Protein 4XJ5 (pdb70)

GO terms:
  GO:0052621 diguanylate cyclase activity (F, IDA)
  GO:0050922 negative regulation of chemotaxis (P, IDA)
  GO:0009190 cyclic nucleotide biosynthetic process (P, IDA)
  GO:0140701 3',3'-cyclic GMP-AMP synthase activity (F, IDA)
  GO:0140701 3',3'-cyclic GMP-AMP synthase activity (F, EXP)

Radius of gyration: 24.07 Å; Cα contacts (8 Å, |Δi|>4): 635; chains: 1; bounding box: 37×53×76 Å

Secondary structure (DSSP, 8-state):
-EEEE-HHHHH-TTTSHHHHHBPPHHHHHHHHHHHHHHHHHHHHHHHHHHHHHHHHHHS---HHHHHHHHHTSGGGGS-HHHHHHHHHHHHH--HHHHHHHHT---EEEEEGGGTTT-PBPP-STT--EEEEEEEEEEE-----HHHHHHHHHHHHHHHHHHSTTEEEEE-SS-EEEEEGGGTEEEEE-EEEEE--GGG-EEE-SSSS-SEEE--HHHHHHHHHHHHHHH-THHHHHHHHHHHHHHHH-SS--S-HHHHHHHHHHHHHHS---TT-HHHHHHHHHHHHHHHHHT-B--SSTT-SS-SB--GGG--HHHHHHHHHHHHHHHHHHHHHT-SSHHHHHHHHHHHH-TT---GGGSEEEE-

Nearest PDB structures (foldseek):
  4xj5-assembly1_A  TM=1.003E+00  e=2.652E-63  Vibrio cholerae O1 biovar El Tor str. N16961
  4xj3-assembly1_A  TM=9.989E-01  e=2.669E-61  Vibrio cholerae O1 biovar El Tor str. N16961
  4xj4-assembly1_A  TM=9.979E-01  e=4.581E-59  Vibrio cholerae O1 biovar El Tor str. N16961
  4xj1-assembly1_A  TM=9.966E-01  e=1.872E-58  Vibrio cholerae O1 biovar El Tor str. N16961
  4ty0-assembly2_B  TM=9.905E-01  e=2.032E-55  Vibrio cholerae O1 biovar El Tor str. N16961

InterPro domains:
  IPR047805 Cyclic GMP-AMP synthase [NF041078] (1-401)
  IPR048445 Cyclic GMP-AMP synthase DncV-like, nucleotidyltransferase domain [PF21654] (107-197)
  IPR048446 Cyclic GMP-AMP synthase, C-terminal domain [PF21713] (276-409)

Foldseek 3Di:
DKWKFQLLLQDPCCFHVVVQWADDPVLLVVVVVVVVLLLVLLQQLLVQLLVLLVVCLVPLDDLVVLLVSLCVGLLVLPDPVLSSVLSVLSNPDDPVQSVQSNVKGKDKDWFPCSVVPLFTDADDQPAATETEMEIETAGALHYDLSNSVSSSCSSQSSVQVVDPQWDWDDDQQFIKIDRNVSRYMYTYWYWYAHCVLQSTWTATDDDPDRTDRDRSVLVVVVLVVLCVVLHVCLSSLLSQQVLLQSLVDVDDAQDSQLSSQLLSVQSVPDDDDSVRVLVVNLSSLVRVLVCQQQARAGSPNRDPHGSHDHNVPDDPRSVVNSVLSPCLSVLSVCLTVDPDLQVSLVSNCNRRPPRRDDSVSIDIDDD

Solvent-accessible surface area: 17289 Å² total; per-residue (Å²): 110,103,16,34,29,10,33,78,0,2,19,43,156,125,32,0,0,12,22,68,0,18,5,68,104,61,50,53,81,86,8,97,57,12,45,130,76,1,58,69,36,0,105,52,0,0,80,59,0,21,42,8,0,125,28,13,115,181,60,101,42,81,54,127,67,0,61,105,74,0,62,111,19,38,0,43,75,8,57,122,80,46,27,130,68,0,0,79,42,0,114,100,26,84,102,115,18,20,71,55,0,42,65,4,73,6,90,44,132,2,38,13,16,36,63,23,72,0,16,10,72,24,69,44,130,72,28,40,21,37,0,27,1,0,1,21,0,29,11,75,162,68,14,44,22,53,5,0,29,18,0,6,7,0,0,0,57,0,6,31,64,96,46,109,53,38,52,47,60,57,74,81,60,13,2,39,0,67,6,137,93,93,124,5,20,0,11,2,8,5,4,16,33,48,109,102,39,76,46,15,44,20,3,18,71,68,73,117,108,124,70,47,52,36,19,20,40,52,23,35,86,51,0,64,79,0,12,130,133,26,20,171,20,0,58,68,0,0,7,0,0,13,0,1,31,22,22,45,25,78,137,47,25,4,50,36,52,0,0,2,3,0,0,3,55,2,9,70,89,40,94,52,73,45,87,38,2,12,78,0,0,62,31,0,0,142,47,0,23,73,20,0,35,159,2,2,121,19,35,7,110,82,59,126,66,52,37,8,35,15,59,181,138,27,24,115,194,41,110,52,12,20,38,51,1,92,146,0,24,116,34,10,50,52,0,42,86,13,134,36,85,74,77,0,21,45,63,3,16,131,0,0,11,112,24,0,93,44,34,140,16,0,68,108,27,164,122

Structure (mmCIF, N/CA/C/O backbone):
data_4XJ5
#
_entry.id   4XJ5
#
_cell.length_a   117.950
_cell.length_b   50.060
_cell.length_c   72.270
_cell.angle_alpha   90.00
_cell.angle_beta   93.40
_cell.angle_gamma   90.00
#
_symmetry.space_group_name_H-M   'C 1 2 1'
#
loop_
_entity.id
_entity.type
_entity.pdbx_description
1 polymer 'Cyclic AMP-GMP synthase'
2 non-polymer 'MAGNESIUM ION'
3 non-polymer 1,2-ETHANEDIOL
4 non-polymer "3'-DEOXY-GUANOSINE-5'-TRIPHOSPHATE"
5 non-polymer 'SODIUM ION'
6 water water
#
loop_
_atom_site.group_PDB
_atom_site.id
_atom_site.type_symbol
_atom_site.label_atom_id
_atom_site.label_alt_id
_atom_site.label_comp_id
_atom_site.label_asym_id
_atom_site.label_entity_id
_atom_site.label_seq_id
_atom_site.pdbx_PDB_ins_code
_atom_site.Cartn_x
_atom_site.Cartn_y
_atom_site.Cartn_z
_atom_site.occupancy
_atom_site.B_iso_or_equiv
_atom_site.auth_seq_id
_atom_site.auth_comp_id
_atom_site.auth_asym_id
_atom_site.auth_atom_id
_atom_site.pdbx_PDB_model_num
ATOM 1 N N . ARG A 1 2 ? 47.811 44.054 19.767 1.00 53.14 2 ARG A N 1
ATOM 2 C CA . ARG A 1 2 ? 49.163 44.594 19.777 1.00 45.14 2 ARG A CA 1
ATOM 3 C C . ARG A 1 2 ? 49.542 45.092 21.179 1.00 34.93 2 ARG A C 1
ATOM 4 O O . ARG A 1 2 ? 49.974 44.289 22.034 1.00 34.14 2 ARG A O 1
ATOM 6 N N . MET A 1 3 ? 49.376 46.397 21.423 1.00 31.31 3 MET A N 1
ATOM 7 C CA . MET A 1 3 ? 49.763 46.977 22.723 1.00 27.25 3 MET A CA 1
ATOM 8 C C . MET A 1 3 ? 48.777 46.538 23.775 1.00 23.84 3 MET A C 1
ATOM 9 O O . MET A 1 3 ? 47.591 46.452 23.517 1.00 25.47 3 MET A O 1
ATOM 14 N N A THR A 1 4 ? 49.289 46.325 24.981 0.48 21.26 4 THR A N 1
ATOM 15 N N B THR A 1 4 ? 49.281 46.214 24.971 0.52 21.34 4 THR A N 1
ATOM 16 C CA A THR A 1 4 ? 48.464 45.890 26.089 0.48 22.44 4 THR A CA 1
ATOM 17 C CA B THR A 1 4 ? 48.438 45.745 26.081 0.52 22.97 4 THR A CA 1
ATOM 18 C C A THR A 1 4 ? 49.020 46.533 27.347 0.48 18.15 4 THR A C 1
ATOM 19 C C B THR A 1 4 ? 49.078 46.169 27.399 0.52 19.49 4 THR A C 1
ATOM 20 O O A THR A 1 4 ? 50.111 47.111 27.341 0.48 18.85 4 THR A O 1
ATOM 21 O O B THR A 1 4 ? 50.313 46.214 27.488 0.52 17.10 4 THR A O 1
ATOM 28 N N . TRP A 1 5 ? 48.271 46.441 28.442 1.00 18.91 5 TRP A N 1
ATOM 29 C CA . TRP A 1 5 ? 48.855 46.722 29.755 1.00 19.44 5 TRP A CA 1
ATOM 30 C C . TRP A 1 5 ? 49.189 45.377 30.400 1.00 15.44 5 TRP A C 1
ATOM 31 O O . TRP A 1 5 ? 48.375 44.450 30.292 1.00 19.14 5 TRP A O 1
ATOM 42 N N . ASN A 1 6 ? 50.373 45.301 30.997 1.00 15.38 6 ASN A N 1
ATOM 43 C CA . ASN A 1 6 ? 50.829 44.121 31.737 1.00 15.20 6 ASN A CA 1
ATOM 44 C C . ASN A 1 6 ? 50.692 44.388 33.228 1.00 16.80 6 ASN A C 1
ATOM 45 O O . ASN A 1 6 ? 51.096 45.436 33.726 1.00 16.83 6 ASN A O 1
ATOM 50 N N . PHE A 1 7 ? 50.139 43.397 33.922 1.00 14.41 7 PHE A N 1
ATOM 51 C CA . PHE A 1 7 ? 49.839 43.511 35.364 1.00 14.94 7 PHE A CA 1
ATOM 52 C C . PHE A 1 7 ? 50.648 42.545 36.216 1.00 18.09 7 PHE A C 1
ATOM 53 O O . PHE A 1 7 ? 50.280 42.306 37.395 1.00 17.20 7 PHE A O 1
ATOM 61 N N . HIS A 1 8 ? 51.724 41.981 35.686 1.00 15.53 8 HIS A N 1
ATOM 62 C CA . HIS A 1 8 ? 52.472 40.989 36.483 1.00 14.19 8 HIS A CA 1
ATOM 63 C C . HIS A 1 8 ? 52.975 41.607 37.799 1.00 16.42 8 HIS A C 1
ATOM 64 O O . HIS A 1 8 ? 52.873 40.963 38.851 1.00 16.14 8 HIS A O 1
ATOM 71 N N A GLN A 1 9 ? 53.498 42.829 37.778 0.48 15.12 9 GLN A N 1
ATOM 72 N N B GLN A 1 9 ? 53.502 42.835 37.756 0.52 14.78 9 GLN A N 1
ATOM 73 C CA A GLN A 1 9 ? 54.004 43.382 39.036 0.48 17.59 9 GLN A CA 1
ATOM 74 C CA B GLN A 1 9 ? 53.970 43.507 38.982 0.52 17.99 9 GLN A CA 1
ATOM 75 C C A GLN A 1 9 ? 52.835 43.948 39.871 0.48 17.13 9 GLN A C 1
ATOM 76 C C B GLN A 1 9 ? 52.794 43.858 39.864 0.52 17.16 9 GLN A C 1
ATOM 77 O O A GLN A 1 9 ? 52.937 44.019 41.102 0.48 18.31 9 GLN A O 1
ATOM 78 O O B GLN A 1 9 ? 52.853 43.717 41.100 0.52 16.69 9 GLN A O 1
ATOM 89 N N . TYR A 1 10 ? 51.713 44.300 39.246 1.00 17.52 10 TYR A N 1
ATOM 90 C CA . TYR A 1 10 ? 50.522 44.698 39.986 1.00 17.35 10 TYR A CA 1
ATOM 91 C C . TYR A 1 10 ? 50.100 43.537 40.904 1.00 15.59 10 TYR A C 1
ATOM 92 O O . TYR A 1 10 ? 49.750 43.743 42.100 1.00 17.63 10 TYR A O 1
ATOM 101 N N . TYR A 1 11 ? 50.144 42.326 40.359 1.00 15.89 11 TYR A N 1
ATOM 102 C CA . TYR A 1 11 ? 49.783 41.140 41.143 1.00 15.58 11 TYR A CA 1
ATOM 103 C C . TYR A 1 11 ? 50.887 40.742 42.121 1.00 17.19 11 TYR A C 1
ATOM 104 O O . TYR A 1 11 ? 50.599 40.471 43.323 1.00 16.18 11 TYR A O 1
ATOM 113 N N . THR A 1 12 ? 52.135 40.666 41.662 1.00 16.48 12 THR A N 1
ATOM 114 C CA . THR A 1 12 ? 53.170 39.965 42.439 1.00 17.53 12 THR A CA 1
ATOM 115 C C . THR A 1 12 ? 54.003 40.832 43.379 1.00 17.58 12 THR A C 1
ATOM 116 O O . THR A 1 12 ? 54.644 40.296 44.301 1.00 20.49 12 THR A O 1
ATOM 120 N N . ASN A 1 13 ? 54.016 42.149 43.154 1.00 17.38 13 ASN A N 1
ATOM 121 C CA . ASN A 1 13 ? 54.965 42.983 43.875 1.00 18.11 13 ASN A CA 1
ATOM 122 C C . ASN A 1 13 ? 54.746 42.944 45.407 1.00 20.55 13 ASN A C 1
ATOM 123 O O . ASN A 1 13 ? 53.641 43.184 45.892 1.00 20.84 13 ASN A O 1
ATOM 128 N N . ARG A 1 14 ? 55.809 42.602 46.127 1.00 22.93 14 ARG A N 1
ATOM 129 C CA . ARG A 1 14 ? 55.694 42.389 47.557 1.00 25.42 14 ARG A CA 1
ATOM 130 C C . ARG A 1 14 ? 55.822 43.668 48.343 1.00 26.46 14 ARG A C 1
ATOM 131 O O . ARG A 1 14 ? 55.609 43.649 49.571 1.00 31.09 14 ARG A O 1
ATOM 139 N N . ASN A 1 15 ? 56.188 44.758 47.667 1.00 25.58 15 ASN A N 1
ATOM 140 C CA . ASN A 1 15 ? 56.184 46.058 48.328 1.00 26.56 15 ASN A CA 1
ATOM 141 C C . ASN A 1 15 ? 54.731 46.524 48.387 1.00 28.14 15 ASN A C 1
ATOM 142 O O . ASN A 1 15 ? 54.124 46.543 49.480 1.00 31.86 15 ASN A O 1
ATOM 147 N N . ASP A 1 16 ? 54.179 46.873 47.229 1.00 25.20 16 ASP A N 1
ATOM 148 C CA . ASP A 1 16 ? 52.826 47.414 47.201 1.00 25.58 16 ASP A CA 1
ATOM 149 C C . ASP A 1 16 ? 51.927 46.933 46.062 1.00 20.46 16 ASP A C 1
ATOM 150 O O . ASP A 1 16 ? 50.930 47.595 45.737 1.00 21.97 16 ASP A O 1
ATOM 155 N N . GLY A 1 17 ? 52.233 45.772 45.476 1.00 18.99 17 GLY A N 1
ATOM 156 C CA . GLY A 1 17 ? 51.316 45.078 44.596 1.00 18.88 17 GLY A CA 1
ATOM 157 C C . GLY A 1 17 ? 50.356 44.236 45.427 1.00 18.66 17 GLY A C 1
ATOM 158 O O . GLY A 1 17 ? 50.350 44.328 46.667 1.00 18.90 17 GLY A O 1
ATOM 159 N N . LEU A 1 18 ? 49.576 43.402 44.742 1.00 17.79 18 LEU A N 1
ATOM 160 C CA . LEU A 1 18 ? 48.502 42.706 45.455 1.00 20.23 18 LEU A CA 1
ATOM 161 C C . LEU A 1 18 ? 49.095 41.758 46.488 1.00 20.33 18 LEU A C 1
ATOM 162 O O . LEU A 1 18 ? 48.581 41.699 47.612 1.00 19.97 18 LEU A O 1
ATOM 167 N N . MET A 1 19 ? 50.172 41.040 46.175 1.00 18.60 19 MET A N 1
ATOM 168 C CA . MET A 1 19 ? 50.809 40.190 47.192 1.00 18.34 19 MET A CA 1
ATOM 169 C C . MET A 1 19 ? 51.235 41.039 48.394 1.00 21.40 19 MET A C 1
ATOM 170 O O . MET A 1 19 ? 51.062 40.614 49.545 1.00 21.19 19 MET A O 1
ATOM 175 N N . GLY A 1 20 ? 51.801 42.221 48.141 1.00 19.84 20 GLY A N 1
ATOM 176 C CA . GLY A 1 20 ? 52.140 43.116 49.229 1.00 20.76 20 GLY A CA 1
ATOM 177 C C . GLY A 1 20 ? 50.974 43.537 50.117 1.00 21.91 20 GLY A C 1
ATOM 178 O O . GLY A 1 20 ? 51.144 43.756 51.334 1.00 25.07 20 GLY A O 1
ATOM 179 N N . LYS A 1 21 ? 49.789 43.639 49.519 1.00 20.36 21 LYS A N 1
ATOM 180 C CA . LYS A 1 21 ? 48.589 44.051 50.254 1.00 21.36 21 LYS A CA 1
ATOM 181 C C . LYS A 1 21 ? 47.940 42.872 50.972 1.00 21.01 21 LYS A C 1
ATOM 182 O O . LYS A 1 21 ? 47.223 43.060 51.961 1.00 23.76 21 LYS A O 1
ATOM 188 N N . LEU A 1 22 ? 48.191 41.663 50.499 1.00 19.36 22 LEU A N 1
ATOM 189 C CA . LEU A 1 22 ? 47.463 40.471 50.994 1.00 18.42 22 LEU A CA 1
ATOM 190 C C . LEU A 1 22 ? 48.230 39.718 52.054 1.00 22.49 22 LEU A C 1
ATOM 191 O O . LEU A 1 22 ? 47.632 39.138 52.987 1.00 21.91 22 LEU A O 1
ATOM 196 N N . VAL A 1 23 ? 49.547 39.682 51.929 1.00 22.37 23 VAL A N 1
ATOM 197 C CA . VAL A 1 23 ? 50.314 38.817 52.819 1.00 24.08 23 VAL A CA 1
ATOM 198 C C . VAL A 1 23 ? 50.428 39.440 54.195 1.00 24.66 23 VAL A C 1
ATOM 199 O O . VAL A 1 23 ? 50.717 40.625 54.326 1.00 26.35 23 VAL A O 1
ATOM 203 N N . LEU A 1 24 ? 50.215 38.653 55.238 1.00 25.32 24 LEU A N 1
ATOM 204 C CA . LEU A 1 24 ? 50.407 39.187 56.567 1.00 23.62 24 LEU A CA 1
ATOM 205 C C . LEU A 1 24 ? 51.886 39.497 56.863 1.00 26.32 24 LEU A C 1
ATOM 206 O O . LEU A 1 24 ? 52.781 38.772 56.425 1.00 29.58 24 LEU A O 1
ATOM 211 N N . THR A 1 25 ? 52.158 40.526 57.652 1.00 30.02 25 THR A N 1
ATOM 212 C CA . THR A 1 25 ? 53.530 40.754 58.069 1.00 34.25 25 THR A CA 1
ATOM 213 C C . THR A 1 25 ? 53.914 39.734 59.149 1.00 38.55 25 THR A C 1
ATOM 214 O O . THR A 1 25 ? 53.049 39.028 59.679 1.00 36.58 25 THR A O 1
ATOM 218 N N . ASP A 1 26 ? 55.207 39.661 59.457 1.00 43.67 26 ASP A N 1
ATOM 219 C CA . ASP A 1 26 ? 55.682 38.725 60.470 1.00 46.53 26 ASP A CA 1
ATOM 220 C C . ASP A 1 26 ? 55.045 39.041 61.810 1.00 46.24 26 ASP A C 1
ATOM 221 O O . ASP A 1 26 ? 54.740 38.128 62.571 1.00 42.04 26 ASP A O 1
ATOM 226 N N . GLU A 1 27 ? 54.823 40.326 62.088 1.00 48.22 27 GLU A N 1
ATOM 227 C CA . GLU A 1 27 ? 54.238 40.723 63.373 1.00 46.00 27 GLU A CA 1
ATOM 228 C C . GLU A 1 27 ? 52.807 40.217 63.488 1.00 43.24 27 GLU A C 1
ATOM 229 O O . GLU A 1 27 ? 52.387 39.699 64.527 1.00 41.50 27 GLU A O 1
ATOM 231 N N . GLU A 1 28 ? 52.059 40.370 62.404 1.00 41.30 28 GLU A N 1
ATOM 232 C CA . GLU A 1 28 ? 50.700 39.892 62.317 1.00 33.97 28 GLU A CA 1
ATOM 233 C C . GLU A 1 28 ? 50.629 38.368 62.420 1.00 35.38 28 GLU A C 1
ATOM 234 O O . GLU A 1 28 ? 49.792 37.825 63.149 1.00 34.24 28 GLU A O 1
ATOM 240 N N . LYS A 1 29 ? 51.495 37.677 61.671 1.00 32.20 29 LYS A N 1
ATOM 241 C CA . LYS A 1 29 ? 51.590 36.224 61.812 1.00 30.44 29 LYS A CA 1
ATOM 242 C C . LYS A 1 29 ? 51.923 35.853 63.263 1.00 35.83 29 LYS A C 1
ATOM 243 O O . LYS A 1 29 ? 51.331 34.928 63.806 1.00 34.51 29 LYS A O 1
ATOM 249 N N . ASN A 1 30 ? 52.876 36.556 63.879 1.00 34.93 30 ASN A N 1
ATOM 250 C CA . ASN A 1 30 ? 53.216 36.193 65.264 1.00 37.42 30 ASN A CA 1
ATOM 251 C C . ASN A 1 30 ? 52.074 36.466 66.211 1.00 38.93 30 ASN A C 1
ATOM 252 O O . ASN A 1 30 ? 51.878 35.714 67.186 1.00 36.61 30 ASN A O 1
ATOM 257 N N . ASN A 1 31 ? 51.321 37.533 65.967 1.00 39.85 31 ASN A N 1
ATOM 258 C CA . ASN A 1 31 ? 50.135 37.783 66.785 1.00 41.69 31 ASN A CA 1
ATOM 259 C C . ASN A 1 31 ? 49.126 36.642 66.713 1.00 38.03 31 ASN A C 1
ATOM 260 O O . ASN A 1 31 ? 48.507 36.275 67.721 1.00 37.91 31 ASN A O 1
ATOM 265 N N . LEU A 1 32 ? 48.950 36.086 65.512 1.00 34.36 32 LEU A N 1
ATOM 266 C CA . LEU A 1 32 ? 48.024 34.978 65.306 1.00 30.73 32 LEU A CA 1
ATOM 267 C C . LEU A 1 32 ? 48.549 33.750 66.000 1.00 32.34 32 LEU A C 1
ATOM 268 O O . LEU A 1 32 ? 47.781 32.992 66.580 1.00 29.93 32 LEU A O 1
ATOM 273 N N . LYS A 1 33 ? 49.867 33.567 65.973 1.00 32.54 33 LYS A N 1
ATOM 274 C CA . LYS A 1 33 ? 50.464 32.406 66.614 1.00 33.52 33 LYS A CA 1
ATOM 275 C C . LYS A 1 33 ? 50.261 32.529 68.113 1.00 34.94 33 LYS A C 1
ATOM 276 O O . LYS A 1 33 ? 50.019 31.529 68.822 1.00 33.83 33 LYS A O 1
ATOM 282 N N . ALA A 1 34 ? 50.346 33.768 68.591 1.00 34.45 34 ALA A N 1
ATOM 283 C CA . ALA A 1 34 ? 50.178 34.027 70.032 1.00 35.67 34 ALA A CA 1
ATOM 284 C C . ALA A 1 34 ? 48.755 33.716 70.462 1.00 36.32 34 ALA A C 1
ATOM 285 O O . ALA A 1 34 ? 48.525 33.108 71.540 1.00 36.17 34 ALA A O 1
ATOM 287 N N . LEU A 1 35 ? 47.794 34.152 69.658 1.00 36.66 35 LEU A N 1
ATOM 288 C CA . LEU A 1 35 ? 46.389 33.850 69.916 1.00 38.48 35 LEU A CA 1
ATOM 289 C C . LEU A 1 35 ? 46.133 32.334 69.924 1.00 36.38 35 LEU A C 1
ATOM 290 O O . LEU A 1 35 ? 45.459 31.804 70.830 1.00 32.57 35 LEU A O 1
ATOM 295 N N . ARG A 1 36 ? 46.695 31.641 68.941 1.00 34.55 36 ARG A N 1
ATOM 296 C CA . ARG A 1 36 ? 46.617 30.191 68.872 1.00 33.05 36 ARG A CA 1
ATOM 297 C C . ARG A 1 36 ? 47.175 29.510 70.123 1.00 35.39 36 ARG A C 1
ATOM 298 O O . ARG A 1 36 ? 46.562 28.567 70.636 1.00 32.53 36 ARG A O 1
ATOM 306 N N . LYS A 1 37 ? 48.334 29.971 70.607 1.00 34.78 37 LYS A N 1
ATOM 307 C CA . LYS A 1 37 ? 48.936 29.391 71.811 1.00 33.28 37 LYS A CA 1
ATOM 308 C C . LYS A 1 37 ? 48.008 29.586 73.007 1.00 36.31 37 LYS A C 1
ATOM 309 O O . LYS A 1 37 ? 47.858 28.669 73.833 1.00 35.02 37 LYS A O 1
ATOM 315 N N . ILE A 1 38 ? 47.375 30.759 73.100 1.00 33.83 38 ILE A N 1
ATOM 316 C CA . ILE A 1 38 ? 46.500 31.037 74.258 1.00 35.21 38 ILE A CA 1
ATOM 317 C C . ILE A 1 38 ? 45.349 30.045 74.314 1.00 34.84 38 ILE A C 1
ATOM 318 O O . ILE A 1 38 ? 45.016 29.496 75.387 1.00 37.77 38 ILE A O 1
ATOM 323 N N . ILE A 1 39 ? 44.732 29.802 73.172 1.00 32.98 39 ILE A N 1
ATOM 324 C CA . ILE A 1 39 ? 43.603 28.875 73.056 1.00 31.00 39 ILE A CA 1
ATOM 325 C C . ILE A 1 39 ? 44.052 27.449 73.354 1.00 34.06 39 ILE A C 1
ATOM 326 O O . ILE A 1 39 ? 43.401 26.726 74.115 1.00 35.19 39 ILE A O 1
ATOM 331 N N . ARG A 1 40 ? 45.186 27.051 72.790 1.00 32.11 40 ARG A N 1
ATOM 332 C CA . ARG A 1 40 ? 45.691 25.710 73.036 1.00 31.95 40 ARG A CA 1
ATOM 333 C C . ARG A 1 40 ? 45.993 25.519 74.518 1.00 36.96 40 ARG A C 1
ATOM 334 O O . ARG A 1 40 ? 45.652 24.488 75.076 1.00 35.47 40 ARG A O 1
ATOM 342 N N . LEU A 1 41 ? 46.658 26.494 75.131 1.00 34.79 41 LEU A N 1
ATOM 343 C CA . LEU A 1 41 ? 47.010 26.368 76.550 1.00 35.91 41 LEU A CA 1
ATOM 344 C C . LEU A 1 41 ? 45.772 26.224 77.404 1.00 38.27 41 LEU A C 1
ATOM 345 O O . LEU A 1 41 ? 45.761 25.427 78.350 1.00 37.90 41 LEU A O 1
ATOM 350 N N . ARG A 1 42 ? 44.730 26.984 77.082 1.00 37.16 42 ARG A N 1
ATOM 351 C CA . ARG A 1 42 ? 43.532 26.960 77.917 1.00 37.35 42 ARG A CA 1
ATOM 352 C C . ARG A 1 42 ? 42.827 25.618 77.768 1.00 33.20 42 ARG A C 1
ATOM 353 O O . ARG A 1 42 ? 42.281 25.083 78.727 1.00 32.74 42 ARG A O 1
ATOM 361 N N . THR A 1 43 ? 42.829 25.068 76.558 1.00 31.82 43 THR A N 1
ATOM 362 C CA . THR A 1 43 ? 42.164 23.797 76.322 1.00 26.71 43 THR A CA 1
ATOM 363 C C . THR A 1 43 ? 42.907 22.685 77.027 1.00 33.35 43 THR A C 1
ATOM 364 O O . THR A 1 43 ? 42.284 21.805 77.648 1.00 31.63 43 THR A O 1
ATOM 368 N N . ARG A 1 44 ? 44.236 22.743 76.981 1.00 34.81 44 ARG A N 1
ATOM 369 C CA . ARG A 1 44 ? 45.054 21.827 77.758 1.00 33.20 44 ARG A CA 1
ATOM 370 C C . ARG A 1 44 ? 44.690 21.909 79.229 1.00 33.01 44 ARG A C 1
ATOM 371 O O . ARG A 1 44 ? 44.532 20.884 79.899 1.00 33.07 44 ARG A O 1
ATOM 379 N N . ASP A 1 45 ? 44.558 23.139 79.721 1.00 33.85 45 ASP A N 1
ATOM 380 C CA . ASP A 1 45 ? 44.306 23.363 81.147 1.00 33.96 45 ASP A CA 1
ATOM 381 C C . ASP A 1 45 ? 42.942 22.883 81.563 1.00 34.18 45 ASP A C 1
ATOM 382 O O . ASP A 1 45 ? 42.796 22.276 82.652 1.00 34.29 45 ASP A O 1
ATOM 387 N N . VAL A 1 46 ? 41.932 23.171 80.755 1.00 33.11 46 VAL A N 1
ATOM 388 C CA . VAL A 1 46 ? 40.568 22.739 81.073 1.00 31.02 46 VAL A CA 1
ATOM 389 C C . VAL A 1 46 ? 40.519 21.227 81.176 1.00 32.12 46 VAL A C 1
ATOM 390 O O . VAL A 1 46 ? 39.913 20.686 82.113 1.00 29.80 46 VAL A O 1
ATOM 394 N N . PHE A 1 47 ? 41.154 20.531 80.238 1.00 29.45 47 PHE A N 1
ATOM 395 C CA . PHE A 1 47 ? 41.187 19.071 80.316 1.00 29.04 47 PHE A CA 1
ATOM 396 C C . PHE A 1 47 ? 41.946 18.577 81.542 1.00 32.86 47 PHE A C 1
ATOM 397 O O . PHE A 1 47 ? 41.509 17.612 82.177 1.00 31.97 47 PHE A O 1
ATOM 405 N N . GLU A 1 48 ? 43.056 19.214 81.908 1.00 33.35 48 GLU A N 1
ATOM 406 C CA . GLU A 1 48 ? 43.733 18.800 83.145 1.00 35.66 48 GLU A CA 1
ATOM 407 C C . GLU A 1 48 ? 42.822 19.018 84.315 1.00 33.76 48 GLU A C 1
ATOM 408 O O . GLU A 1 48 ? 42.789 18.193 85.268 1.00 34.28 48 GLU A O 1
ATOM 414 N N . GLU A 1 49 ? 42.066 20.113 84.282 1.00 31.77 49 GLU A N 1
ATOM 415 C CA . GLU A 1 49 ? 41.177 20.385 85.436 1.00 35.58 49 GLU A CA 1
ATOM 416 C C . GLU A 1 49 ? 40.066 19.339 85.593 1.00 34.05 49 GLU A C 1
ATOM 417 O O . GLU A 1 49 ? 39.782 18.868 86.727 1.00 31.29 49 GLU A O 1
ATOM 423 N N . ALA A 1 50 ? 39.437 18.982 84.472 1.00 32.33 50 ALA A N 1
ATOM 424 C CA . ALA A 1 50 ? 38.378 17.985 84.438 1.00 29.89 50 ALA A CA 1
ATOM 425 C C . ALA A 1 50 ? 38.940 16.613 84.802 1.00 30.61 50 ALA A C 1
ATOM 426 O O . ALA A 1 50 ? 38.322 15.833 85.532 1.00 28.76 50 ALA A O 1
ATOM 428 N N . LYS A 1 51 ? 40.147 16.333 84.339 1.00 30.62 51 LYS A N 1
ATOM 429 C CA . LYS A 1 51 ? 40.816 15.094 84.711 1.00 32.08 51 LYS A CA 1
ATOM 430 C C . LYS A 1 51 ? 41.143 15.034 86.206 1.00 34.34 51 LYS A C 1
ATOM 431 O O . LYS A 1 51 ? 41.127 13.958 86.793 1.00 32.73 51 LYS A O 1
ATOM 437 N N . GLY A 1 52 ? 41.461 16.178 86.808 1.00 33.76 52 GLY A N 1
ATOM 438 C CA . GLY A 1 52 ? 41.708 16.220 88.242 1.00 33.53 52 GLY A CA 1
ATOM 439 C C . GLY A 1 52 ? 40.466 15.781 88.992 1.00 33.17 52 GLY A C 1
ATOM 440 O O . GLY A 1 52 ? 40.554 15.030 89.976 1.00 34.70 52 GLY A O 1
ATOM 441 N N . ILE A 1 53 ? 39.305 16.202 88.501 1.00 30.49 53 ILE A N 1
ATOM 442 C CA . ILE A 1 53 ? 38.058 15.818 89.163 1.00 33.49 53 ILE A CA 1
ATOM 443 C C . ILE A 1 53 ? 37.822 14.323 89.000 1.00 31.73 53 ILE A C 1
ATOM 444 O O . ILE A 1 53 ? 37.469 13.637 89.961 1.00 28.92 53 ILE A O 1
ATOM 449 N N . ALA A 1 54 ? 38.027 13.814 87.790 1.00 32.65 54 ALA A N 1
ATOM 450 C CA . ALA A 1 54 ? 37.852 12.392 87.494 1.00 30.26 54 ALA A CA 1
ATOM 451 C C . ALA A 1 54 ? 38.802 11.534 88.322 1.00 33.39 54 ALA A C 1
ATOM 452 O O . ALA A 1 54 ? 38.433 10.433 88.767 1.00 34.06 54 ALA A O 1
ATOM 454 N N . LYS A 1 55 ? 40.000 12.054 88.551 1.00 33.72 55 LYS A N 1
ATOM 455 C CA . LYS A 1 55 ? 41.011 11.381 89.340 1.00 35.45 55 LYS A CA 1
ATOM 456 C C . LYS A 1 55 ? 40.494 11.238 90.762 1.00 37.25 55 LYS A C 1
ATOM 457 O O . LYS A 1 55 ? 40.612 10.178 91.389 1.00 37.27 55 LYS A O 1
ATOM 463 N N . ALA A 1 56 ? 39.912 12.320 91.263 1.00 32.60 56 ALA A N 1
ATOM 464 C CA . ALA A 1 56 ? 39.351 12.303 92.631 1.00 32.77 56 ALA A CA 1
ATOM 465 C C . ALA A 1 56 ? 38.234 11.277 92.768 1.00 31.15 56 ALA A C 1
ATOM 466 O O . ALA A 1 56 ? 38.111 10.628 93.818 1.00 31.84 56 ALA A O 1
ATOM 468 N N . VAL A 1 57 ? 37.452 11.123 91.705 1.00 31.20 57 VAL A N 1
ATOM 469 C CA . VAL A 1 57 ? 36.335 10.192 91.691 1.00 30.96 57 VAL A CA 1
ATOM 470 C C . VAL A 1 57 ? 36.807 8.748 91.538 1.00 32.86 57 VAL A C 1
ATOM 471 O O . VAL A 1 57 ? 36.200 7.835 92.112 1.00 34.18 57 VAL A O 1
ATOM 475 N N . LYS A 1 58 ? 37.922 8.550 90.838 1.00 35.79 58 LYS A N 1
ATOM 476 C CA . LYS A 1 58 ? 38.537 7.232 90.795 1.00 35.58 58 LYS A CA 1
ATOM 477 C C . LYS A 1 58 ? 38.961 6.812 92.210 1.00 37.95 58 LYS A C 1
ATOM 478 O O . LYS A 1 58 ? 38.769 5.665 92.592 1.00 38.07 58 LYS A O 1
ATOM 484 N N . LYS A 1 59 ? 39.497 7.759 92.979 1.00 35.26 59 LYS A N 1
ATOM 485 C CA . LYS A 1 59 ? 39.981 7.476 94.333 1.00 35.63 59 LYS A CA 1
ATOM 486 C C . LYS A 1 59 ? 38.846 7.173 95.286 1.00 38.42 59 LYS A C 1
ATOM 487 O O . LYS A 1 59 ? 39.006 6.354 96.195 1.00 35.83 59 LYS A O 1
ATOM 493 N N . SER A 1 60 ? 37.699 7.817 95.075 1.00 31.78 60 SER A N 1
ATOM 494 C CA . SER A 1 60 ? 36.588 7.756 96.044 1.00 33.90 60 SER A CA 1
ATOM 495 C C . SER A 1 60 ? 35.322 8.190 95.341 1.00 31.91 60 SER A C 1
ATOM 496 O O . SER A 1 60 ? 35.339 9.219 94.665 1.00 29.64 60 SER A O 1
ATOM 499 N N . ALA A 1 61 ? 34.224 7.446 95.506 1.00 28.73 61 ALA A N 1
ATOM 500 C CA . ALA A 1 61 ? 33.026 7.683 94.717 1.00 31.95 61 ALA A CA 1
ATOM 501 C C . ALA A 1 61 ? 32.249 8.859 95.316 1.00 30.29 61 ALA A C 1
ATOM 502 O O . ALA A 1 61 ? 31.245 8.696 96.027 1.00 27.87 61 ALA A O 1
ATOM 504 N N . LEU A 1 62 ? 32.755 10.048 95.007 1.00 28.58 62 LEU A N 1
ATOM 505 C CA . LEU A 1 62 ? 32.279 11.307 95.560 1.00 29.79 62 LEU A CA 1
ATOM 506 C C . LEU A 1 62 ? 30.816 11.545 95.232 1.00 28.92 62 LEU A C 1
ATOM 507 O O . LEU A 1 62 ? 30.333 11.091 94.215 1.00 25.70 62 LEU A O 1
ATOM 512 N N . THR A 1 63 ? 30.101 12.236 96.120 1.00 26.12 63 THR A N 1
ATOM 513 C CA . THR A 1 63 ? 28.722 12.596 95.808 1.00 28.19 63 THR A CA 1
ATOM 514 C C . THR A 1 63 ? 28.616 13.542 94.623 1.00 28.91 63 THR A C 1
ATOM 515 O O . THR A 1 63 ? 29.584 14.240 94.238 1.00 26.46 63 THR A O 1
ATOM 519 N N . PHE A 1 64 ? 27.421 13.573 94.043 1.00 27.17 64 PHE A N 1
ATOM 520 C CA . PHE A 1 64 ? 27.162 14.446 92.916 1.00 26.26 64 PHE A CA 1
ATOM 521 C C . PHE A 1 64 ? 27.395 15.901 93.304 1.00 26.54 64 PHE A C 1
ATOM 522 O O . PHE A 1 64 ? 27.997 16.665 92.531 1.00 27.49 64 PHE A O 1
ATOM 530 N N . GLU A 1 65 ? 26.955 16.275 94.501 1.00 28.29 65 GLU A N 1
ATOM 531 C CA . GLU A 1 65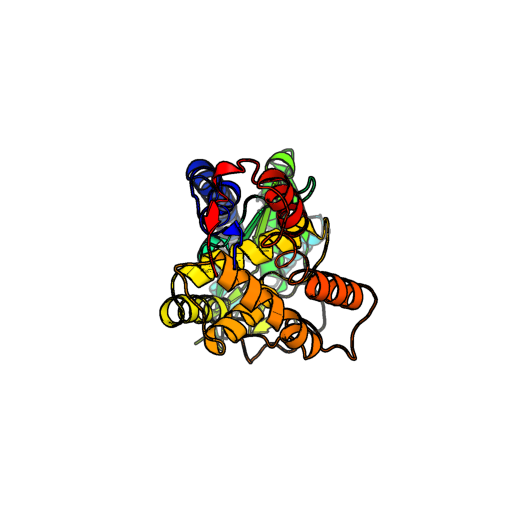 ? 27.088 17.656 94.918 1.00 32.16 65 GLU A CA 1
ATOM 532 C C . GLU A 1 65 ? 28.555 18.070 95.068 1.00 32.81 65 GLU A C 1
ATOM 533 O O . GLU A 1 65 ? 28.910 19.198 94.749 1.00 32.68 65 GLU A O 1
ATOM 539 N N . ILE A 1 66 ? 29.394 17.160 95.566 1.00 29.50 66 ILE A N 1
ATOM 540 C CA . ILE A 1 66 ? 30.826 17.455 95.689 1.00 30.42 66 ILE A CA 1
ATOM 541 C C . ILE A 1 66 ? 31.483 17.567 94.318 1.00 33.20 66 ILE A C 1
ATOM 542 O O . ILE A 1 66 ? 32.272 18.484 94.100 1.00 31.87 66 ILE A O 1
ATOM 547 N N . ILE A 1 67 ? 31.125 16.687 93.382 1.00 27.90 67 ILE A N 1
ATOM 548 C CA . ILE A 1 67 ? 31.645 16.795 92.019 1.00 27.22 67 ILE A CA 1
ATOM 549 C C . ILE A 1 67 ? 31.246 18.150 91.431 1.00 27.97 67 ILE A C 1
ATOM 550 O O . ILE A 1 67 ? 32.069 18.822 90.775 1.00 28.67 67 ILE A O 1
ATOM 555 N N . GLN A 1 68 ? 29.997 18.555 91.659 1.00 28.49 68 GLN A N 1
ATOM 556 C CA . GLN A 1 68 ? 29.494 19.842 91.152 1.00 33.98 68 GLN A CA 1
ATOM 557 C C . GLN A 1 68 ? 30.295 21.004 91.703 1.00 36.32 68 GLN A C 1
ATOM 558 O O . GLN A 1 68 ? 30.652 21.928 90.973 1.00 35.61 68 GLN A O 1
ATOM 564 N N . GLU A 1 69 ? 30.539 20.957 93.005 1.00 36.70 69 GLU A N 1
ATOM 565 C CA . GLU A 1 69 ? 31.329 21.975 93.687 1.00 40.41 69 GLU A CA 1
ATOM 566 C C . GLU A 1 69 ? 32.707 22.071 93.052 1.00 40.42 69 GLU A C 1
ATOM 567 O O . GLU A 1 69 ? 33.183 23.170 92.749 1.00 44.11 69 GLU A O 1
ATOM 573 N N . LYS A 1 70 ? 33.343 20.920 92.837 1.00 35.83 70 LYS A N 1
ATOM 574 C CA . LYS A 1 70 ? 34.653 20.883 92.162 1.00 36.14 70 LYS A CA 1
ATOM 575 C C . LYS A 1 70 ? 34.589 21.480 90.769 1.00 36.09 70 LYS A C 1
ATOM 576 O O . LYS A 1 70 ? 35.501 22.227 90.367 1.00 37.23 70 LYS A O 1
ATOM 582 N N . VAL A 1 71 ? 33.541 21.156 90.018 1.00 30.38 71 VAL A N 1
ATOM 583 C CA . VAL A 1 71 ? 33.401 21.706 88.668 1.00 29.66 71 VAL A CA 1
ATOM 584 C C . VAL A 1 71 ? 33.345 23.241 88.728 1.00 37.94 71 VAL A C 1
ATOM 585 O O . VAL A 1 71 ? 33.929 23.951 87.873 1.00 38.42 71 VAL A O 1
ATOM 589 N N . SER A 1 72 ? 32.668 23.757 89.750 1.00 39.53 72 SER A N 1
ATOM 590 C CA . SER A 1 72 ? 32.432 25.192 89.910 1.00 42.60 72 SER A CA 1
ATOM 591 C C . SER A 1 72 ? 33.685 26.002 90.197 1.00 42.33 72 SER A C 1
ATOM 592 O O . SER A 1 72 ? 33.664 27.233 90.099 1.00 45.61 72 SER A O 1
ATOM 595 N N . THR A 1 73 ? 34.760 25.314 90.571 1.00 41.33 73 THR A N 1
ATOM 596 C CA . THR A 1 73 ? 36.036 25.958 90.901 1.00 46.35 73 THR A CA 1
ATOM 597 C C . THR A 1 73 ? 36.997 25.991 89.714 1.00 45.18 73 THR A C 1
ATOM 598 O O . THR A 1 73 ? 38.078 26.578 89.788 1.00 49.54 73 THR A O 1
ATOM 602 N N . THR A 1 74 ? 36.608 25.327 88.634 1.00 40.01 74 THR A N 1
ATOM 603 C CA . THR A 1 74 ? 37.426 25.262 87.434 1.00 39.05 74 THR A CA 1
ATOM 604 C C . THR A 1 74 ? 36.945 26.261 86.393 1.00 40.98 74 THR A C 1
ATOM 605 O O . THR A 1 74 ? 35.968 26.969 86.609 1.00 38.41 74 THR A O 1
ATOM 609 N N . GLN A 1 75 ? 37.621 26.282 85.245 1.00 39.00 75 GLN A N 1
ATOM 610 C CA . GLN A 1 75 ? 37.176 27.109 84.115 1.00 37.72 75 GLN A CA 1
ATOM 611 C C . GLN A 1 75 ? 35.783 26.745 83.619 1.00 40.29 75 GLN A C 1
ATOM 612 O O . GLN A 1 75 ? 35.160 27.516 82.892 1.00 39.34 75 GLN A O 1
ATOM 618 N N . ILE A 1 76 ? 35.292 25.560 83.985 1.00 37.54 76 ILE A N 1
ATOM 619 C CA . ILE A 1 76 ? 33.973 25.117 83.517 1.00 33.37 76 ILE A CA 1
ATOM 620 C C . ILE A 1 76 ? 32.878 25.987 84.160 1.00 35.57 76 ILE A C 1
ATOM 621 O O . ILE A 1 76 ? 31.713 25.964 83.751 1.00 36.06 76 ILE A O 1
ATOM 626 N N . LYS A 1 77 ? 33.258 26.792 85.150 1.00 38.15 77 LYS A N 1
ATOM 627 C CA . LYS A 1 77 ? 32.324 27.723 85.762 1.00 39.53 77 LYS A CA 1
ATOM 628 C C . LYS A 1 77 ? 31.793 28.733 84.740 1.00 41.23 77 LYS A C 1
ATOM 629 O O . LYS A 1 77 ? 30.779 29.390 84.960 1.00 41.58 77 LYS A O 1
ATOM 631 N N . HIS A 1 78 ? 32.470 28.844 83.605 1.00 42.04 78 HIS A N 1
ATOM 632 C CA . HIS A 1 78 ? 32.052 29.801 82.602 1.00 41.57 78 HIS A CA 1
ATOM 633 C C . HIS A 1 78 ? 30.984 29.237 81.645 1.00 45.81 78 HIS A C 1
ATOM 634 O O . HIS A 1 78 ? 30.525 29.936 80.746 1.00 43.94 78 HIS A O 1
ATOM 641 N N . LEU A 1 79 ? 30.590 27.982 81.842 1.00 43.35 79 LEU A N 1
ATOM 642 C CA . LEU A 1 79 ? 29.432 27.417 81.149 1.00 38.51 79 LEU A CA 1
ATOM 643 C C . LEU A 1 79 ? 28.136 27.749 81.886 1.00 46.10 79 LEU A C 1
ATOM 644 O O . LEU A 1 79 ? 28.167 28.157 83.048 1.00 44.28 79 LEU A O 1
ATOM 649 N N . SER A 1 80 ? 26.991 27.552 81.235 1.00 45.22 80 SER A N 1
ATOM 650 C CA . SER A 1 80 ? 25.718 27.779 81.917 1.00 48.77 80 SER A CA 1
ATOM 651 C C . SER A 1 80 ? 25.570 26.808 83.080 1.00 48.48 80 SER A C 1
ATOM 652 O O . SER A 1 80 ? 26.310 25.822 83.174 1.00 48.08 80 SER A O 1
ATOM 655 N N . ASP A 1 81 ? 24.622 27.096 83.963 1.00 44.93 81 ASP A N 1
ATOM 656 C CA . ASP A 1 81 ? 24.317 26.216 85.081 1.00 48.45 81 ASP A CA 1
ATOM 657 C C . ASP A 1 81 ? 23.951 24.807 84.611 1.00 45.28 81 ASP A C 1
ATOM 658 O O . ASP A 1 81 ? 24.460 23.817 85.148 1.00 42.20 81 ASP A O 1
ATOM 663 N N . SER A 1 82 ? 23.073 24.715 83.615 1.00 45.25 82 SER A N 1
ATOM 664 C CA . SER A 1 82 ? 22.671 23.410 83.110 1.00 45.68 82 SER A CA 1
ATOM 665 C C . SER A 1 82 ? 23.864 22.683 82.466 1.00 42.60 82 SER A C 1
ATOM 666 O O . SER A 1 82 ? 23.982 21.462 82.590 1.00 42.71 82 SER A O 1
ATOM 669 N N . GLU A 1 83 ? 24.765 23.424 81.826 1.00 42.21 83 GLU A N 1
ATOM 670 C CA . GLU A 1 83 ? 25.930 22.801 81.200 1.00 38.96 83 GLU A CA 1
ATOM 671 C C . GLU A 1 83 ? 26.923 22.307 82.255 1.00 39.81 83 GLU A C 1
ATOM 672 O O . GLU A 1 83 ? 27.518 21.237 82.092 1.00 34.82 83 GLU A O 1
ATOM 678 N N . GLN A 1 84 ? 27.078 23.072 83.339 1.00 38.83 84 GLN A N 1
ATOM 679 C CA . GLN A 1 84 ? 27.867 22.628 84.489 1.00 37.52 84 GLN A CA 1
ATOM 680 C C . GLN A 1 84 ? 27.252 21.395 85.129 1.00 36.14 84 GLN A C 1
ATOM 681 O O . GLN A 1 84 ? 27.963 20.459 85.481 1.00 33.59 84 GLN A O 1
ATOM 687 N N . ARG A 1 85 ? 25.932 21.388 85.292 1.00 36.94 85 ARG A N 1
ATOM 688 C CA . ARG A 1 85 ? 25.253 20.216 85.819 1.00 36.82 85 ARG A CA 1
ATOM 689 C C . ARG A 1 85 ? 25.550 19.021 84.925 1.00 32.63 85 ARG A C 1
ATOM 690 O O . ARG A 1 85 ? 25.832 17.931 85.420 1.00 32.26 85 ARG A O 1
ATOM 698 N N . GLU A 1 86 ? 25.517 19.242 83.608 1.00 33.42 86 GLU A N 1
ATOM 699 C CA . GLU A 1 86 ? 25.743 18.151 82.665 1.00 31.84 86 GLU A CA 1
ATOM 700 C C . GLU A 1 86 ? 27.162 17.598 82.754 1.00 30.27 86 GLU A C 1
ATOM 701 O O . GLU A 1 86 ? 27.341 16.380 82.773 1.00 29.90 86 GLU A O 1
ATOM 707 N N . VAL A 1 87 ? 28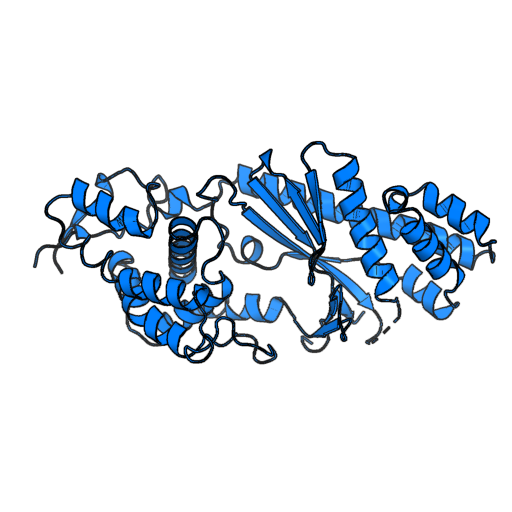.159 18.478 82.817 1.00 28.69 87 VAL A N 1
ATOM 708 C CA . VAL A 1 87 ? 29.532 18.014 83.006 1.00 26.93 87 VAL A CA 1
ATOM 709 C C . VAL A 1 87 ? 29.670 17.222 84.293 1.00 26.00 87 VAL A C 1
ATOM 710 O O . VAL A 1 87 ? 30.300 16.159 84.297 1.00 27.28 87 VAL A O 1
ATOM 714 N N . ALA A 1 88 ? 29.079 17.733 85.372 1.00 30.19 88 ALA A N 1
ATOM 715 C CA . ALA A 1 88 ? 29.142 17.036 86.651 1.00 28.42 88 ALA A CA 1
ATOM 716 C C . ALA A 1 88 ? 28.464 15.677 86.559 1.00 29.47 88 ALA A C 1
ATOM 717 O O . ALA A 1 88 ? 28.975 14.690 87.084 1.00 28.87 88 ALA A O 1
ATOM 719 N N . LYS A 1 89 ? 27.314 15.627 85.883 1.00 30.03 89 LYS A N 1
ATOM 720 C CA . LYS A 1 89 ? 26.584 14.373 85.739 1.00 30.26 89 LYS A CA 1
ATOM 721 C C . LYS A 1 89 ? 27.362 13.389 84.872 1.00 29.42 89 LYS A C 1
ATOM 722 O O . LYS A 1 89 ? 27.395 12.197 85.163 1.00 33.43 89 LYS A O 1
ATOM 728 N N . LEU A 1 90 ? 28.018 13.884 83.835 1.00 28.64 90 LEU A N 1
ATOM 729 C CA . LEU A 1 90 ? 28.808 13.020 82.966 1.00 29.89 90 LEU A CA 1
ATOM 730 C C . LEU A 1 90 ? 30.006 12.432 83.723 1.00 32.63 90 LEU A C 1
ATOM 731 O O . LEU A 1 90 ? 30.342 11.267 83.546 1.00 34.96 90 LEU A O 1
ATOM 736 N N . ILE A 1 91 ? 30.627 13.229 84.591 1.00 32.06 91 ILE A N 1
ATOM 737 C CA . ILE A 1 91 ? 31.757 12.746 85.387 1.00 29.42 91 ILE A CA 1
ATOM 738 C C . ILE A 1 91 ? 31.261 11.747 86.433 1.00 31.15 91 ILE A C 1
ATOM 739 O O . ILE A 1 91 ? 31.910 10.749 86.709 1.00 35.02 91 ILE A O 1
ATOM 744 N N . TYR A 1 92 ? 30.085 12.030 86.991 1.00 30.02 92 TYR A N 1
ATOM 745 C CA . TYR A 1 92 ? 29.442 11.163 87.987 1.00 30.86 92 TYR A CA 1
ATOM 746 C C . TYR A 1 92 ? 29.087 9.785 87.431 1.00 32.83 92 TYR A C 1
ATOM 747 O O . TYR A 1 92 ? 29.217 8.772 88.123 1.00 36.20 92 TYR A O 1
ATOM 756 N N . GLU A 1 93 ? 28.645 9.765 86.180 1.00 35.70 93 GLU A N 1
ATOM 757 C CA . GLU A 1 93 ? 28.114 8.561 85.542 1.00 39.95 93 GLU A CA 1
ATOM 758 C C . GLU A 1 93 ? 29.159 7.669 84.878 1.00 38.74 93 GLU A C 1
ATOM 759 O O . GLU A 1 93 ? 28.864 6.530 84.515 1.00 41.51 93 GLU A O 1
ATOM 765 N N . MET A 1 94 ? 30.361 8.196 84.690 1.00 42.57 94 MET A N 1
ATOM 766 C CA . MET A 1 94 ? 31.438 7.439 84.064 1.00 43.33 94 MET A CA 1
ATOM 767 C C . MET A 1 94 ? 31.709 6.106 84.749 1.00 42.55 94 MET A C 1
ATOM 768 O O . MET A 1 94 ? 31.842 6.043 85.982 1.00 42.19 94 MET A O 1
ATOM 773 N N . ASP A 1 95 ? 31.787 5.032 83.969 1.00 46.69 95 ASP A N 1
ATOM 774 C CA . ASP A 1 95 ? 32.241 3.751 84.520 1.00 51.87 95 ASP A CA 1
ATOM 775 C C . ASP A 1 95 ? 33.760 3.797 84.669 1.00 49.26 95 ASP A C 1
ATOM 776 O O . ASP A 1 95 ? 34.403 4.744 84.190 1.00 49.67 95 ASP A O 1
ATOM 781 N N . ASP A 1 96 ? 34.324 2.792 85.334 1.00 48.24 96 ASP A N 1
ATOM 782 C CA . ASP A 1 96 ? 35.763 2.742 85.590 1.00 46.14 96 ASP A CA 1
ATOM 783 C C . ASP A 1 96 ? 36.601 2.766 84.314 1.00 48.25 96 ASP A C 1
ATOM 784 O O . ASP A 1 96 ? 37.579 3.507 84.224 1.00 47.43 96 ASP A O 1
ATOM 789 N N . ASP A 1 97 ? 36.212 1.961 83.331 1.00 47.52 97 ASP A N 1
ATOM 790 C CA . ASP A 1 97 ? 36.910 1.925 82.048 1.00 48.57 97 ASP A CA 1
ATOM 791 C C . ASP A 1 97 ? 36.932 3.300 81.371 1.00 45.70 97 ASP A C 1
ATOM 792 O O . ASP A 1 97 ? 37.991 3.783 80.957 1.00 42.60 97 ASP A O 1
ATOM 797 N N . ALA A 1 98 ? 35.759 3.918 81.269 1.00 41.99 98 ALA A N 1
ATOM 798 C CA . ALA A 1 98 ? 35.609 5.244 80.674 1.00 43.02 98 ALA A CA 1
ATOM 799 C C . ALA A 1 98 ? 36.448 6.293 81.409 1.00 39.44 98 ALA A C 1
ATOM 800 O O . ALA A 1 98 ? 37.101 7.124 80.794 1.00 38.63 98 ALA A O 1
ATOM 802 N N . ARG A 1 99 ? 36.416 6.241 82.738 1.00 39.18 99 ARG A N 1
ATOM 803 C CA . ARG A 1 99 ? 37.171 7.183 83.556 1.00 39.74 99 ARG A CA 1
ATOM 804 C C . ARG A 1 99 ? 38.674 7.003 83.341 1.00 39.11 99 ARG A C 1
ATOM 805 O O . ARG A 1 99 ? 39.4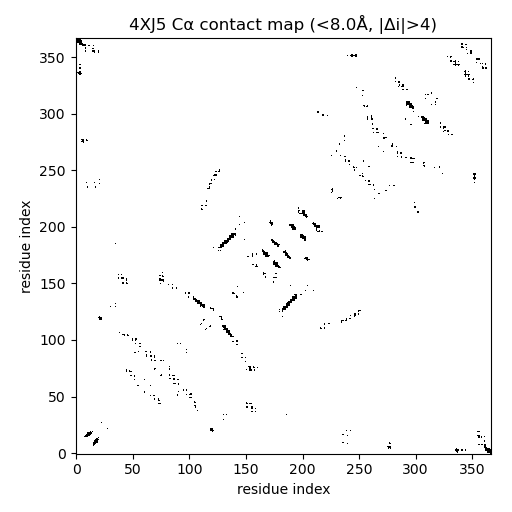06 7.986 83.229 1.00 39.09 99 ARG A O 1
ATOM 813 N N . ASP A 1 100 ? 39.123 5.753 83.271 1.00 39.05 100 ASP A N 1
ATOM 814 C CA . ASP A 1 100 ? 40.529 5.464 82.965 1.00 42.37 100 ASP A CA 1
ATOM 815 C C . ASP A 1 100 ? 40.942 6.004 81.600 1.00 42.55 100 ASP A C 1
ATOM 816 O O . ASP A 1 100 ? 42.025 6.587 81.445 1.00 42.29 100 ASP A O 1
ATOM 821 N N . GLU A 1 101 ? 40.084 5.822 80.605 1.00 37.30 101 GLU A N 1
ATOM 822 C CA . GLU A 1 101 ? 40.391 6.351 79.284 1.00 39.43 101 GLU A CA 1
ATOM 823 C C . GLU A 1 101 ? 40.509 7.881 79.321 1.00 40.09 101 GLU A C 1
ATOM 824 O O . GLU A 1 101 ? 41.410 8.459 78.726 1.00 40.19 101 GLU A O 1
ATOM 830 N N . PHE A 1 102 ? 39.586 8.528 80.029 1.00 36.96 102 PHE A N 1
ATOM 831 C CA . PHE A 1 102 ? 39.590 9.982 80.149 1.00 35.58 102 PHE A CA 1
ATOM 832 C C . PHE A 1 102 ? 40.857 10.437 80.894 1.00 33.86 102 PHE A C 1
ATOM 833 O O . PHE A 1 102 ? 41.474 11.432 80.545 1.00 36.22 102 PHE A O 1
ATOM 841 N N . LEU A 1 103 ? 41.247 9.698 81.926 1.00 35.06 103 LEU A N 1
ATOM 842 C CA . LEU A 1 103 ? 42.455 10.036 82.677 1.00 36.17 103 LEU A CA 1
ATOM 843 C C . LEU A 1 103 ? 43.712 9.910 81.813 1.00 36.75 103 LEU A C 1
ATOM 844 O O . LEU A 1 103 ? 44.742 10.493 82.121 1.00 41.23 103 LEU A O 1
ATOM 849 N N . GLY A 1 104 ? 43.626 9.118 80.755 1.00 36.57 104 GLY A N 1
ATOM 850 C CA . GLY A 1 104 ? 44.728 9.007 79.801 1.00 39.21 104 GLY A CA 1
ATOM 851 C C . GLY A 1 104 ? 44.695 9.967 78.625 1.00 40.85 104 GLY A C 1
ATOM 852 O O . GLY A 1 104 ? 45.582 9.923 77.788 1.00 42.34 104 GLY A O 1
ATOM 853 N N . LEU A 1 105 ? 43.699 10.841 78.566 1.00 34.45 105 LEU A N 1
ATOM 854 C CA . LEU A 1 105 ? 43.517 11.705 77.386 1.00 33.70 105 LEU A CA 1
ATOM 855 C C . LEU A 1 105 ? 44.194 13.067 77.525 1.00 35.63 105 LEU A C 1
ATOM 856 O O . LEU A 1 105 ? 43.892 13.829 78.437 1.00 35.08 105 LEU A O 1
ATOM 861 N N . THR A 1 106 ? 45.079 13.401 76.583 1.00 34.30 106 THR A N 1
ATOM 862 C CA . THR A 1 106 ? 45.673 14.725 76.556 1.00 32.97 106 THR A CA 1
ATOM 863 C C . THR A 1 106 ? 45.474 15.256 75.141 1.00 36.59 106 THR A C 1
ATOM 864 O O . THR A 1 106 ? 45.984 14.660 74.207 1.00 37.96 106 THR A O 1
ATOM 868 N N . PRO A 1 107 ? 44.687 16.331 74.992 1.00 34.37 107 PRO A N 1
ATOM 869 C CA . PRO A 1 107 ? 44.402 16.883 73.657 1.00 31.70 107 PRO A CA 1
ATOM 870 C C . PRO A 1 107 ? 45.670 17.270 72.941 1.00 32.10 107 PRO A C 1
ATOM 871 O O . PRO A 1 107 ? 46.631 17.699 73.564 1.00 32.26 107 PRO A O 1
ATOM 875 N N . ARG A 1 108 ? 45.661 17.074 71.624 1.00 29.45 108 ARG A N 1
ATOM 876 C CA . ARG A 1 108 ? 46.726 17.569 70.741 1.00 33.55 108 ARG A CA 1
ATOM 877 C C . ARG A 1 108 ? 46.132 18.580 69.767 1.00 33.00 108 ARG A C 1
ATOM 878 O O . ARG A 1 108 ? 44.903 18.714 69.662 1.00 30.74 108 ARG A O 1
ATOM 883 N N . PHE A 1 109 ? 46.993 19.289 69.033 1.00 34.08 109 PHE A N 1
ATOM 884 C CA . PHE A 1 109 ? 46.516 20.366 68.179 1.00 28.93 109 PHE A CA 1
ATOM 885 C C . PHE A 1 109 ? 47.225 20.380 66.840 1.00 28.88 109 PHE A C 1
ATOM 886 O O . PHE A 1 109 ? 48.394 20.033 66.731 1.00 34.06 109 PHE A O 1
ATOM 894 N N . TRP A 1 110 ? 46.475 20.754 65.828 1.00 26.90 110 TRP A N 1
ATOM 895 C CA . TRP A 1 110 ? 47.052 20.926 64.494 1.00 27.38 110 TRP A CA 1
ATOM 896 C C . TRP A 1 110 ? 46.271 21.991 63.758 1.00 27.51 110 TRP A C 1
ATOM 897 O O . TRP A 1 110 ? 45.044 21.952 63.696 1.00 25.40 110 TRP A O 1
ATOM 908 N N . THR A 1 111 ? 46.982 22.961 63.195 1.00 27.77 111 THR A N 1
ATOM 909 C CA . THR A 1 111 ? 46.323 23.994 62.409 1.00 27.07 111 THR A CA 1
ATOM 910 C C . THR A 1 111 ? 46.024 23.496 60.987 1.00 24.72 111 THR A C 1
ATOM 911 O O . THR A 1 111 ? 46.864 22.832 60.373 1.00 30.42 111 THR A O 1
ATOM 915 N N . GLN A 1 112 ? 44.809 23.755 60.520 1.00 22.65 112 GLN A N 1
ATOM 916 C CA . GLN A 1 112 ? 44.388 23.383 59.159 1.00 27.43 112 GLN A CA 1
ATOM 917 C C . GLN A 1 112 ? 44.074 24.658 58.418 1.00 25.16 112 GLN A C 1
ATOM 918 O O . GLN A 1 112 ? 44.131 25.730 58.996 1.00 24.06 112 GLN A O 1
ATOM 924 N N . GLY A 1 113 ? 43.788 24.585 57.113 1.00 22.75 113 GLY A N 1
ATOM 925 C CA . GLY A 1 113 ? 43.346 25.789 56.429 1.00 22.88 113 GLY A CA 1
ATOM 926 C C . GLY A 1 113 ? 44.471 26.742 56.031 1.00 19.37 113 GLY A C 1
ATOM 927 O O . GLY A 1 113 ? 45.655 26.384 56.024 1.00 23.28 113 GLY A O 1
ATOM 928 N N . SER A 1 114 ? 44.084 27.984 55.745 1.00 21.12 114 SER A N 1
ATOM 929 C CA . SER A 1 114 ? 44.977 28.922 55.089 1.00 20.94 114 SER A CA 1
ATOM 930 C C . SER A 1 114 ? 46.159 29.410 55.927 1.00 21.72 114 SER A C 1
ATOM 931 O O . SER A 1 114 ? 47.185 29.810 55.389 1.00 25.32 114 SER A O 1
ATOM 934 N N . PHE A 1 115 ? 46.067 29.335 57.259 1.00 23.42 115 PHE A N 1
ATOM 935 C CA . PHE A 1 115 ? 47.254 29.633 58.033 1.00 23.79 115 PHE A CA 1
ATOM 936 C C . PHE A 1 115 ? 48.299 28.512 57.892 1.00 32.82 115 PHE A C 1
ATOM 937 O O . PHE A 1 115 ? 49.507 28.767 57.961 1.00 39.26 115 PHE A O 1
ATOM 945 N N . GLN A 1 116 ? 47.835 27.286 57.666 1.00 27.83 116 GLN A N 1
ATOM 946 C CA . GLN A 1 116 ? 48.724 26.135 57.551 1.00 30.32 116 GLN A CA 1
ATOM 947 C C . GLN A 1 116 ? 49.394 26.061 56.179 1.00 30.33 116 GLN A C 1
ATOM 948 O O . GLN A 1 116 ? 50.608 25.842 56.090 1.00 35.33 116 GLN A O 1
ATOM 954 N N . TYR A 1 117 ? 48.640 26.288 55.112 1.00 27.22 117 TYR A N 1
ATOM 955 C CA . TYR A 1 117 ? 49.255 26.245 53.790 1.00 26.14 117 TYR A CA 1
ATOM 956 C C . TYR A 1 117 ? 49.435 27.617 53.123 1.00 26.16 117 TYR A C 1
ATOM 957 O O . TYR A 1 117 ? 49.528 27.709 51.899 1.00 27.19 117 TYR A O 1
ATOM 966 N N . ASP A 1 118 ? 49.493 28.655 53.953 1.00 26.97 118 ASP A N 1
ATOM 967 C CA . ASP A 1 118 ? 49.983 29.986 53.570 1.00 27.19 118 ASP A CA 1
ATOM 968 C C . ASP A 1 118 ? 49.184 30.666 52.460 1.00 28.16 118 ASP A C 1
ATOM 969 O O . ASP A 1 118 ? 49.718 31.119 51.451 1.00 26.55 118 ASP A O 1
ATOM 974 N N . THR A 1 119 ? 47.881 30.775 52.673 1.00 23.99 119 THR A N 1
ATOM 975 C CA . THR A 1 119 ? 47.030 31.499 51.721 1.00 24.69 119 THR A CA 1
ATOM 976 C C . THR A 1 119 ? 46.131 32.491 52.479 1.00 21.80 119 THR A C 1
ATOM 977 O O . THR A 1 119 ? 45.087 32.946 51.977 1.00 22.61 119 THR A O 1
ATOM 981 N N . LEU A 1 120 ? 46.527 32.810 53.707 1.00 21.31 120 LEU A N 1
ATOM 982 C CA . LEU A 1 120 ? 45.705 33.672 54.535 1.00 22.83 120 LEU A CA 1
ATOM 983 C C . LEU A 1 120 ? 45.904 35.149 54.146 1.00 19.80 120 LEU A C 1
ATOM 984 O O . LEU A 1 120 ? 46.984 35.714 54.328 1.00 21.19 120 LEU A O 1
ATOM 989 N N . ASN A 1 121 ? 44.825 35.762 53.687 1.00 18.17 121 ASN A N 1
ATOM 990 C CA . ASN A 1 121 ? 44.876 37.158 53.224 1.00 19.93 121 ASN A CA 1
ATOM 991 C C . ASN A 1 121 ? 44.496 38.137 54.312 1.00 21.36 121 ASN A C 1
ATOM 992 O O . ASN A 1 121 ? 43.627 37.835 55.168 1.00 21.39 121 ASN A O 1
ATOM 997 N N A ARG A 1 122 ? 45.142 39.289 54.302 0.61 20.10 122 ARG A N 1
ATOM 998 N N B ARG A 1 122 ? 45.128 39.300 54.309 0.39 20.54 122 ARG A N 1
ATOM 999 C CA A ARG A 1 122 ? 44.681 40.463 55.044 0.61 22.79 122 ARG A CA 1
ATOM 1000 C CA B ARG A 1 122 ? 44.665 40.408 55.138 0.39 21.95 122 ARG A CA 1
ATOM 1001 C C A ARG A 1 122 ? 43.205 40.713 54.667 0.61 24.07 122 ARG A C 1
ATOM 1002 C C B ARG A 1 122 ? 43.238 40.747 54.696 0.39 23.77 122 ARG A C 1
ATOM 1003 O O A ARG A 1 122 ? 42.830 40.599 53.491 0.61 23.39 122 ARG A O 1
ATOM 1004 O O B ARG A 1 122 ? 42.930 40.740 53.501 0.39 23.53 122 ARG A O 1
ATOM 1019 N N . PRO A 1 123 ? 42.359 41.034 55.657 1.00 25.29 123 PRO A N 1
ATOM 1020 C CA . PRO A 1 123 ? 40.946 41.252 55.319 1.00 24.40 123 PRO A CA 1
ATOM 1021 C C . PRO A 1 123 ? 40.748 42.596 54.611 1.00 25.62 123 PRO A C 1
ATOM 1022 O O . PRO A 1 123 ? 41.576 43.498 54.755 1.00 29.22 123 PRO A O 1
ATOM 1026 N N . PHE A 1 124 ? 39.654 42.742 53.878 1.00 24.09 124 PHE A N 1
ATOM 1027 C CA . PHE A 1 124 ? 39.480 43.937 53.037 1.00 23.92 124 PHE A CA 1
ATOM 1028 C C . PHE A 1 124 ? 38.378 44.866 53.541 1.00 27.96 124 PHE A C 1
ATOM 1029 O O . PHE A 1 124 ? 38.648 46.017 53.946 1.00 32.93 124 PHE A O 1
ATOM 1037 N N . GLN A 1 125 ? 37.136 44.395 53.502 1.00 25.49 125 GLN A N 1
ATOM 1038 C CA . GLN A 1 125 ? 35.989 45.248 53.890 1.00 28.43 125 GLN A CA 1
ATOM 1039 C C . GLN A 1 125 ? 35.785 45.263 55.396 1.00 28.45 125 GLN A C 1
ATOM 1040 O O . GLN A 1 125 ? 36.097 44.271 56.074 1.00 28.69 125 GLN A O 1
ATOM 1046 N N . PRO A 1 126 ? 35.262 46.390 55.926 1.00 28.54 126 PRO A N 1
ATOM 1047 C CA . PRO A 1 126 ? 34.924 46.482 57.347 1.00 34.26 126 PRO A CA 1
ATOM 1048 C C . PRO A 1 126 ? 33.987 45.341 57.698 1.00 34.85 126 PRO A C 1
ATOM 1049 O O . PRO A 1 126 ? 32.984 45.135 57.014 1.00 41.14 126 PRO A O 1
ATOM 1053 N N . GLY A 1 127 ? 34.320 44.578 58.725 1.00 33.56 127 GLY A N 1
ATOM 1054 C CA . GLY A 1 127 ? 33.518 43.427 59.051 1.00 33.29 127 GLY A CA 1
ATOM 1055 C C . GLY A 1 127 ? 34.184 42.124 58.729 1.00 29.70 127 GLY A C 1
ATOM 1056 O O . GLY A 1 127 ? 34.019 41.138 59.438 1.00 34.53 127 GLY A O 1
ATOM 1057 N N . GLN A 1 128 ? 34.957 42.102 57.624 1.00 26.52 128 GLN A N 1
ATOM 1058 C CA . GLN A 1 128 ? 35.651 40.885 57.256 1.00 25.19 128 GLN A CA 1
ATOM 1059 C C . GLN A 1 128 ? 36.803 40.616 58.203 1.00 26.52 128 GLN A C 1
ATOM 1060 O O . GLN A 1 128 ? 37.491 41.540 58.658 1.00 28.56 128 GLN A O 1
ATOM 1066 N N . GLU A 1 129 ? 36.972 39.345 58.523 1.00 27.48 129 GLU A N 1
ATOM 1067 C CA . GLU A 1 129 ? 37.956 38.921 59.497 1.00 26.00 129 GLU A CA 1
ATOM 1068 C C . GLU A 1 129 ? 38.842 37.856 58.934 1.00 26.34 129 GLU A C 1
ATOM 1069 O O . GLU A 1 129 ? 38.389 37.027 58.140 1.00 28.57 129 GLU A O 1
ATOM 1075 N N . MET A 1 130 ? 40.102 37.911 59.347 1.00 26.69 130 MET A N 1
ATOM 1076 C CA . MET A 1 130 ? 41.057 36.830 59.197 1.00 30.32 130 MET A CA 1
ATOM 1077 C C . MET A 1 130 ? 40.645 35.624 60.033 1.00 28.98 130 MET A C 1
ATOM 1078 O O . MET A 1 130 ? 40.168 35.797 61.145 1.00 30.78 130 MET A O 1
ATOM 1083 N N . ASP A 1 131 ? 40.937 34.429 59.537 1.00 25.49 131 ASP A N 1
ATOM 1084 C CA . ASP A 1 131 ? 40.509 33.151 60.110 1.00 30.75 131 ASP A CA 1
ATOM 1085 C C . ASP A 1 131 ? 41.717 32.264 60.436 1.00 29.17 131 ASP A C 1
ATOM 1086 O O . ASP A 1 131 ? 42.605 32.090 59.608 1.00 26.63 131 ASP A O 1
ATOM 1091 N N . ILE A 1 132 ? 41.750 31.696 61.638 1.00 29.02 132 ILE A N 1
ATOM 1092 C CA . ILE A 1 132 ? 42.739 30.689 61.999 1.00 30.75 132 ILE A CA 1
ATOM 1093 C C . ILE A 1 132 ? 41.972 29.439 62.356 1.00 29.42 132 ILE A C 1
ATOM 1094 O O . ILE A 1 132 ? 41.141 29.475 63.251 1.00 30.27 132 ILE A O 1
ATOM 1099 N N . ASP A 1 133 ? 42.231 28.343 61.650 1.00 27.04 133 ASP A N 1
ATOM 1100 C CA . ASP A 1 133 ? 41.541 27.081 61.920 1.00 24.32 133 ASP A CA 1
ATOM 1101 C C . ASP A 1 133 ? 42.446 26.177 62.732 1.00 26.04 133 ASP A C 1
ATOM 1102 O O . ASP A 1 133 ? 43.326 25.529 62.193 1.00 26.71 133 ASP A O 1
ATOM 1107 N N . ASP A 1 134 ? 42.259 26.127 64.046 1.00 24.21 134 ASP A N 1
ATOM 1108 C CA . ASP A 1 134 ? 43.155 25.324 64.846 1.00 25.56 134 ASP A CA 1
ATOM 1109 C C . ASP A 1 134 ? 42.393 24.172 65.476 1.00 24.91 134 ASP A C 1
ATOM 1110 O O . ASP A 1 134 ? 41.596 24.353 66.415 1.00 26.48 134 ASP A O 1
ATOM 1115 N N . GLY A 1 135 ? 42.641 22.983 64.958 1.00 24.93 135 GLY A N 1
ATOM 1116 C CA . GLY A 1 135 ? 41.903 21.813 65.414 1.00 24.73 135 GLY A CA 1
ATOM 1117 C C . GLY A 1 135 ? 42.458 21.242 66.703 1.00 25.95 135 GLY A C 1
ATOM 1118 O O . GLY A 1 135 ? 43.673 21.227 66.956 1.00 25.94 135 GLY A O 1
ATOM 1119 N N . THR A 1 136 ? 41.544 20.766 67.540 1.00 25.00 136 THR A N 1
ATOM 1120 C CA . THR A 1 136 ? 41.926 20.014 68.736 1.00 26.54 136 THR A CA 1
ATOM 1121 C C . THR A 1 136 ? 41.606 18.536 68.520 1.00 28.04 136 THR A C 1
ATOM 1122 O O . THR A 1 136 ? 40.516 18.186 68.060 1.00 28.69 136 THR A O 1
ATOM 1126 N N . TYR A 1 137 ? 42.562 17.691 68.873 1.00 28.58 137 TYR A N 1
ATOM 1127 C CA . TYR A 1 137 ? 42.495 16.2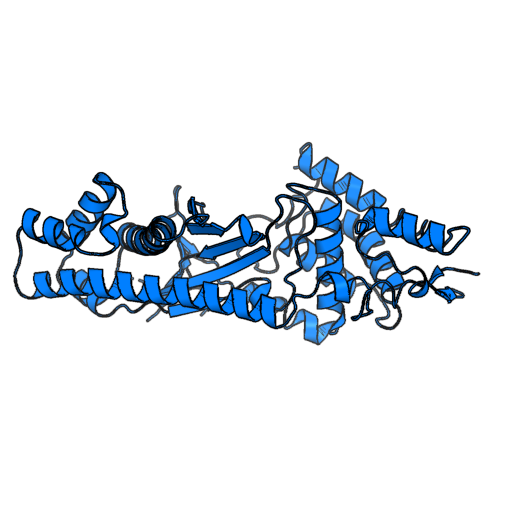66 68.607 1.00 26.33 137 TYR A CA 1
ATOM 1128 C C . TYR A 1 137 ? 42.488 15.424 69.871 1.00 29.97 137 TYR A C 1
ATOM 1129 O O . TYR A 1 137 ? 43.335 15.605 70.747 1.00 30.20 137 TYR A O 1
ATOM 1138 N N . MET A 1 138 ? 41.559 14.473 69.925 1.00 28.78 138 MET A N 1
ATOM 1139 C CA . MET A 1 138 ? 41.374 13.607 71.092 1.00 29.61 138 MET A CA 1
ATOM 1140 C C . MET A 1 138 ? 41.694 12.157 70.755 1.00 33.18 138 MET A C 1
ATOM 1141 O O . MET A 1 138 ? 40.855 11.478 70.174 1.00 30.80 138 MET A O 1
ATOM 1146 N N . PRO A 1 139 ? 42.910 11.687 71.092 1.00 35.13 139 PRO A N 1
ATOM 1147 C CA . PRO A 1 139 ? 43.266 10.299 70.789 1.00 38.61 139 PRO A CA 1
ATOM 1148 C C . PRO A 1 139 ? 42.458 9.342 71.655 1.00 38.26 139 PRO A C 1
ATOM 1149 O O . PRO A 1 139 ? 42.447 9.510 72.871 1.00 40.66 139 PRO A O 1
ATOM 1153 N N . MET A 1 140 ? 41.780 8.385 71.027 1.00 36.90 140 MET A N 1
ATOM 1154 C CA . MET A 1 140 ? 40.894 7.446 71.728 1.00 43.22 140 MET A CA 1
ATOM 1155 C C . MET A 1 140 ? 40.847 6.098 71.023 1.00 45.34 140 MET A C 1
ATOM 1156 O O . MET A 1 140 ? 41.170 6.009 69.841 1.00 44.69 140 MET A O 1
ATOM 1161 N N . PRO A 1 141 ? 40.427 5.040 71.745 1.00 47.83 141 PRO A N 1
ATOM 1162 C CA . PRO A 1 141 ? 40.153 3.761 71.080 1.00 52.35 141 PRO A CA 1
ATOM 1163 C C . PRO A 1 141 ? 39.202 3.939 69.889 1.00 56.04 141 PRO A C 1
ATOM 1164 O O . PRO A 1 141 ? 38.229 4.685 69.995 1.00 57.81 141 PRO A O 1
ATOM 1168 N N . ILE A 1 142 ? 39.503 3.282 68.771 1.00 57.91 142 ILE A N 1
ATOM 1169 C CA . ILE A 1 142 ? 38.739 3.426 67.535 1.00 57.24 142 ILE A CA 1
ATOM 1170 C C . ILE A 1 142 ? 37.253 3.107 67.708 1.00 56.89 142 ILE A C 1
ATOM 1171 O O . ILE A 1 142 ? 36.888 2.004 68.105 1.00 62.86 142 ILE A O 1
ATOM 1176 N N . LYS A 1 148 ? 37.152 6.200 74.058 1.00 67.41 148 LYS A N 1
ATOM 1177 C CA . LYS A 1 148 ? 36.001 5.787 74.852 1.00 65.02 148 LYS A CA 1
ATOM 1178 C C . LYS A 1 148 ? 35.471 6.956 75.680 1.00 61.96 148 LYS A C 1
ATOM 1179 O O . LYS A 1 148 ? 34.812 6.760 76.697 1.00 62.16 148 LYS A O 1
ATOM 1181 N N . ILE A 1 149 ? 35.765 8.176 75.239 1.00 60.44 149 ILE A N 1
ATOM 1182 C CA . ILE A 1 149 ? 35.213 9.358 75.900 1.00 56.66 149 ILE A CA 1
ATOM 1183 C C . ILE A 1 149 ? 34.129 9.979 75.012 1.00 47.64 149 ILE A C 1
ATOM 1184 O O . ILE A 1 149 ? 34.289 10.109 73.786 1.00 45.44 149 ILE A O 1
ATOM 1189 N N . GLY A 1 150 ? 33.018 10.344 75.643 1.00 40.21 150 GLY A N 1
ATOM 1190 C CA . GLY A 1 150 ? 31.821 10.751 74.933 1.00 39.73 150 GLY A CA 1
ATOM 1191 C C . GLY A 1 150 ? 31.877 12.101 74.243 1.00 37.13 150 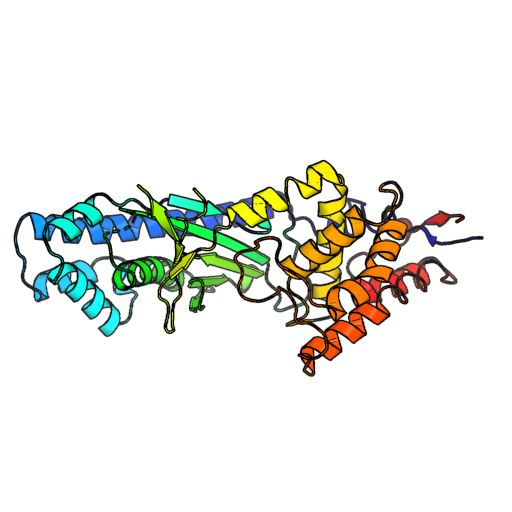GLY A C 1
ATOM 1192 O O . GLY A 1 150 ? 32.569 13.017 74.670 1.00 35.12 150 GLY A O 1
ATOM 1193 N N . HIS A 1 151 ? 31.119 12.191 73.161 1.00 33.59 151 HIS A N 1
ATOM 1194 C CA . HIS A 1 151 ? 30.977 13.381 72.350 1.00 30.59 151 HIS A CA 1
ATOM 1195 C C . HIS A 1 151 ? 30.519 14.575 73.197 1.00 27.43 151 HIS A C 1
ATOM 1196 O O . HIS A 1 151 ? 31.073 15.660 73.099 1.00 28.72 151 HIS A O 1
ATOM 1203 N N . SER A 1 152 ? 29.537 14.357 74.073 1.00 31.11 152 SER A N 1
ATOM 1204 C CA . SER A 1 152 ? 29.007 15.485 74.832 1.00 34.52 152 SER A CA 1
ATOM 1205 C C . SER A 1 152 ? 30.028 16.107 75.783 1.00 30.15 152 SER A C 1
ATOM 1206 O O . SER A 1 152 ? 30.151 17.321 75.856 1.00 32.48 152 SER A O 1
ATOM 1209 N N . LEU A 1 153 ? 30.722 15.266 76.537 1.00 29.65 153 LEU A N 1
ATOM 1210 C CA . LEU A 1 153 ? 31.719 15.760 77.468 1.00 28.75 153 LEU A CA 1
ATOM 1211 C C . LEU A 1 153 ? 32.814 16.504 76.696 1.00 29.78 153 LEU A C 1
ATOM 1212 O O . LEU A 1 153 ? 33.226 17.609 77.067 1.00 29.56 153 LEU A O 1
ATOM 1217 N N . LEU A 1 154 ? 33.269 15.932 75.591 1.00 29.88 154 LEU A N 1
ATOM 1218 C CA . LEU A 1 154 ? 34.348 16.579 74.866 1.00 28.37 154 LEU A CA 1
ATOM 1219 C C . LEU A 1 154 ? 33.992 17.978 74.355 1.00 30.21 154 LEU A C 1
ATOM 1220 O O . LEU A 1 154 ? 34.787 18.899 74.493 1.00 28.49 154 LEU A O 1
ATOM 1225 N N . ILE A 1 155 ? 32.796 18.117 73.771 1.00 27.59 155 ILE A N 1
ATOM 1226 C CA . ILE A 1 155 ? 32.317 19.412 73.310 1.00 28.20 155 ILE A CA 1
ATOM 1227 C C . ILE A 1 155 ? 32.158 20.388 74.477 1.00 27.65 155 ILE A C 1
ATOM 1228 O O . ILE A 1 155 ? 32.529 21.552 74.346 1.00 30.83 155 ILE A O 1
ATOM 1233 N N . LEU A 1 156 ? 31.622 19.920 75.598 1.00 28.77 156 LEU A N 1
ATOM 1234 C CA . LEU A 1 156 ? 31.443 20.813 76.735 1.00 28.17 156 LEU A CA 1
ATOM 1235 C C . LEU A 1 156 ? 32.780 21.352 77.230 1.00 26.81 156 LEU A C 1
ATOM 1236 O O . LEU A 1 156 ? 32.882 22.529 77.598 1.00 30.46 156 LEU A O 1
ATOM 1241 N N . LEU A 1 157 ? 33.796 20.496 77.261 1.00 27.22 157 LEU A N 1
ATOM 1242 C CA . LEU A 1 157 ? 35.104 20.920 77.752 1.00 29.15 157 LEU A CA 1
ATOM 1243 C C . LEU A 1 157 ? 35.788 21.901 76.808 1.00 29.57 157 LEU A C 1
ATOM 1244 O O . LEU A 1 157 ? 36.364 22.883 77.265 1.00 30.38 157 LEU A O 1
ATOM 1249 N N . VAL A 1 158 ? 35.735 21.650 75.500 1.00 28.88 158 VAL A N 1
ATOM 1250 C CA . VAL A 1 158 ? 36.283 22.617 74.546 1.00 29.98 158 VAL A CA 1
ATOM 1251 C C . VAL A 1 158 ? 35.495 23.931 74.595 1.00 28.25 158 VAL A C 1
ATOM 1252 O O . VAL A 1 158 ? 36.100 24.993 74.616 1.00 29.33 158 VAL A O 1
ATOM 1256 N N . ASP A 1 159 ? 34.161 23.866 74.677 1.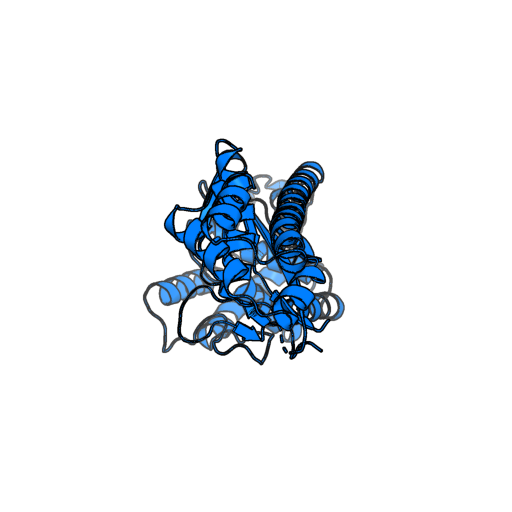00 27.32 159 ASP A N 1
ATOM 1257 C CA . ASP A 1 159 ? 33.369 25.095 74.869 1.00 27.10 159 ASP A CA 1
ATOM 1258 C C . ASP A 1 159 ? 33.768 25.826 76.163 1.00 29.32 159 ASP A C 1
ATOM 1259 O O . ASP A 1 159 ? 33.832 27.058 76.185 1.00 32.23 159 ASP A O 1
ATOM 1264 N N . ALA A 1 160 ? 33.996 25.072 77.242 1.00 30.94 160 ALA A N 1
ATOM 1265 C CA . ALA A 1 160 ? 34.444 25.672 78.503 1.00 29.96 160 ALA A CA 1
ATOM 1266 C C . ALA A 1 160 ? 35.730 26.451 78.281 1.00 31.32 160 ALA A C 1
ATOM 1267 O O . ALA A 1 160 ? 35.893 27.578 78.766 1.00 33.80 160 ALA A O 1
ATOM 1269 N N . SER A 1 161 ? 36.645 25.834 77.544 1.00 31.89 161 SER A N 1
ATOM 1270 C CA . SER A 1 161 ? 37.897 26.492 77.202 1.00 35.27 161 SER A CA 1
ATOM 1271 C C . SER A 1 161 ? 37.684 27.851 76.521 1.00 32.27 161 SER A C 1
ATOM 1272 O O . SER A 1 161 ? 38.186 28.875 76.993 1.00 31.99 161 SER A O 1
ATOM 1275 N N . LEU A 1 162 ? 36.949 27.838 75.414 1.00 31.56 162 LEU A N 1
ATOM 1276 C CA . LEU A 1 162 ? 36.751 29.041 74.594 1.00 31.72 162 LEU A CA 1
ATOM 1277 C C . LEU A 1 162 ? 35.928 30.082 75.362 1.00 33.44 162 LEU A C 1
ATOM 1278 O O . LEU A 1 162 ? 36.227 31.280 75.305 1.00 33.35 162 LEU A O 1
ATOM 1283 N N . LYS A 1 163 ? 34.926 29.614 76.117 1.00 32.83 163 LYS A N 1
ATOM 1284 C CA . LYS A 1 163 ? 34.047 30.526 76.835 1.00 37.37 163 LYS A CA 1
ATOM 1285 C C . LYS A 1 163 ? 34.766 31.169 78.004 1.00 36.90 163 LYS A C 1
ATOM 1286 O O . LYS A 1 163 ? 34.474 32.329 78.349 1.00 38.27 163 LYS A O 1
ATOM 1292 N N . SER A 1 164 ? 35.722 30.439 78.583 1.00 34.54 164 SER A N 1
ATOM 1293 C CA . SER A 1 164 ? 36.508 30.955 79.706 1.00 35.77 164 SER A CA 1
ATOM 1294 C C . SER A 1 164 ? 37.465 32.040 79.212 1.00 34.10 164 SER A C 1
ATOM 1295 O O . SER A 1 164 ? 37.765 32.992 79.926 1.00 41.97 164 SER A O 1
ATOM 1298 N N . LEU A 1 165 ? 37.937 31.920 77.977 1.00 35.06 165 LEU A N 1
ATOM 1299 C CA . LEU A 1 165 ? 38.792 32.978 77.443 1.00 39.30 165 LEU A CA 1
ATOM 1300 C C . LEU A 1 165 ? 37.947 34.201 77.064 1.00 39.99 165 LEU A C 1
ATOM 1301 O O . LEU A 1 165 ? 38.372 35.344 77.252 1.00 42.33 165 LEU A O 1
ATOM 1306 N N . VAL A 1 166 ? 36.742 33.952 76.563 1.00 38.34 166 VAL A N 1
ATOM 1307 C CA . VAL A 1 166 ? 35.839 35.021 76.167 1.00 37.89 166 VAL A CA 1
ATOM 1308 C C . VAL A 1 166 ? 35.397 35.832 77.380 1.00 43.33 166 VAL A C 1
ATOM 1309 O O . VAL A 1 166 ? 35.248 37.055 77.322 1.00 45.15 166 VAL A O 1
ATOM 1313 N N . ALA A 1 167 ? 35.231 35.154 78.505 1.00 42.71 167 ALA A N 1
ATOM 1314 C CA . ALA A 1 167 ? 34.891 35.853 79.732 1.00 43.12 167 ALA A CA 1
ATOM 1315 C C . ALA A 1 167 ? 36.000 36.793 80.218 1.00 46.23 167 ALA A C 1
ATOM 1316 O O . ALA A 1 167 ? 35.723 37.856 80.780 1.00 50.61 167 ALA A O 1
ATOM 1318 N N . GLU A 1 168 ? 37.249 36.377 80.050 1.00 40.02 168 GLU A N 1
ATOM 1319 C CA . GLU A 1 168 ? 38.379 37.101 80.604 1.00 41.96 168 GLU A CA 1
ATOM 1320 C C . GLU A 1 168 ? 38.843 38.239 79.695 1.00 46.67 168 GLU A C 1
ATOM 1321 O O . GLU A 1 168 ? 39.555 39.147 80.132 1.00 50.36 168 GLU A O 1
ATOM 1327 N N . ASN A 1 169 ? 38.446 38.191 78.427 1.00 44.00 169 ASN A N 1
ATOM 1328 C CA . ASN A 1 169 ? 38.928 39.174 77.480 1.00 45.42 169 ASN A CA 1
ATOM 1329 C C . ASN A 1 169 ? 37.827 40.054 76.910 1.00 47.35 169 ASN A C 1
ATOM 1330 O O . ASN A 1 169 ? 36.901 39.570 76.251 1.00 43.17 169 ASN A O 1
ATOM 1335 N N . HIS A 1 170 ? 37.922 41.353 77.201 1.00 49.22 170 HIS A N 1
ATOM 1336 C CA . HIS A 1 170 ? 37.017 42.332 76.612 1.00 50.90 170 HIS A CA 1
ATOM 1337 C C . HIS A 1 170 ? 37.240 42.348 75.106 1.00 49.31 170 HIS A C 1
ATOM 1338 O O . HIS A 1 170 ? 38.385 42.405 74.635 1.00 49.04 170 HIS A O 1
ATOM 1340 N N . GLY A 1 171 ? 36.151 42.282 74.347 1.00 47.41 171 GLY A N 1
ATOM 1341 C CA . GLY A 1 171 ? 36.236 42.353 72.902 1.00 45.78 171 GLY A CA 1
ATOM 1342 C C . GLY A 1 171 ? 36.354 40.992 72.252 1.00 42.37 171 GLY A C 1
ATOM 1343 O O . GLY A 1 171 ? 36.447 40.885 71.035 1.00 38.51 171 GLY A O 1
ATOM 1344 N N . TRP A 1 172 ? 36.381 39.950 73.069 1.00 41.16 172 TRP A N 1
ATOM 1345 C CA . TRP A 1 172 ? 36.289 38.568 72.576 1.00 39.72 172 TRP A CA 1
ATOM 1346 C C . TRP A 1 172 ? 34.861 38.053 72.719 1.00 37.83 172 TRP A C 1
ATOM 1347 O O . TRP A 1 172 ? 34.228 38.283 73.753 1.00 37.47 172 TRP A O 1
ATOM 1358 N N . LYS A 1 173 ? 34.365 37.368 71.689 1.00 40.25 173 LYS A N 1
ATOM 1359 C CA . LYS A 1 173 ? 33.034 36.777 71.737 1.00 39.94 173 LYS A CA 1
ATOM 1360 C C . LYS A 1 173 ? 33.047 35.331 71.225 1.00 37.03 173 LYS A C 1
ATOM 1361 O O . LYS A 1 173 ? 33.838 34.966 70.354 1.00 36.33 173 LYS A O 1
ATOM 1363 N N . PHE A 1 174 ? 32.161 34.512 71.780 1.00 40.63 174 PHE A N 1
ATOM 1364 C CA . PHE A 1 174 ? 32.050 33.109 71.392 1.00 37.45 174 PHE A CA 1
ATOM 1365 C C . PHE A 1 174 ? 30.896 32.882 70.441 1.00 41.99 174 PHE A C 1
ATOM 1366 O O . PHE A 1 174 ? 29.841 33.486 70.562 1.00 46.87 174 PHE A O 1
ATOM 1374 N N . GLU A 1 175 ? 31.102 31.980 69.500 1.00 42.43 175 GLU A N 1
ATOM 1375 C CA . GLU A 1 175 ? 30.090 31.645 68.517 1.00 45.06 175 GLU A CA 1
ATOM 1376 C C . GLU A 1 175 ? 30.098 30.123 68.343 1.00 44.84 175 GLU A C 1
ATOM 1377 O O . GLU A 1 175 ? 31.148 29.535 68.106 1.00 40.39 175 GLU A O 1
ATOM 1383 N N . ALA A 1 176 ? 28.952 29.476 68.535 1.00 46.58 176 ALA A N 1
ATOM 1384 C CA . ALA A 1 176 ? 28.877 28.033 68.325 1.00 46.57 176 ALA A CA 1
ATOM 1385 C C . ALA A 1 176 ? 28.566 27.754 66.861 1.00 48.89 176 ALA A C 1
ATOM 1386 O O . ALA A 1 176 ? 27.623 28.306 66.299 1.00 50.88 176 ALA A O 1
ATOM 1388 N N . LYS A 1 177 ? 29.379 26.916 66.232 1.00 44.81 177 LYS A N 1
ATOM 1389 C CA . LYS A 1 177 ? 29.105 26.506 64.868 1.00 41.45 177 LYS A CA 1
ATOM 1390 C C . LYS A 1 177 ? 28.927 24.999 64.812 1.00 37.22 177 LYS A C 1
ATOM 1391 O O . LYS A 1 177 ? 29.275 24.270 65.754 1.00 36.01 177 LYS A O 1
ATOM 1397 N N . GLN A 1 178 ? 28.408 24.531 63.685 1.00 37.55 178 GLN A N 1
ATOM 1398 C CA . GLN A 1 178 ? 28.130 23.118 63.519 1.00 37.60 178 GLN A CA 1
ATOM 1399 C C . GLN A 1 178 ? 29.417 22.296 63.619 1.00 32.12 178 GLN A C 1
ATOM 1400 O O . GLN A 1 178 ? 29.422 21.200 64.197 1.00 33.91 178 GLN A O 1
ATOM 1406 N N . THR A 1 179 ? 30.500 22.853 63.108 1.00 28.90 179 THR A N 1
ATOM 1407 C CA . THR A 1 179 ? 31.761 22.130 62.969 1.00 28.47 179 THR A CA 1
ATOM 1408 C C . THR A 1 179 ? 32.837 22.643 63.911 1.00 29.91 179 THR A C 1
ATOM 1409 O O . THR A 1 179 ? 33.950 22.119 63.919 1.00 30.53 179 THR A O 1
ATOM 1413 N N . CYS A 1 180 ? 32.518 23.657 64.711 1.00 33.08 180 CYS A N 1
ATOM 1414 C CA . CYS A 1 180 ? 33.519 24.182 65.629 1.00 30.81 180 CYS A CA 1
ATOM 1415 C C . CYS A 1 180 ? 32.956 25.188 66.613 1.00 31.34 180 CYS A C 1
ATOM 1416 O O . CYS A 1 180 ? 31.873 25.709 66.428 1.00 33.77 180 CYS A O 1
ATOM 1419 N N . GLY A 1 181 ? 33.750 25.476 67.633 1.00 30.38 181 GLY A N 1
ATOM 1420 C CA . GLY A 1 181 ? 33.560 26.660 68.451 1.00 30.52 181 GLY A CA 1
ATOM 1421 C C . GLY A 1 181 ? 34.426 27.757 67.827 1.00 30.89 181 GLY A C 1
ATOM 1422 O O . GLY A 1 181 ? 35.465 27.498 67.218 1.00 32.19 181 GLY A O 1
ATOM 1423 N N . ARG A 1 182 ? 33.997 28.998 67.985 1.00 30.31 182 ARG A N 1
ATOM 1424 C CA . ARG A 1 182 ? 34.704 30.118 67.383 1.00 30.64 182 ARG A CA 1
ATOM 1425 C C . ARG A 1 182 ? 34.880 31.247 68.380 1.00 33.36 182 ARG A C 1
ATOM 1426 O O . ARG A 1 182 ? 33.928 31.583 69.104 1.00 37.38 182 ARG A O 1
ATOM 1434 N N . ILE A 1 183 ? 36.091 31.797 68.475 1.00 30.30 183 ILE A N 1
ATOM 1435 C CA . ILE A 1 183 ? 36.291 33.032 69.225 1.00 30.71 183 ILE A CA 1
ATOM 1436 C C . ILE A 1 183 ? 36.479 34.154 68.204 1.00 31.57 183 ILE A C 1
ATOM 1437 O O . ILE A 1 183 ? 37.325 34.063 67.316 1.00 28.48 183 ILE A O 1
ATOM 1442 N N . LYS A 1 184 ? 35.661 35.194 68.317 1.00 30.13 184 LYS A N 1
ATOM 1443 C CA . LYS A 1 184 ? 35.795 36.360 67.461 1.00 31.50 184 LYS A CA 1
ATOM 1444 C C . LYS A 1 184 ? 36.382 37.526 68.251 1.00 32.31 184 LYS A C 1
ATOM 1445 O O . LYS A 1 184 ? 35.969 37.796 69.374 1.00 35.85 184 LYS A O 1
ATOM 1451 N N . ILE A 1 185 ? 37.359 38.190 67.650 1.00 33.65 185 ILE A N 1
ATOM 1452 C CA . ILE A 1 185 ? 38.025 39.320 68.256 1.00 32.99 185 ILE A CA 1
ATOM 1453 C C . ILE A 1 185 ? 37.914 40.466 67.266 1.00 35.41 185 ILE A C 1
ATOM 1454 O O . ILE A 1 185 ? 38.791 40.651 66.422 1.00 36.40 185 ILE A O 1
ATOM 1459 N N . GLU A 1 186 ? 36.814 41.207 67.359 1.00 39.69 186 GLU A N 1
ATOM 1460 C CA . GLU A 1 186 ? 36.473 42.163 66.308 1.00 44.74 186 GLU A CA 1
ATOM 1461 C C . GLU A 1 186 ? 37.530 43.243 66.148 1.00 42.03 186 GLU A C 1
ATOM 1462 O O . GLU A 1 186 ? 37.866 43.638 65.021 1.00 37.40 186 GLU A O 1
ATOM 1468 N N . ALA A 1 187 ? 38.067 43.716 67.270 1.00 45.44 187 ALA A N 1
ATOM 1469 C CA . ALA A 1 187 ? 39.045 44.800 67.229 1.00 45.19 187 ALA A CA 1
ATOM 1470 C C . ALA A 1 187 ? 40.322 44.371 66.512 1.00 43.74 187 ALA A C 1
ATOM 1471 O O . ALA A 1 187 ? 41.041 45.198 65.959 1.00 48.36 187 ALA A O 1
ATOM 1473 N N . GLU A 1 188 ? 40.590 43.069 66.506 1.00 37.06 188 GLU A N 1
ATOM 1474 C CA . GLU A 1 188 ? 41.765 42.545 65.836 1.00 38.65 188 GLU A CA 1
ATOM 1475 C C . GLU A 1 188 ? 41.433 41.956 64.468 1.00 35.65 188 GLU A C 1
ATOM 1476 O O . GLU A 1 188 ? 42.298 41.381 63.804 1.00 36.73 188 GLU A O 1
ATOM 1482 N N . LYS A 1 189 ? 40.176 42.093 64.052 1.00 35.07 189 LYS A N 1
ATOM 1483 C CA . LYS A 1 189 ? 39.727 41.639 62.723 1.00 28.12 189 LYS A CA 1
ATOM 1484 C C . LYS A 1 189 ? 40.096 40.162 62.520 1.00 26.55 189 LYS A C 1
ATOM 1485 O O . LYS A 1 189 ? 40.494 39.728 61.442 1.00 27.99 189 LYS A O 1
ATOM 1491 N N . THR A 1 190 ? 39.925 39.388 63.594 1.00 29.56 190 THR A N 1
ATOM 1492 C CA . THR A 1 190 ? 40.354 37.992 63.623 1.00 29.17 190 THR A CA 1
ATOM 1493 C C . THR A 1 190 ? 39.340 37.089 64.328 1.00 26.87 190 THR A C 1
ATOM 1494 O O . THR A 1 190 ? 38.732 37.506 65.291 1.00 29.48 190 THR A O 1
ATOM 1498 N N . HIS A 1 191 ? 39.144 35.879 63.816 1.00 26.23 191 HIS A N 1
ATOM 1499 C CA . HIS A 1 191 ? 38.504 34.846 64.609 1.00 26.12 191 HIS A CA 1
ATOM 1500 C C . HIS A 1 191 ? 39.308 33.546 64.515 1.00 26.35 191 HIS A C 1
ATOM 1501 O O . HIS A 1 191 ? 40.030 33.288 63.536 1.00 28.46 191 HIS A O 1
ATOM 1508 N N . ILE A 1 192 ? 39.205 32.748 65.584 1.00 28.19 192 ILE A N 1
ATOM 1509 C CA . ILE A 1 192 ? 39.837 31.444 65.609 1.00 28.57 192 ILE A CA 1
ATOM 1510 C C . ILE A 1 192 ? 38.744 30.394 65.743 1.00 29.69 192 ILE A C 1
ATOM 1511 O O . ILE A 1 192 ? 37.864 30.476 66.611 1.00 27.87 192 ILE A O 1
ATOM 1516 N N . ASP A 1 193 ? 38.761 29.458 64.791 1.00 26.78 193 ASP A N 1
ATOM 1517 C CA . ASP A 1 193 ? 37.881 28.292 64.803 1.00 27.80 193 ASP A CA 1
ATOM 1518 C C . ASP A 1 193 ? 38.568 27.096 65.401 1.00 23.84 193 ASP A C 1
ATOM 1519 O O . ASP A 1 193 ? 39.735 26.811 65.096 1.00 25.96 193 ASP A O 1
ATOM 1524 N N . VAL A 1 194 ? 37.850 26.382 66.258 1.00 23.24 194 VAL A N 1
ATOM 1525 C CA . VAL A 1 194 ? 38.409 25.194 66.869 1.00 26.12 194 VAL A CA 1
ATOM 1526 C C . VAL A 1 194 ? 37.547 23.983 66.550 1.00 26.63 194 VAL A C 1
ATOM 1527 O O . VAL A 1 194 ? 36.659 23.594 67.323 1.00 28.41 194 VAL A O 1
ATOM 1531 N N . PRO A 1 195 ? 37.801 23.372 65.389 1.00 23.39 195 PRO A N 1
ATOM 1532 C CA . PRO A 1 195 ? 37.126 22.098 65.129 1.00 25.38 195 PRO A CA 1
ATOM 1533 C C . PRO A 1 195 ? 37.714 21.029 66.042 1.00 25.27 195 PRO A C 1
ATOM 1534 O O . PRO A 1 195 ? 38.891 21.106 66.430 1.00 24.87 195 PRO A O 1
ATOM 1538 N N A MET A 1 196 ? 36.912 20.029 66.383 0.63 25.75 196 MET A N 1
ATOM 1539 N N B MET A 1 196 ? 36.904 20.046 66.406 0.37 25.45 196 MET A N 1
ATOM 1540 C CA A MET A 1 196 ? 37.377 19.009 67.318 0.63 25.15 196 MET A CA 1
ATOM 1541 C CA B MET A 1 196 ? 37.380 19.011 67.310 0.37 25.23 196 MET A CA 1
ATOM 1542 C C A MET A 1 196 ? 37.307 17.628 66.691 0.63 26.01 196 MET A C 1
ATOM 1543 C C B MET A 1 196 ? 37.345 17.659 66.623 0.37 25.93 196 MET A C 1
ATOM 1544 O O A MET A 1 196 ? 36.300 17.265 66.090 0.63 27.42 196 MET A O 1
ATOM 1545 O O B MET A 1 196 ? 36.405 17.352 65.898 0.37 27.25 196 MET A O 1
ATOM 1554 N N . TYR A 1 197 ? 38.377 16.858 66.856 1.00 26.22 197 TYR A N 1
ATOM 1555 C CA . TYR A 1 197 ? 38.479 15.550 66.234 1.00 25.83 197 TYR A CA 1
ATOM 1556 C C . TYR A 1 197 ? 38.701 14.439 67.223 1.00 28.61 197 TYR A C 1
ATOM 1557 O O . TYR A 1 197 ? 39.402 14.627 68.212 1.00 30.63 197 TYR A O 1
ATOM 1566 N N . ALA A 1 198 ? 38.137 13.274 66.915 1.00 26.16 198 ALA A N 1
ATOM 1567 C CA . ALA A 1 198 ? 38.557 12.037 67.560 1.00 30.74 198 ALA A CA 1
ATOM 1568 C C . ALA A 1 198 ? 39.491 11.293 66.606 1.00 34.73 198 ALA A C 1
ATOM 1569 O O . ALA A 1 198 ? 39.213 11.196 65.400 1.00 36.87 198 ALA A O 1
ATOM 1571 N N . ILE A 1 199 ? 40.620 10.824 67.137 1.00 34.92 199 ILE A N 1
ATOM 1572 C CA . ILE A 1 199 ? 41.615 10.071 66.362 1.00 36.10 199 ILE A CA 1
ATOM 1573 C C . ILE A 1 199 ? 42.064 8.841 67.161 1.00 37.71 199 ILE A C 1
ATOM 1574 O O . ILE A 1 199 ? 41.838 8.773 68.378 1.00 35.96 199 ILE A O 1
ATOM 1579 N N . PRO A 1 200 ? 42.672 7.853 66.482 1.00 40.64 200 PRO A N 1
ATOM 1580 C CA . PRO A 1 200 ? 43.150 6.684 67.229 1.00 44.57 200 PRO A CA 1
ATOM 1581 C C . PRO A 1 200 ? 44.276 7.040 68.203 1.00 46.73 200 PRO A C 1
ATOM 1582 O O . PRO A 1 200 ? 44.993 8.034 67.976 1.00 42.99 200 PRO A O 1
ATOM 1586 N N . LYS A 1 201 ? 44.419 6.234 69.259 1.00 49.32 201 LYS A N 1
ATOM 1587 C CA . LYS A 1 201 ? 45.477 6.411 70.251 1.00 49.69 201 LYS A CA 1
ATOM 1588 C C . LYS A 1 201 ? 46.742 5.672 69.829 1.00 53.37 201 LYS A C 1
ATOM 1589 O O . LYS A 1 201 ? 47.253 5.873 68.725 1.00 53.61 201 LYS A O 1
ATOM 1591 N N . GLY A 1 218 ? 46.165 6.596 58.016 1.00 54.72 241 GLY A N 1
ATOM 1592 C CA . GLY A 1 218 ? 44.852 6.184 58.482 1.00 52.64 241 GLY A CA 1
ATOM 1593 C C . GLY A 1 218 ? 43.860 7.334 58.541 1.00 52.06 241 GLY A C 1
ATOM 1594 O O . GLY A 1 218 ? 43.333 7.668 59.613 1.00 55.17 241 GLY A O 1
ATOM 1595 N N . SER A 1 219 ? 4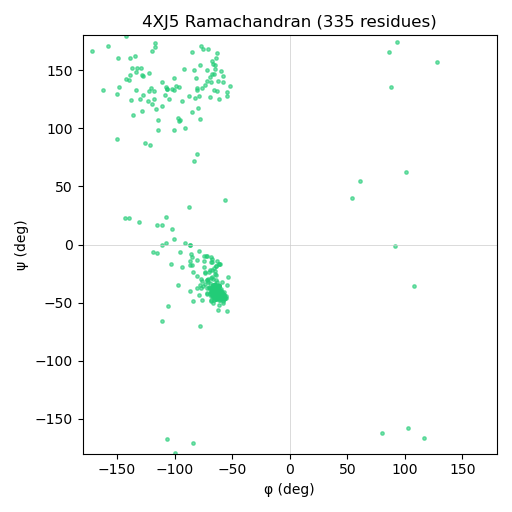3.582 7.922 57.381 1.00 46.73 242 SER A N 1
ATOM 1596 C CA . SER A 1 219 ? 42.670 9.049 57.296 1.00 45.10 242 SER A CA 1
ATOM 1597 C C . SER A 1 219 ? 41.235 8.635 57.625 1.00 44.17 242 SER A C 1
ATOM 1598 O O . SER A 1 219 ? 40.412 9.465 58.037 1.00 41.36 242 SER A O 1
ATOM 1601 N N . GLU A 1 220 ? 40.954 7.342 57.475 1.00 46.71 243 GLU A N 1
ATOM 1602 C CA . GLU A 1 220 ? 39.614 6.805 57.681 1.00 45.96 243 GLU A CA 1
ATOM 1603 C C . GLU A 1 220 ? 39.150 6.963 59.123 1.00 46.99 243 GLU A C 1
ATOM 1604 O O . GLU A 1 220 ? 37.953 6.877 59.408 1.00 47.84 243 GLU A O 1
ATOM 1606 N N . ASN A 1 221 ? 40.097 7.183 60.033 1.00 46.24 244 ASN A N 1
ATOM 1607 C CA . ASN A 1 221 ? 39.772 7.226 61.461 1.00 45.63 244 ASN A CA 1
ATOM 1608 C C . ASN A 1 221 ? 39.908 8.607 62.093 1.00 39.75 244 ASN A C 1
ATOM 1609 O O . ASN A 1 221 ? 39.974 8.727 63.314 1.00 39.22 244 ASN A O 1
ATOM 1614 N N . VAL A 1 222 ? 39.955 9.643 61.261 1.00 33.28 245 VAL A N 1
ATOM 1615 C CA . VAL A 1 222 ? 39.953 11.024 61.755 1.00 30.93 245 VAL A CA 1
ATOM 1616 C C . VAL A 1 222 ? 38.530 11.549 61.721 1.00 31.05 245 VAL A C 1
ATOM 1617 O O . VAL A 1 222 ? 37.992 11.829 60.648 1.00 33.65 245 VAL A O 1
ATOM 1621 N N . ASN A 1 223 ? 37.916 11.669 62.896 1.00 31.54 246 ASN A N 1
ATOM 1622 C CA . ASN A 1 223 ? 36.501 11.993 62.978 1.00 29.72 246 ASN A CA 1
ATOM 1623 C C . ASN A 1 223 ? 36.246 13.373 63.540 1.00 29.80 246 ASN A C 1
ATOM 1624 O O . ASN A 1 223 ? 36.567 13.672 64.690 1.00 31.20 246 ASN A O 1
ATOM 1629 N N . LEU A 1 224 ? 35.612 14.189 62.716 1.00 28.25 247 LEU A N 1
ATOM 1630 C CA . LEU A 1 224 ? 35.228 15.547 63.066 1.00 26.35 247 LEU A CA 1
ATOM 1631 C C . LEU A 1 224 ? 33.919 15.541 63.849 1.00 29.47 247 LEU A C 1
ATOM 1632 O O . LEU A 1 224 ? 32.920 14.960 63.410 1.00 29.70 247 LEU A O 1
ATOM 1637 N N . ALA A 1 225 ? 33.937 16.170 65.022 1.00 28.93 248 ALA A N 1
ATOM 1638 C CA . ALA A 1 225 ? 32.742 16.292 65.829 1.00 29.27 248 ALA A CA 1
ATOM 1639 C C . ALA A 1 225 ? 31.788 17.314 65.223 1.00 31.67 248 ALA A C 1
ATOM 1640 O O . ALA A 1 225 ? 32.212 18.378 64.773 1.00 28.47 248 ALA A O 1
ATOM 1642 N N . LEU A 1 226 ? 30.499 16.966 65.221 1.00 32.27 249 LEU A N 1
ATOM 1643 C CA . LEU A 1 226 ? 29.433 17.855 64.762 1.00 32.96 249 LEU A CA 1
ATOM 1644 C C . LEU A 1 226 ? 28.584 18.269 65.951 1.00 33.82 249 LEU A C 1
ATOM 1645 O O . LEU A 1 226 ? 28.304 17.445 66.810 1.00 35.14 249 LEU A O 1
ATOM 1650 N N . ARG A 1 227 ? 28.167 19.535 65.998 1.00 36.18 250 ARG A N 1
ATOM 1651 C CA . ARG A 1 227 ? 27.444 20.052 67.168 1.00 38.41 250 ARG A CA 1
ATOM 1652 C C . ARG A 1 227 ? 25.971 19.601 67.220 1.00 42.12 250 ARG A C 1
ATOM 1653 O O . ARG A 1 227 ? 25.450 19.294 68.295 1.00 40.76 250 ARG A O 1
ATOM 1661 N N . GLU A 1 228 ? 25.300 19.526 66.076 1.00 46.65 251 GLU A N 1
ATOM 1662 C CA . GLU A 1 228 ? 23.892 19.106 66.084 1.00 49.64 251 GLU A CA 1
ATOM 1663 C C . GLU A 1 228 ? 23.536 18.145 64.937 1.00 51.09 251 GLU A C 1
ATOM 1664 O O . GLU A 1 228 ? 24.254 18.044 63.943 1.00 52.44 251 GLU A O 1
ATOM 1666 N N . GLY A 1 229 ? 22.432 17.421 65.089 1.00 55.45 252 GLY A N 1
ATOM 1667 C CA . GLY A 1 229 ? 21.942 16.585 64.007 1.00 57.60 252 GLY A CA 1
ATOM 1668 C C . GLY A 1 229 ? 21.923 15.096 64.295 1.00 59.17 252 GLY A C 1
ATOM 1669 O O . GLY A 1 229 ? 22.066 14.669 65.442 1.00 58.96 252 GLY A O 1
ATOM 1670 N N . ASP A 1 230 ? 21.748 14.303 63.239 1.00 60.85 253 ASP A N 1
ATOM 1671 C CA . ASP A 1 230 ? 21.634 12.851 63.370 1.00 62.35 253 ASP A CA 1
ATOM 1672 C C . ASP A 1 230 ? 22.995 12.178 63.506 1.00 58.99 253 ASP A C 1
ATOM 1673 O O . ASP A 1 230 ? 23.071 10.997 63.858 1.00 61.87 253 ASP A O 1
ATOM 1675 N N . ARG A 1 231 ? 24.056 12.933 63.218 1.00 53.64 254 ARG A N 1
ATOM 1676 C CA . ARG A 1 231 ? 25.420 12.430 63.286 1.00 50.71 254 ARG A CA 1
ATOM 1677 C C . ARG A 1 231 ? 26.271 13.266 64.229 1.00 46.27 254 ARG A C 1
ATOM 1678 O O . ARG A 1 231 ? 26.418 14.474 64.045 1.00 49.47 254 ARG A O 1
ATOM 1686 N N . LYS A 1 232 ? 26.848 12.603 65.217 1.00 41.27 255 LYS A N 1
ATOM 1687 C CA . LYS A 1 232 ? 27.739 13.250 66.163 1.00 38.46 255 LYS A CA 1
ATOM 1688 C C . LYS A 1 232 ? 29.126 13.410 65.565 1.00 33.74 255 LYS A C 1
ATOM 1689 O O . LYS A 1 232 ? 29.874 14.312 65.940 1.00 33.38 255 LYS A O 1
ATOM 1695 N N . TRP A 1 233 ? 29.465 12.517 64.638 1.00 34.66 256 TRP A N 1
ATOM 1696 C CA . TRP A 1 233 ? 30.798 12.505 64.022 1.00 33.80 256 TRP A CA 1
ATOM 1697 C C . TRP A 1 233 ? 30.708 12.275 62.527 1.00 36.63 256 TRP A C 1
ATOM 1698 O O . TRP A 1 233 ? 29.788 11.612 62.037 1.00 40.34 256 TRP A O 1
ATOM 1709 N N . ILE A 1 234 ? 31.688 12.796 61.810 1.00 31.52 257 ILE A N 1
ATOM 1710 C CA . ILE A 1 234 ? 31.826 12.485 60.396 1.00 35.31 257 ILE A CA 1
ATOM 1711 C C . ILE A 1 234 ? 33.327 12.369 60.101 1.00 35.36 257 ILE A C 1
ATOM 1712 O O . ILE A 1 234 ? 34.145 13.087 60.681 1.00 34.54 257 ILE A O 1
ATOM 1717 N N . ASN A 1 235 ? 33.692 11.428 59.234 1.00 34.13 258 ASN A N 1
ATOM 1718 C CA . ASN A 1 235 ? 35.094 11.205 58.897 1.00 36.05 258 ASN A CA 1
ATOM 1719 C C . ASN A 1 235 ? 35.555 12.272 57.912 1.00 32.52 258 ASN A C 1
ATOM 1720 O O . ASN A 1 235 ? 35.153 12.266 56.770 1.00 33.06 258 ASN A O 1
ATOM 1725 N N . SER A 1 236 ? 36.381 13.206 58.371 1.00 27.35 259 SER A N 1
ATOM 1726 C CA . SER A 1 236 ? 36.833 14.308 57.540 1.00 27.02 259 SER A CA 1
ATOM 1727 C C . SER A 1 236 ? 38.223 14.757 57.968 1.00 28.63 259 SER A C 1
ATOM 1728 O O . SER A 1 236 ? 38.356 15.629 58.828 1.00 32.22 259 SER A O 1
ATOM 1731 N N . ASP A 1 237 ? 39.250 14.171 57.363 1.00 27.71 260 ASP A N 1
ATOM 1732 C CA . ASP A 1 237 ? 40.639 14.436 57.758 1.00 27.96 260 ASP A CA 1
ATOM 1733 C C . ASP A 1 237 ? 41.154 15.676 57.057 1.00 27.92 260 ASP A C 1
ATOM 1734 O O . ASP A 1 237 ? 41.295 15.661 55.843 1.00 28.89 260 ASP A O 1
ATOM 1739 N N . PRO A 1 238 ? 41.445 16.748 57.812 1.00 25.65 261 PRO A N 1
ATOM 1740 C CA . PRO A 1 238 ? 41.893 17.960 57.104 1.00 26.95 261 PRO A CA 1
ATOM 1741 C C . PRO A 1 238 ? 43.217 17.775 56.375 1.00 26.66 261 PRO A C 1
ATOM 1742 O O . PRO A 1 238 ? 43.504 18.575 55.460 1.00 27.99 261 PRO A O 1
ATOM 1746 N N . LYS A 1 239 ? 43.988 16.748 56.740 1.00 29.77 262 LYS A N 1
ATOM 1747 C CA . LYS A 1 239 ? 45.257 16.466 56.080 1.00 31.30 262 LYS A CA 1
ATOM 1748 C C . LYS A 1 239 ? 45.038 16.093 54.604 1.00 31.41 262 LYS A C 1
ATOM 1749 O O . LYS A 1 239 ? 45.934 16.292 53.770 1.00 31.27 262 LYS A O 1
ATOM 1751 N N . ILE A 1 240 ? 43.864 15.555 54.265 1.00 28.44 263 ILE A N 1
ATOM 1752 C CA . ILE A 1 240 ? 43.587 15.201 52.861 1.00 29.69 263 ILE A CA 1
ATOM 1753 C C . ILE A 1 240 ? 43.627 16.437 51.990 1.00 30.13 263 ILE A C 1
ATOM 1754 O O . ILE A 1 240 ? 44.264 16.457 50.916 1.00 30.08 263 ILE A O 1
ATOM 1759 N N . VAL A 1 241 ? 43.006 17.499 52.478 1.00 26.48 264 VAL A N 1
ATOM 1760 C CA . VAL A 1 241 ? 43.005 18.746 51.708 1.00 24.16 264 VAL A CA 1
ATOM 1761 C C . VAL A 1 241 ? 44.376 19.415 51.714 1.00 26.11 264 VAL A C 1
ATOM 1762 O O . VAL A 1 241 ? 44.835 19.917 50.682 1.00 25.40 264 VAL A O 1
ATOM 1766 N N . GLU A 1 242 ? 45.032 19.420 52.875 1.00 27.00 265 GLU A N 1
ATOM 1767 C CA . GLU A 1 242 ? 46.358 20.002 53.006 1.00 26.85 265 GLU A CA 1
ATOM 1768 C C . GLU A 1 242 ? 47.359 19.302 52.073 1.00 29.61 265 GLU A C 1
ATOM 1769 O O . GLU A 1 242 ? 48.099 19.971 51.348 1.00 31.93 265 GLU A O 1
ATOM 1775 N N . ASP A 1 243 ? 47.356 17.967 52.050 1.00 28.33 266 ASP A N 1
ATOM 1776 C CA . ASP A 1 243 ? 48.263 17.201 51.182 1.00 30.12 266 ASP A CA 1
ATOM 1777 C C . ASP A 1 243 ? 47.901 17.401 49.708 1.00 28.37 266 ASP A C 1
ATOM 1778 O O . ASP A 1 243 ? 48.776 17.493 48.841 1.00 28.61 266 ASP A O 1
ATOM 1783 N N . TRP A 1 244 ? 46.602 17.446 49.422 1.00 26.33 267 TRP A N 1
ATOM 1784 C CA . TRP A 1 244 ? 46.177 17.663 48.034 1.00 26.23 267 TRP A CA 1
ATOM 1785 C C . TRP A 1 244 ? 46.684 19.009 47.514 1.00 25.41 267 TRP A C 1
ATOM 1786 O O . TRP A 1 244 ? 47.159 19.131 46.368 1.00 25.49 267 TRP A O 1
ATOM 1797 N N . PHE A 1 245 ? 46.579 20.018 48.358 1.00 24.17 268 PHE A N 1
ATOM 1798 C CA . PHE A 1 245 ? 46.930 21.364 47.954 1.00 24.20 268 PHE A CA 1
ATOM 1799 C C . PHE A 1 245 ? 48.448 21.478 47.821 1.00 24.92 268 PHE A C 1
ATOM 1800 O O . PHE A 1 245 ? 48.939 22.040 46.841 1.00 26.26 268 PHE A O 1
ATOM 1808 N N A ASN A 1 246 ? 49.178 20.939 48.801 0.46 27.95 269 ASN A N 1
ATOM 1809 N N B ASN A 1 246 ? 49.194 20.943 48.781 0.54 28.08 269 ASN A N 1
ATOM 1810 C CA A ASN A 1 246 ? 50.644 20.940 48.747 0.46 29.03 269 ASN A CA 1
ATOM 1811 C CA B ASN A 1 246 ? 50.651 21.041 48.695 0.54 28.63 269 ASN A CA 1
ATOM 1812 C C A ASN A 1 246 ? 51.142 20.230 47.500 0.46 29.72 269 ASN A C 1
ATOM 1813 C C B ASN A 1 246 ? 51.214 20.193 47.534 0.54 29.82 269 ASN A C 1
ATOM 1814 O O A ASN A 1 246 ? 51.981 20.762 46.767 0.46 29.57 269 ASN A O 1
ATOM 1815 O O B ASN A 1 246 ? 52.161 20.616 46.863 0.54 31.02 269 ASN A O 1
ATOM 1824 N N . ASP A 1 247 ? 50.617 19.033 47.268 1.00 29.45 270 ASP A N 1
ATOM 1825 C CA . ASP A 1 247 ? 50.955 18.274 46.082 1.00 30.85 270 ASP A CA 1
ATOM 1826 C C . ASP A 1 247 ? 50.670 19.092 44.807 1.00 26.99 270 ASP A C 1
ATOM 1827 O O . ASP A 1 247 ? 51.471 19.060 43.839 1.00 30.04 270 ASP A O 1
ATOM 1832 N N . SER A 1 248 ? 49.540 19.798 44.796 1.00 24.97 271 SER A N 1
ATOM 1833 C CA . SER A 1 248 ? 49.163 20.611 43.634 1.00 22.99 271 SER A CA 1
ATOM 1834 C C . SER A 1 248 ? 50.142 21.752 43.428 1.00 26.40 271 SER A C 1
ATOM 1835 O O . SER A 1 248 ? 50.501 22.069 42.286 1.00 24.02 271 SER A O 1
ATOM 1838 N N . CYS A 1 249 ? 50.562 22.368 44.528 1.00 25.37 272 CYS A N 1
ATOM 1839 C CA . CYS A 1 249 ? 51.571 23.421 44.479 1.00 25.18 272 CYS A CA 1
ATOM 1840 C C . CYS A 1 249 ? 52.895 22.887 43.878 1.00 26.41 272 CYS A C 1
ATOM 1841 O O . CYS A 1 249 ? 53.529 23.542 43.042 1.00 27.90 272 CYS A O 1
ATOM 1844 N N . ILE A 1 250 ? 53.295 21.678 44.273 1.00 28.08 273 ILE A N 1
ATOM 1845 C CA . ILE A 1 250 ? 54.533 21.090 43.751 1.00 30.93 273 ILE A CA 1
ATOM 1846 C C . ILE A 1 250 ? 54.378 20.774 42.267 1.00 30.78 273 ILE A C 1
ATOM 1847 O O . ILE A 1 250 ? 55.268 21.034 41.457 1.00 33.79 273 ILE A O 1
ATOM 1852 N N . ARG A 1 251 ? 53.220 20.224 41.918 1.00 28.61 274 ARG A N 1
ATOM 1853 C CA . ARG A 1 251 ? 52.940 19.807 40.551 1.00 29.32 274 ARG A CA 1
ATOM 1854 C C . ARG A 1 251 ? 52.824 20.999 39.604 1.00 25.68 274 ARG A C 1
ATOM 1855 O O . ARG A 1 251 ? 53.457 21.031 38.527 1.00 29.75 274 ARG A O 1
ATOM 1863 N N . ILE A 1 252 ? 52.040 22.000 39.998 1.00 24.02 275 ILE A N 1
ATOM 1864 C CA . ILE A 1 252 ? 51.753 23.148 39.126 1.00 20.64 275 ILE A CA 1
ATOM 1865 C C . ILE A 1 252 ? 52.832 24.233 39.255 1.00 24.12 275 ILE A C 1
ATOM 1866 O O . ILE A 1 252 ? 53.251 24.850 38.256 1.00 24.65 275 ILE A O 1
ATOM 1871 N N . GLY A 1 253 ? 53.289 24.467 40.480 1.00 25.01 276 GLY A N 1
ATOM 1872 C CA . GLY A 1 253 ? 54.246 25.532 40.731 1.00 26.02 276 GLY A CA 1
ATOM 1873 C C . GLY A 1 253 ? 53.800 26.456 41.854 1.00 23.19 276 GLY A C 1
ATOM 1874 O O . GLY A 1 253 ? 52.609 26.566 42.119 1.00 23.19 276 GLY A O 1
ATOM 1875 N N . LYS A 1 254 ? 54.763 27.136 42.466 1.00 27.76 277 LYS A N 1
ATOM 1876 C CA . LYS A 1 254 ? 54.495 28.064 43.575 1.00 31.21 277 LYS A CA 1
ATOM 1877 C C . LYS A 1 254 ? 53.447 29.130 43.256 1.00 28.52 277 LYS A C 1
ATOM 1878 O O . LYS A 1 254 ? 52.759 29.615 44.170 1.00 28.93 277 LYS A O 1
ATOM 1884 N N . HIS A 1 255 ? 53.294 29.509 41.981 1.00 22.20 278 HIS A N 1
ATOM 1885 C CA . HIS A 1 255 ? 52.292 30.513 41.636 1.00 20.38 278 HIS A CA 1
ATOM 1886 C C . HIS A 1 255 ? 50.874 30.085 41.936 1.00 20.59 278 HIS A C 1
ATOM 1887 O O . HIS A 1 255 ? 49.980 30.906 41.921 1.00 20.00 278 HIS A O 1
ATOM 1894 N N . LEU A 1 256 ? 50.662 28.789 42.195 1.00 19.76 279 LEU A N 1
ATOM 1895 C CA . LEU A 1 256 ? 49.331 28.337 42.548 1.00 16.98 279 LEU A CA 1
ATOM 1896 C C . LEU A 1 256 ? 48.847 29.065 43.829 1.00 18.17 279 LEU A C 1
ATOM 1897 O O . LEU A 1 256 ? 47.682 29.470 43.910 1.00 18.16 279 LEU A O 1
ATOM 1902 N N . ARG A 1 257 ? 49.743 29.174 44.802 1.00 20.42 280 ARG A N 1
ATOM 1903 C CA . ARG A 1 257 ? 49.368 29.862 46.050 1.00 19.47 280 ARG A CA 1
ATOM 1904 C C . ARG A 1 257 ? 48.988 31.309 45.777 1.00 22.10 280 ARG A C 1
ATOM 1905 O O . ARG A 1 257 ? 48.013 31.798 46.341 1.00 21.14 280 ARG A O 1
ATOM 1913 N N . LYS A 1 258 ? 49.769 31.982 44.925 1.00 18.56 281 LYS A N 1
ATOM 1914 C CA . LYS A 1 258 ? 49.533 33.396 44.571 1.00 19.03 281 LYS A CA 1
ATOM 1915 C C . LYS A 1 258 ? 48.164 33.523 43.913 1.00 19.04 281 LYS A C 1
ATOM 1916 O O . LYS A 1 258 ? 47.357 34.344 44.322 1.00 18.86 281 LYS A O 1
ATOM 1922 N N . VAL A 1 259 ? 47.869 32.715 42.885 1.00 16.62 282 VAL A N 1
ATOM 1923 C CA . VAL A 1 259 ? 46.581 32.902 42.225 1.00 17.61 282 VAL A CA 1
ATOM 1924 C C . VAL A 1 259 ? 45.387 32.525 43.088 1.00 17.77 282 VAL A C 1
ATOM 1925 O O . VAL A 1 259 ? 44.313 33.101 42.939 1.00 17.86 282 VAL A O 1
ATOM 1929 N N . CYS A 1 260 ? 45.569 31.579 44.018 1.00 18.81 283 CYS A N 1
ATOM 1930 C CA . CYS A 1 260 ? 44.493 31.308 44.967 1.00 18.62 283 CYS A CA 1
ATOM 1931 C C . CYS A 1 260 ? 44.275 32.499 45.898 1.00 16.70 283 CYS A C 1
ATOM 1932 O O . CYS A 1 260 ? 43.114 32.833 46.175 1.00 17.79 283 CYS A O 1
ATOM 1935 N N . ARG A 1 261 ? 45.344 33.119 46.363 1.00 15.68 284 ARG A N 1
ATOM 1936 C CA . ARG A 1 261 ? 45.215 34.378 47.128 1.00 15.69 284 ARG A CA 1
ATOM 1937 C C . ARG A 1 261 ? 44.447 35.412 46.314 1.00 20.68 284 ARG A C 1
ATOM 1938 O O . ARG A 1 261 ? 43.572 36.124 46.811 1.00 18.10 284 ARG A O 1
ATOM 1946 N N . PHE A 1 262 ? 44.812 35.550 45.041 1.00 16.77 285 PHE A N 1
ATOM 1947 C CA . PHE A 1 262 ? 44.132 36.584 44.267 1.00 14.76 285 PHE A CA 1
ATOM 1948 C C . PHE A 1 262 ? 42.660 36.299 44.058 1.00 13.11 285 PHE A C 1
ATOM 1949 O O . PHE A 1 262 ? 41.844 37.218 44.080 1.00 16.78 285 PHE A O 1
ATOM 1957 N N . MET A 1 263 ? 42.294 35.045 43.816 1.00 14.46 286 MET A N 1
ATOM 1958 C CA . MET A 1 263 ? 40.882 34.716 43.651 1.00 14.36 286 MET A CA 1
ATOM 1959 C C . MET A 1 263 ? 40.108 34.947 44.962 1.00 15.51 286 MET A C 1
ATOM 1960 O O . MET A 1 263 ? 38.954 35.402 44.938 1.00 16.25 286 MET A O 1
ATOM 1965 N N . LYS A 1 264 ? 40.730 34.609 46.085 1.00 17.19 287 LYS A N 1
ATOM 1966 C CA . LYS A 1 264 ? 40.103 34.902 47.379 1.00 19.27 287 LYS A CA 1
ATOM 1967 C C . LYS A 1 264 ? 39.934 36.406 47.596 1.00 17.37 287 LYS A C 1
ATOM 1968 O O . LYS A 1 264 ? 38.919 36.847 48.153 1.00 16.45 287 LYS A O 1
ATOM 1974 N N . ALA A 1 265 ? 40.933 37.196 47.172 1.00 15.10 288 ALA A N 1
ATOM 1975 C CA . ALA A 1 265 ? 40.867 38.657 47.274 1.00 15.80 288 ALA A CA 1
ATOM 1976 C C . ALA A 1 265 ? 39.742 39.216 46.381 1.00 16.52 288 ALA A C 1
ATOM 1977 O O . ALA A 1 265 ? 38.983 40.080 46.783 1.00 17.92 288 ALA A O 1
ATOM 1979 N N . TRP A 1 266 ? 39.599 38.649 45.178 1.00 15.19 289 TRP A N 1
ATOM 1980 C CA . TRP A 1 266 ? 38.462 38.991 44.329 1.00 16.10 289 TRP A CA 1
ATOM 1981 C C . TRP A 1 266 ? 37.144 38.724 45.039 1.00 16.84 289 TRP A C 1
ATOM 1982 O O . TRP A 1 266 ? 36.260 39.578 45.098 1.00 17.19 289 TRP A O 1
ATOM 1993 N N . ARG A 1 267 ? 37.040 37.553 45.663 1.00 16.14 290 ARG A N 1
ATOM 1994 C CA . ARG A 1 267 ? 35.803 37.194 46.366 1.00 16.69 290 ARG A CA 1
ATOM 1995 C C . ARG A 1 267 ? 35.507 38.173 47.548 1.00 15.74 290 ARG A C 1
ATOM 1996 O O . ARG A 1 267 ? 34.392 38.642 47.705 1.00 17.73 290 ARG A O 1
ATOM 2004 N N . ASP A 1 268 ? 36.553 38.554 48.274 1.00 17.54 291 ASP A N 1
ATOM 2005 C CA . ASP A 1 268 ? 36.383 39.485 49.404 1.00 18.55 291 ASP A CA 1
ATOM 2006 C C . ASP A 1 268 ? 35.954 40.874 48.921 1.00 17.13 291 ASP A C 1
ATOM 2007 O O . ASP A 1 268 ? 35.272 41.626 49.625 1.00 20.01 291 ASP A O 1
ATOM 2012 N N . ALA A 1 269 ? 36.377 41.216 47.694 1.00 17.65 292 ALA A N 1
ATOM 2013 C CA . ALA A 1 269 ? 36.054 42.534 47.123 1.00 18.59 292 ALA A CA 1
ATOM 2014 C C . ALA A 1 269 ? 34.624 42.553 46.554 1.00 20.66 292 ALA A C 1
ATOM 2015 O O . ALA A 1 269 ? 33.917 43.546 46.629 1.00 22.70 292 ALA A O 1
ATOM 2017 N N . GLN A 1 270 ? 34.222 41.437 45.950 1.00 17.81 293 GLN A N 1
ATOM 2018 C CA . GLN A 1 270 ? 32.874 41.386 45.369 1.00 18.17 293 GLN A CA 1
ATOM 2019 C C . GLN A 1 270 ? 31.761 41.203 46.356 1.00 20.57 293 GLN A C 1
ATOM 2020 O O . GLN A 1 270 ? 30.644 41.635 46.100 1.00 22.23 293 GLN A O 1
ATOM 2026 N N . TRP A 1 271 ? 32.046 40.529 47.467 1.00 17.89 294 TRP A N 1
ATOM 2027 C CA . TRP A 1 271 ? 31.035 40.299 48.519 1.00 19.10 294 TRP A CA 1
ATOM 2028 C C . TRP A 1 271 ? 31.559 40.689 49.900 1.00 20.55 294 TRP A C 1
ATOM 2029 O O . TRP A 1 271 ? 32.602 40.204 50.326 1.00 20.80 294 TRP A O 1
ATOM 2040 N N . ASP A 1 272 ? 30.817 41.555 50.581 1.00 23.18 295 ASP A N 1
ATOM 2041 C CA . ASP A 1 272 ? 31.057 41.894 51.964 1.00 22.92 295 ASP A CA 1
ATOM 2042 C C . ASP A 1 272 ? 30.885 40.618 52.772 1.00 23.81 295 ASP A C 1
ATOM 2043 O O . ASP A 1 272 ? 31.783 40.210 53.517 1.00 25.16 295 ASP A O 1
ATOM 2048 N N . VAL A 1 273 ? 29.710 40.016 52.632 1.00 25.07 296 VAL A N 1
ATOM 2049 C CA . VAL A 1 273 ? 29.413 38.724 53.187 1.00 25.32 296 VAL A CA 1
ATOM 2050 C C . VAL A 1 273 ? 29.029 37.776 52.068 1.00 28.48 296 VAL A C 1
ATOM 2051 O O . VAL A 1 273 ? 28.221 38.128 51.214 1.00 27.87 296 VAL A O 1
ATOM 2055 N N . GLY A 1 274 ? 29.567 36.561 52.077 1.00 25.88 297 GLY A N 1
ATOM 2056 C CA . GLY A 1 274 ? 29.170 35.567 51.092 1.00 23.76 297 GLY A CA 1
ATOM 2057 C C . GLY A 1 274 ? 30.182 35.385 49.975 1.00 23.04 297 GLY A C 1
ATOM 2058 O O . GLY A 1 274 ? 31.379 35.686 50.130 1.00 23.87 297 GLY A O 1
ATOM 2059 N N . GLY A 1 275 ? 29.699 34.870 48.847 1.00 22.59 298 GLY A N 1
ATOM 2060 C CA . GLY A 1 275 ? 30.556 34.527 47.725 1.00 21.03 298 GLY A CA 1
ATOM 2061 C C . GLY A 1 275 ? 30.946 33.061 47.825 1.00 21.25 298 GLY A C 1
ATOM 2062 O O . GLY A 1 275 ? 30.612 32.384 48.795 1.00 23.62 298 GLY A O 1
ATOM 2063 N N . PRO A 1 276 ? 31.633 32.551 46.815 1.00 19.83 299 PRO A N 1
ATOM 2064 C CA . PRO A 1 276 ? 32.075 31.151 46.842 1.00 20.28 299 PRO A CA 1
ATOM 2065 C C . PRO A 1 276 ? 33.086 30.914 47.946 1.00 20.11 299 PRO A C 1
ATOM 2066 O O . PRO A 1 276 ? 33.807 31.842 48.314 1.00 21.52 299 PRO A O 1
ATOM 2070 N N . SER A 1 277 ? 33.123 29.694 48.479 1.00 19.66 300 SER A N 1
ATOM 2071 C CA . SER A 1 277 ? 34.077 29.385 49.524 1.00 19.66 300 SER A CA 1
ATOM 2072 C C . SER A 1 277 ? 35.509 29.411 49.027 1.00 18.75 300 SER A C 1
ATOM 2073 O O . SER A 1 277 ? 35.793 29.191 47.840 1.00 18.18 300 SER A O 1
ATOM 2076 N N . SER A 1 278 ? 36.418 29.649 49.955 1.00 20.27 301 SER A N 1
ATOM 2077 C CA . SER A 1 278 ? 37.840 29.617 49.629 1.00 19.62 301 SER A CA 1
ATOM 2078 C C . SER A 1 278 ? 38.249 28.261 49.036 1.00 20.79 301 SER A C 1
ATOM 2079 O O . SER A 1 278 ? 38.996 28.220 48.031 1.00 20.99 301 SER A O 1
ATOM 2082 N N . ILE A 1 279 ? 37.762 27.173 49.634 1.00 18.64 302 ILE A N 1
ATOM 2083 C CA . ILE A 1 279 ? 38.147 25.858 49.151 1.00 19.47 302 ILE A CA 1
ATOM 2084 C C . ILE A 1 279 ? 37.580 25.601 47.723 1.00 21.55 302 ILE A C 1
ATOM 2085 O O . ILE A 1 279 ? 38.247 24.973 46.889 1.00 21.06 302 ILE A O 1
ATOM 2090 N N . SER A 1 280 ? 36.375 26.101 47.408 1.00 20.95 303 SER A N 1
ATOM 2091 C CA . SER A 1 280 ? 35.853 25.903 46.055 1.00 18.12 303 SER A CA 1
ATOM 2092 C C . SER A 1 280 ? 36.736 26.643 45.038 1.00 17.70 303 SER A C 1
ATOM 2093 O O . SER A 1 280 ? 37.011 26.113 43.954 1.00 17.98 303 SER A O 1
ATOM 2096 N N . LEU A 1 281 ? 37.213 27.833 45.399 1.00 16.59 304 LEU A N 1
ATOM 2097 C CA . LEU A 1 281 ? 38.085 28.604 44.493 1.00 16.81 304 LEU A CA 1
ATOM 2098 C C . LEU A 1 281 ? 39.401 27.877 44.296 1.00 19.50 304 LEU A C 1
ATOM 2099 O O . LEU A 1 281 ? 39.917 27.813 43.154 1.00 19.00 304 LEU A O 1
ATOM 2104 N N . MET A 1 282 ? 39.920 27.281 45.370 1.00 18.04 305 MET A N 1
ATOM 2105 C CA . MET A 1 282 ? 41.186 26.549 45.262 1.00 18.60 305 MET A CA 1
ATOM 2106 C C . MET A 1 282 ? 41.004 25.343 44.329 1.00 21.42 305 MET A C 1
ATOM 2107 O O . MET A 1 282 ? 41.842 25.106 43.452 1.00 21.13 305 MET A O 1
ATOM 2112 N N . ALA A 1 283 ? 39.923 24.572 44.538 1.00 18.61 306 ALA A N 1
ATOM 2113 C CA . ALA A 1 283 ? 39.702 23.344 43.761 1.00 17.65 306 ALA A CA 1
ATOM 2114 C C . ALA A 1 283 ? 39.504 23.676 42.282 1.00 19.14 306 ALA A C 1
ATOM 2115 O O . ALA A 1 283 ? 40.091 22.995 41.428 1.00 19.91 306 ALA A O 1
ATOM 2117 N N . ALA A 1 284 ? 38.733 24.721 41.976 1.00 18.98 307 ALA A N 1
ATOM 2118 C CA . ALA A 1 284 ? 38.470 25.056 40.564 1.00 19.26 307 ALA A CA 1
ATOM 2119 C C . ALA A 1 284 ? 39.780 25.555 39.921 1.00 21.78 307 ALA A C 1
ATOM 2120 O O . ALA A 1 284 ? 40.092 25.202 38.777 1.00 19.43 307 ALA A O 1
ATOM 2122 N N . THR A 1 285 ? 40.534 26.348 40.668 1.00 19.46 308 THR A N 1
ATOM 2123 C CA . THR A 1 285 ? 41.812 26.896 40.170 1.00 17.93 308 THR A CA 1
ATOM 2124 C C . THR A 1 285 ? 42.831 25.810 39.889 1.00 19.58 308 THR A C 1
ATOM 2125 O O . THR A 1 285 ? 43.459 25.802 38.807 1.00 20.65 308 THR A O 1
ATOM 2129 N N . VAL A 1 286 ? 42.960 24.843 40.799 1.00 20.81 309 VAL A N 1
ATOM 2130 C CA . VAL A 1 286 ? 43.859 23.706 40.550 1.00 20.23 309 VAL A CA 1
ATOM 2131 C C . VAL A 1 286 ? 43.427 22.957 39.312 1.00 21.86 309 VAL A C 1
ATOM 2132 O O . VAL A 1 286 ? 44.261 22.609 38.500 1.00 21.92 309 VAL A O 1
ATOM 2136 N N . ASN A 1 287 ? 42.119 22.758 39.129 1.00 20.48 310 ASN A N 1
ATOM 2137 C CA . ASN A 1 287 ? 41.666 22.009 37.959 1.00 22.75 310 ASN A CA 1
ATOM 2138 C C . ASN A 1 287 ? 42.053 22.729 36.681 1.00 19.48 310 ASN A C 1
ATOM 2139 O O . ASN A 1 287 ? 42.466 22.092 35.695 1.00 22.33 310 ASN A O 1
ATOM 2144 N N . ILE A 1 288 ? 41.868 24.050 36.698 1.00 18.78 311 ILE A N 1
ATOM 2145 C CA . ILE A 1 288 ? 42.167 24.844 35.503 1.00 19.39 311 ILE A CA 1
ATOM 2146 C C . ILE A 1 288 ? 43.655 24.823 35.198 1.00 20.89 311 ILE A C 1
ATOM 2147 O O . ILE A 1 288 ? 44.060 24.591 34.048 1.00 20.62 311 ILE A O 1
ATOM 2152 N N . LEU A 1 289 ? 44.475 25.068 36.211 1.00 17.98 312 LEU A N 1
ATOM 2153 C CA . LEU A 1 289 ? 45.929 25.131 35.962 1.00 19.06 312 LEU A CA 1
ATOM 2154 C C . LEU A 1 289 ? 46.519 23.768 35.627 1.00 20.92 312 LEU A C 1
ATOM 2155 O O . LEU A 1 289 ? 47.582 23.683 34.959 1.00 22.57 312 LEU A O 1
ATOM 2160 N N . ASP A 1 290 ? 45.858 22.691 36.045 1.00 20.76 313 ASP A N 1
ATOM 2161 C CA . ASP A 1 290 ? 46.293 21.364 35.634 1.00 24.07 313 ASP A CA 1
ATOM 2162 C C . ASP A 1 290 ? 45.946 21.089 34.193 1.00 26.10 313 ASP A C 1
ATOM 2163 O O . ASP A 1 290 ? 46.576 20.208 33.575 1.00 29.56 313 ASP A O 1
ATOM 2168 N N . SER A 1 291 ? 44.929 21.759 33.652 1.00 23.00 314 SER A N 1
ATOM 2169 C CA . SER A 1 291 ? 44.475 21.317 32.329 1.00 25.07 314 SER A CA 1
ATOM 2170 C C . SER A 1 291 ? 44.669 22.343 31.221 1.00 23.81 314 SER A C 1
ATOM 2171 O O . SER A 1 291 ? 44.494 22.011 30.048 1.00 28.85 314 SER A O 1
ATOM 2174 N N . VAL A 1 292 ? 45.080 23.546 31.573 1.00 22.28 315 VAL A N 1
ATOM 2175 C CA . VAL A 1 292 ? 45.211 24.637 30.600 1.00 23.65 315 VAL A CA 1
ATOM 2176 C C . VAL A 1 292 ? 46.600 25.270 30.656 1.00 24.40 315 VAL A C 1
ATOM 2177 O O . VAL A 1 292 ? 47.089 25.635 31.716 1.00 24.02 315 VAL A O 1
ATOM 2181 N N . ALA A 1 293 ? 47.249 25.382 29.505 1.00 23.64 316 ALA A N 1
ATOM 2182 C CA . ALA A 1 293 ? 48.590 25.955 29.456 1.00 21.67 316 ALA A CA 1
ATOM 2183 C C . ALA A 1 293 ? 48.577 27.397 29.920 1.00 23.83 316 ALA A C 1
ATOM 2184 O O . ALA A 1 293 ? 47.669 28.155 29.605 1.00 25.88 316 ALA A O 1
ATOM 2186 N N . HIS A 1 294 ? 49.613 27.764 30.665 1.00 24.03 317 HIS A N 1
ATOM 2187 C CA . HIS A 1 294 ? 49.730 29.101 31.236 1.00 20.71 317 HIS A CA 1
ATOM 2188 C C . HIS A 1 294 ? 51.220 29.319 31.519 1.00 23.68 317 HIS A C 1
ATOM 2189 O O . HIS A 1 294 ? 52.028 28.399 31.415 1.00 28.35 317 HIS A O 1
ATOM 2196 N N . ASP A 1 295 ? 51.553 30.561 31.865 1.00 24.90 318 ASP A N 1
ATOM 2197 C CA . ASP A 1 295 ? 52.943 30.957 32.022 1.00 26.13 318 ASP A CA 1
ATOM 2198 C C . ASP A 1 295 ? 53.090 31.797 33.284 1.00 21.83 318 ASP A C 1
ATOM 2199 O O . ASP A 1 295 ? 52.572 32.907 33.369 1.00 24.66 318 ASP A O 1
ATOM 2204 N N . ALA A 1 296 ? 53.767 31.232 34.289 1.00 21.53 319 ALA A N 1
ATOM 2205 C CA . ALA A 1 296 ? 53.982 31.952 35.543 1.00 22.23 319 ALA A CA 1
ATOM 2206 C C . ALA A 1 296 ? 54.816 33.247 35.382 1.00 20.53 319 ALA A C 1
ATOM 2207 O O . ALA A 1 296 ? 54.869 34.036 36.294 1.00 20.68 319 ALA A O 1
ATOM 2209 N N A SER A 1 297 ? 55.447 33.473 34.232 0.46 20.22 320 SER A N 1
ATOM 2210 N N B SER A 1 297 ? 55.449 33.461 34.230 0.54 20.25 320 SER A N 1
ATOM 2211 C CA A SER A 1 297 ? 56.165 34.744 34.053 0.46 19.49 320 SER A CA 1
ATOM 2212 C CA B SER A 1 297 ? 56.168 34.729 34.019 0.54 19.63 320 SER A CA 1
ATOM 2213 C C A SER A 1 297 ? 55.192 35.859 33.699 0.46 17.64 320 SER A C 1
ATOM 2214 C C B SER A 1 297 ? 55.196 35.851 33.693 0.54 17.40 320 SER A C 1
ATOM 2215 O O A SER A 1 297 ? 55.581 37.021 33.583 0.46 18.21 320 SER A O 1
ATOM 2216 O O B SER A 1 297 ? 55.586 37.013 33.587 0.54 18.28 320 SER A O 1
ATOM 2221 N N . ASP A 1 298 ? 53.915 35.523 33.531 1.00 18.51 321 ASP A N 1
ATOM 2222 C CA . ASP A 1 298 ? 52.894 36.566 33.359 1.00 17.96 321 ASP A CA 1
ATOM 2223 C C . ASP A 1 298 ? 51.634 36.141 34.080 1.00 18.00 321 ASP A C 1
ATOM 2224 O O . ASP A 1 298 ? 50.724 35.477 33.510 1.00 18.77 321 ASP A O 1
ATOM 2229 N N . LEU A 1 299 ? 51.596 36.502 35.367 1.00 16.94 322 LEU A N 1
ATOM 2230 C CA . LEU A 1 299 ? 50.468 36.129 36.158 1.00 17.99 322 LEU A CA 1
ATOM 2231 C C . LEU A 1 299 ? 49.254 36.975 35.827 1.00 17.42 322 LEU A C 1
ATOM 2232 O O . LEU A 1 299 ? 48.139 36.585 36.193 1.00 18.02 322 LEU A O 1
ATOM 2237 N N . GLY A 1 300 ? 49.413 38.100 35.109 1.00 16.70 323 GLY A N 1
ATOM 2238 C CA . GLY A 1 300 ? 48.229 38.777 34.608 1.00 18.05 323 GLY A CA 1
ATOM 2239 C C . GLY A 1 300 ? 47.515 37.924 33.562 1.00 18.98 323 GLY A C 1
ATOM 2240 O O . GLY A 1 300 ? 46.277 37.726 33.629 1.00 18.99 323 GLY A O 1
ATOM 2241 N N . GLU A 1 301 ? 48.243 37.422 32.570 1.00 19.36 324 GLU A N 1
ATOM 2242 C CA . GLU A 1 301 ? 47.652 36.465 31.651 1.00 19.50 324 GLU A CA 1
ATOM 2243 C C . GLU A 1 301 ? 47.134 35.191 32.349 1.00 20.69 324 GLU A C 1
ATOM 2244 O O . GLU A 1 301 ? 46.071 34.663 31.996 1.00 20.13 324 GLU A O 1
ATOM 2250 N N . THR A 1 302 ? 47.890 34.690 33.314 1.00 18.57 325 THR A N 1
ATOM 2251 C CA . THR A 1 302 ? 47.479 33.474 34.019 1.00 18.40 325 THR A CA 1
ATOM 2252 C C . THR A 1 302 ? 46.124 33.730 34.708 1.00 15.39 325 THR A C 1
ATOM 2253 O O . THR A 1 302 ? 45.208 32.900 34.639 1.00 17.05 325 THR A O 1
ATOM 2257 N N . MET A 1 303 ? 45.981 34.889 35.323 1.00 16.94 326 MET A N 1
ATOM 2258 C CA . MET A 1 303 ? 44.681 35.201 35.930 1.00 15.12 326 MET A CA 1
ATOM 2259 C C . MET A 1 303 ? 43.574 35.344 34.931 1.00 17.59 326 MET A C 1
ATOM 2260 O O . MET A 1 303 ? 42.418 34.960 35.226 1.00 16.86 326 MET A O 1
ATOM 2265 N N . LYS A 1 304 ? 43.886 35.881 33.751 1.00 18.32 327 LYS A N 1
ATOM 2266 C CA . LYS A 1 304 ? 42.855 35.983 32.706 1.00 19.64 327 LYS A CA 1
ATOM 2267 C C . LYS A 1 304 ? 42.433 34.571 32.267 1.00 19.38 327 LYS A C 1
ATOM 2268 O O . LYS A 1 304 ? 41.245 34.308 32.031 1.00 21.43 327 LYS A O 1
ATOM 2274 N N . ILE A 1 305 ? 43.402 33.671 32.194 1.00 16.84 328 ILE A N 1
ATOM 2275 C CA . ILE A 1 305 ? 43.128 32.293 31.777 1.00 18.66 328 ILE A CA 1
ATOM 2276 C C . ILE A 1 305 ? 42.221 31.614 32.825 1.00 20.11 328 ILE A C 1
ATOM 2277 O O . ILE A 1 305 ? 41.226 30.950 32.475 1.00 19.65 328 ILE A O 1
ATOM 2282 N N . ILE A 1 306 ? 42.545 31.803 34.097 1.00 19.95 329 ILE A N 1
ATOM 2283 C CA . ILE A 1 306 ? 41.756 31.228 35.176 1.00 17.64 329 ILE A CA 1
ATOM 2284 C C . ILE A 1 306 ? 40.348 31.792 35.103 1.00 20.22 329 ILE A C 1
ATOM 2285 O O . ILE A 1 306 ? 39.367 31.052 35.124 1.00 18.63 329 ILE A O 1
ATOM 2290 N N . ALA A 1 307 ? 40.265 33.113 34.958 1.00 17.87 330 ALA A N 1
ATOM 2291 C CA . ALA A 1 307 ? 38.955 33.765 34.914 1.00 19.10 330 ALA A CA 1
ATOM 2292 C C . ALA A 1 307 ? 38.106 33.302 33.753 1.00 19.83 330 ALA A C 1
ATOM 2293 O O . ALA A 1 307 ? 36.875 33.189 33.866 1.00 19.84 330 ALA A O 1
ATOM 2295 N N . LYS A 1 308 ? 38.723 33.026 32.605 1.00 19.36 331 LYS A N 1
ATOM 2296 C CA . LYS A 1 308 ? 37.967 32.549 31.466 1.00 19.29 331 LYS A CA 1
ATOM 2297 C C . LYS A 1 308 ? 37.313 31.178 31.743 1.00 18.48 331 LYS A C 1
ATOM 2298 O O . LYS A 1 308 ? 36.225 30.901 31.241 1.00 19.93 331 LYS A O 1
ATOM 2304 N N . HIS A 1 309 ? 37.953 30.367 32.590 1.00 18.46 332 HIS A N 1
ATOM 2305 C CA . HIS A 1 309 ? 37.509 28.985 32.766 1.00 18.99 332 HIS A CA 1
ATOM 2306 C C . HIS A 1 309 ? 36.721 28.734 34.049 1.00 19.10 332 HIS A C 1
ATOM 2307 O O . HIS A 1 309 ? 36.013 27.716 34.142 1.00 19.84 332 HIS A O 1
ATOM 2314 N N . LEU A 1 310 ? 36.809 29.645 35.015 1.00 17.20 333 LEU A N 1
ATOM 2315 C CA . LEU A 1 310 ? 36.042 29.453 36.267 1.00 15.40 333 LEU A CA 1
ATOM 2316 C C . LEU A 1 310 ? 34.511 29.304 36.062 1.00 17.68 333 LEU A C 1
ATOM 2317 O O . LEU A 1 310 ? 33.909 28.485 36.759 1.00 17.91 333 LEU A O 1
ATOM 2322 N N . PRO A 1 311 ? 33.889 30.097 35.169 1.00 16.81 334 PRO A N 1
ATOM 2323 C CA . PRO A 1 311 ? 32.428 29.906 35.063 1.00 16.74 334 PRO A CA 1
ATOM 2324 C C . PRO A 1 311 ? 32.053 28.465 34.697 1.00 18.38 334 PRO A C 1
ATOM 2325 O O . PRO A 1 311 ? 31.127 27.922 35.318 1.00 19.53 334 PRO A O 1
ATOM 2329 N N . SER A 1 312 ? 32.727 27.836 33.746 1.00 20.15 335 SER A N 1
ATOM 2330 C CA . SER A 1 312 ? 32.343 26.472 33.428 1.00 20.96 335 SER A CA 1
ATOM 2331 C C . SER A 1 312 ? 32.634 25.529 34.604 1.00 19.37 335 SER A C 1
ATOM 2332 O O . SER A 1 312 ? 31.895 24.559 34.780 1.00 21.72 335 SER A O 1
ATOM 2335 N N . GLU A 1 313 ? 33.710 25.773 35.354 1.00 17.33 336 GLU A N 1
ATOM 2336 C CA . GLU A 1 313 ? 34.028 24.927 36.507 1.00 18.80 336 GLU A CA 1
ATOM 2337 C C . GLU A 1 313 ? 32.907 25.021 37.536 1.00 18.60 336 GLU A C 1
ATOM 2338 O O . GLU A 1 313 ? 32.502 24.022 38.172 1.00 20.32 336 GLU A O 1
ATOM 2344 N N . PHE A 1 314 ? 32.435 26.237 37.764 1.00 19.03 337 PHE A N 1
ATOM 2345 C CA . PHE A 1 314 ? 31.437 26.431 38.809 1.00 17.74 337 PHE A CA 1
ATOM 2346 C C . PHE A 1 314 ? 30.053 26.009 38.349 1.00 18.71 337 PHE A C 1
ATOM 2347 O O . PHE A 1 314 ? 29.297 25.463 39.134 1.00 20.43 337 PHE A O 1
ATOM 2355 N N . ALA A 1 315 ? 29.726 26.209 37.075 1.00 18.63 338 ALA A N 1
ATOM 2356 C CA . ALA A 1 315 ? 28.391 25.831 36.599 1.00 19.32 338 ALA A CA 1
ATOM 2357 C C . ALA A 1 315 ? 28.137 24.320 36.713 1.00 19.99 338 ALA A C 1
ATOM 2358 O O . ALA A 1 315 ? 26.996 23.889 36.878 1.00 22.04 338 ALA A O 1
ATOM 2360 N N . ARG A 1 316 ? 29.179 23.504 36.563 1.00 20.29 339 ARG A N 1
ATOM 2361 C CA . ARG A 1 316 ? 28.969 22.058 36.633 1.00 21.38 339 ARG A CA 1
ATOM 2362 C C . ARG A 1 316 ? 29.026 21.532 38.062 1.00 23.85 339 ARG A C 1
ATOM 2363 O O . ARG A 1 316 ? 28.802 20.347 38.299 1.00 24.66 339 ARG A O 1
ATOM 2371 N N . GLY A 1 317 ? 29.269 22.441 39.008 1.00 21.07 340 GLY A N 1
ATOM 2372 C CA . GLY A 1 317 ? 29.518 22.056 40.381 1.00 20.13 340 GLY A CA 1
ATOM 2373 C C . GLY A 1 317 ? 31.012 21.784 40.597 1.00 20.77 340 GLY A C 1
ATOM 2374 O O . GLY A 1 317 ? 31.637 21.109 39.797 1.00 22.69 340 GLY A O 1
ATOM 2375 N N . VAL A 1 318 ? 31.556 22.287 41.699 1.00 19.72 341 VAL A N 1
ATOM 2376 C CA . VAL A 1 318 ? 32.980 22.122 42.010 1.00 19.48 341 VAL A CA 1
ATOM 2377 C C . VAL A 1 318 ? 33.140 20.945 42.959 1.00 19.80 341 VAL A C 1
ATOM 2378 O O . VAL A 1 318 ? 32.714 21.023 44.124 1.00 21.42 341 VAL A O 1
ATOM 2382 N N . GLU A 1 319 ? 33.700 19.847 42.458 1.00 21.43 342 GLU A N 1
ATOM 2383 C CA . GLU A 1 319 ? 33.943 18.655 43.270 1.00 22.95 342 GLU A CA 1
ATOM 2384 C C . GLU A 1 319 ? 35.021 18.889 44.336 1.00 23.76 342 GLU A C 1
ATOM 2385 O O . GLU A 1 319 ? 36.019 19.576 44.098 1.00 24.12 342 GLU A O 1
ATOM 2391 N N . SER A 1 320 ? 34.789 18.335 45.533 1.00 23.74 343 SER A N 1
ATOM 2392 C CA . SER A 1 320 ? 35.807 18.372 46.581 1.00 22.89 343 SER A CA 1
ATOM 2393 C C . SER A 1 320 ? 37.004 17.490 46.242 1.00 22.74 343 SER A C 1
ATOM 2394 O O . SER A 1 320 ? 36.843 16.391 45.673 1.00 24.22 343 SER A O 1
ATOM 2397 N N . PRO A 1 321 ? 38.212 17.934 46.627 1.00 24.78 344 PRO A N 1
ATOM 2398 C CA . PRO A 1 321 ? 39.389 17.067 46.485 1.00 27.62 344 PRO A CA 1
ATOM 2399 C C . PRO A 1 321 ? 39.337 15.871 47.440 1.00 28.05 344 PRO A C 1
ATOM 2400 O O . PRO A 1 321 ? 40.079 14.890 47.297 1.00 31.92 344 PRO A O 1
ATOM 2404 N N . ASP A 1 322 ? 38.454 15.957 48.432 1.00 27.33 345 ASP A N 1
ATOM 2405 C CA . ASP A 1 322 ? 38.236 14.829 49.328 1.00 29.13 345 ASP A CA 1
ATOM 2406 C C . ASP A 1 322 ? 37.045 14.069 48.780 1.00 30.43 345 ASP A C 1
ATOM 2407 O O . ASP A 1 322 ? 35.912 14.534 48.851 1.00 29.62 345 ASP A O 1
ATOM 2412 N N . SER A 1 323 ? 37.316 12.911 48.197 1.00 36.95 346 SER A N 1
ATOM 2413 C CA . SER A 1 323 ? 36.272 12.113 47.560 1.00 40.99 346 SER A CA 1
ATOM 2414 C C . SER A 1 323 ? 35.170 11.663 48.528 1.00 39.31 346 SER A C 1
ATOM 2415 O O . SER A 1 323 ? 34.082 11.290 48.094 1.00 41.49 346 SER A O 1
ATOM 2418 N N . THR A 1 324 ? 35.434 11.723 49.831 1.00 38.07 347 THR A N 1
ATOM 2419 C CA . THR A 1 324 ? 34.455 11.256 50.804 1.00 37.03 347 THR A CA 1
ATOM 2420 C C . THR A 1 324 ? 33.409 12.320 51.176 1.00 37.05 347 THR A C 1
ATOM 2421 O O . THR A 1 324 ? 32.411 12.012 51.825 1.00 35.24 347 THR A O 1
ATOM 2425 N N . ASP A 1 325 ? 33.633 13.570 50.769 1.00 34.04 348 ASP A N 1
ATOM 2426 C CA . ASP A 1 325 ? 32.668 14.644 50.997 1.00 31.80 348 ASP A CA 1
ATOM 2427 C C . ASP A 1 325 ? 31.319 14.293 50.367 1.00 33.29 348 ASP A C 1
ATOM 2428 O O . ASP A 1 325 ? 31.274 13.763 49.261 1.00 36.30 348 ASP A O 1
ATOM 2433 N N . GLU A 1 326 ? 30.223 14.601 51.048 1.00 34.96 349 GLU A N 1
ATOM 2434 C CA . GLU A 1 326 ? 28.915 14.178 50.565 1.00 39.83 349 GLU A CA 1
ATOM 2435 C C . GLU A 1 326 ? 28.297 15.164 49.571 1.00 38.26 349 GLU A C 1
ATOM 2436 O O . GLU A 1 326 ? 27.377 14.822 48.827 1.00 42.88 349 GLU A O 1
ATOM 2442 N N . LYS A 1 327 ? 28.819 16.382 49.567 1.00 31.44 350 LYS A N 1
ATOM 2443 C CA . LYS A 1 327 ? 28.289 17.459 48.753 1.00 29.93 350 LYS A CA 1
ATOM 2444 C C . LYS A 1 327 ? 29.451 18.074 47.985 1.00 27.60 350 LYS A C 1
ATOM 2445 O O . LYS A 1 327 ? 30.593 18.024 48.448 1.00 28.29 350 LYS A O 1
ATOM 2447 N N . PRO A 1 328 ? 29.179 18.641 46.795 1.00 25.99 351 PRO A N 1
ATOM 2448 C CA . PRO A 1 328 ? 30.284 19.383 46.189 1.00 22.71 351 PRO A CA 1
ATOM 2449 C C . PRO A 1 328 ? 30.563 20.680 46.960 1.00 23.37 351 PRO A C 1
ATOM 2450 O O . PRO A 1 328 ? 29.759 21.093 47.821 1.00 25.43 351 PRO A O 1
ATOM 2454 N N . LEU A 1 329 ? 31.692 21.320 46.663 1.00 22.05 352 LEU A N 1
ATOM 2455 C CA . LEU A 1 329 ? 32.052 22.578 47.298 1.00 20.26 352 LEU A CA 1
ATOM 2456 C C . LEU A 1 329 ? 31.227 23.733 46.791 1.00 22.66 352 LEU A C 1
ATOM 2457 O O . LEU A 1 329 ? 31.140 24.782 47.438 1.00 22.04 352 LEU A O 1
ATOM 2462 N N . PHE A 1 330 ? 30.689 23.579 45.582 1.00 21.04 353 PHE A N 1
ATOM 2463 C CA . PHE A 1 330 ? 29.769 24.563 45.028 1.00 20.97 353 PHE A CA 1
ATOM 2464 C C . PHE A 1 330 ? 28.809 23.792 44.146 1.00 18.93 353 PHE A C 1
ATOM 2465 O O . PHE A 1 330 ? 29.223 22.897 43.426 1.00 20.46 353 PHE A O 1
ATOM 2473 N N . PRO A 1 331 ? 27.506 24.085 44.233 1.00 21.16 354 PRO A N 1
ATOM 2474 C CA . PRO A 1 331 ? 26.539 23.208 43.572 1.00 21.98 354 PRO A CA 1
ATOM 2475 C C . PRO A 1 331 ? 26.449 23.438 42.071 1.00 19.37 354 PRO A C 1
ATOM 2476 O O . PRO A 1 331 ? 26.736 24.531 41.574 1.00 19.04 354 PRO A O 1
ATOM 2480 N N . PRO A 1 332 ? 26.040 22.411 41.346 1.00 21.69 355 PRO A N 1
ATOM 2481 C CA . PRO A 1 332 ? 25.800 22.546 39.901 1.00 19.36 355 PRO A CA 1
ATOM 2482 C C . PRO A 1 332 ? 24.607 23.459 39.598 1.00 18.60 355 PRO A C 1
ATOM 2483 O O . PRO A 1 332 ? 23.759 23.672 40.472 1.00 20.21 355 PRO A O 1
ATOM 2487 N N . SER A 1 333 ? 24.548 24.016 38.393 1.00 22.31 356 SER A N 1
ATOM 2488 C CA . SER A 1 333 ? 23.661 25.146 38.146 1.00 22.33 356 SER A CA 1
ATOM 2489 C C . SER A 1 333 ? 22.166 24.813 38.250 1.00 23.35 356 SER A C 1
ATOM 2490 O O . SER A 1 333 ? 21.383 25.705 38.491 1.00 24.88 356 SER A O 1
ATOM 2493 N N . TYR A 1 334 ? 21.772 23.544 38.135 1.00 20.47 357 TYR A N 1
ATOM 2494 C CA . TYR A 1 334 ? 20.367 23.234 38.306 1.00 21.44 357 TYR A CA 1
ATOM 2495 C C . TYR A 1 334 ? 19.937 23.350 39.787 1.00 21.37 357 TYR A C 1
ATOM 2496 O O . TYR A 1 334 ? 18.734 23.328 40.095 1.00 24.15 357 TYR A O 1
ATOM 2505 N N . LYS A 1 335 ? 20.911 23.497 40.680 1.00 20.55 358 LYS A N 1
ATOM 2506 C CA . LYS A 1 335 ? 20.569 23.718 42.109 1.00 24.16 358 LYS A CA 1
ATOM 2507 C C . LYS A 1 335 ? 20.726 25.164 42.519 1.00 30.37 358 LYS A C 1
ATOM 2508 O O . LYS A 1 335 ? 20.693 25.475 43.706 1.00 35.21 358 LYS A O 1
ATOM 2514 N N . HIS A 1 336 ? 20.870 26.067 41.564 1.00 19.90 359 HIS A N 1
ATOM 2515 C CA . HIS A 1 336 ? 21.177 27.447 41.936 1.00 22.48 359 HIS A CA 1
ATOM 2516 C C . HIS A 1 336 ? 19.963 28.261 42.384 1.00 23.62 359 HIS A C 1
ATOM 2517 O O . HIS A 1 336 ? 18.898 28.235 41.751 1.00 26.08 359 HIS A O 1
ATOM 2524 N N . GLY A 1 337 ? 20.130 28.971 43.503 1.00 22.28 360 GLY A N 1
ATOM 2525 C CA . GLY A 1 337 ? 19.191 30.008 43.909 1.00 23.10 360 GLY A CA 1
ATOM 2526 C C . GLY A 1 337 ? 19.864 31.360 43.662 1.00 21.55 360 GLY A C 1
ATOM 2527 O O . GLY A 1 337 ? 20.917 31.447 43.033 1.00 20.56 360 GLY A O 1
ATOM 2528 N N . PRO A 1 338 ? 19.275 32.440 44.210 1.00 21.25 361 PRO A N 1
ATOM 2529 C CA . PRO A 1 338 ? 19.789 33.791 43.976 1.00 21.06 361 PRO A CA 1
ATOM 2530 C C . PRO A 1 338 ? 21.262 33.932 44.320 1.00 19.91 361 PRO A C 1
ATOM 2531 O O . PRO A 1 338 ? 21.971 34.682 43.629 1.00 21.71 361 PRO A O 1
ATOM 2535 N N . ARG A 1 339 ? 21.744 33.242 45.352 1.00 20.14 362 ARG A N 1
ATOM 2536 C CA . ARG A 1 339 ? 23.153 33.429 45.736 1.00 20.72 362 ARG A CA 1
ATOM 2537 C C . ARG A 1 339 ? 24.121 32.817 44.755 1.00 22.93 362 ARG A C 1
ATOM 2538 O O . ARG A 1 339 ? 25.141 33.415 44.438 1.00 21.02 362 ARG A O 1
ATOM 2546 N N . GLU A 1 340 ? 23.808 31.609 44.297 1.00 19.21 363 GLU A N 1
ATOM 2547 C CA . GLU A 1 340 ? 24.668 30.974 43.313 1.00 18.49 363 GLU A CA 1
ATOM 2548 C C . GLU A 1 340 ? 24.554 31.679 41.973 1.00 20.82 363 GLU A C 1
ATOM 2549 O O . GLU A 1 340 ? 25.567 31.792 41.273 1.00 19.78 363 GLU A O 1
ATOM 2555 N N . MET A 1 341 ? 23.360 32.145 41.620 1.00 21.46 364 MET A N 1
ATOM 2556 C CA . MET A 1 341 ? 23.229 32.948 40.394 1.00 19.02 364 MET A CA 1
ATOM 2557 C C . MET A 1 341 ? 24.073 34.224 40.455 1.00 20.41 364 MET A C 1
ATOM 2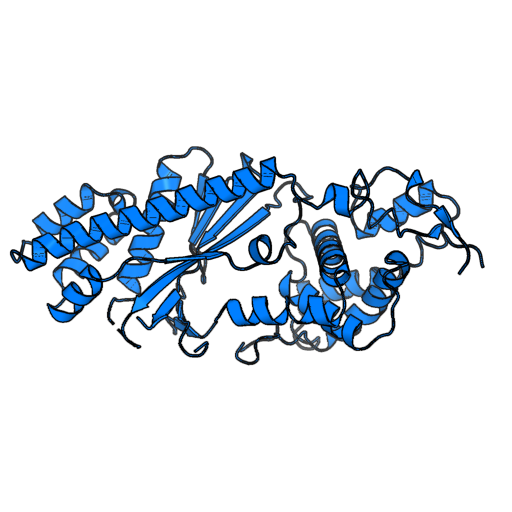558 O O . MET A 1 341 ? 24.676 34.641 39.467 1.00 20.75 364 MET A O 1
ATOM 2563 N N . ASP A 1 342 ? 24.116 34.872 41.616 1.00 18.27 365 ASP A N 1
ATOM 2564 C CA . ASP A 1 342 ? 24.920 36.048 41.771 1.00 17.40 365 ASP A CA 1
ATOM 2565 C C . ASP A 1 342 ? 26.396 35.720 41.650 1.00 19.02 365 ASP A C 1
ATOM 2566 O O . ASP A 1 342 ? 27.154 36.437 41.008 1.00 20.29 365 ASP A O 1
ATOM 2571 N N . ILE A 1 343 ? 26.796 34.593 42.213 1.00 18.09 366 ILE A N 1
ATOM 2572 C CA . ILE A 1 343 ? 28.181 34.150 42.078 1.00 17.59 366 ILE A CA 1
ATOM 2573 C C . ILE A 1 343 ? 28.526 33.860 40.603 1.00 17.24 366 ILE A C 1
ATOM 2574 O O . ILE A 1 343 ? 29.597 34.286 40.145 1.00 18.13 366 ILE A O 1
ATOM 2579 N N . MET A 1 344 ? 27.633 33.163 39.898 1.00 17.11 367 MET A N 1
ATOM 2580 C CA . MET A 1 344 ? 27.867 32.912 38.466 1.00 18.28 367 MET A CA 1
ATOM 2581 C C . MET A 1 344 ? 27.997 34.213 37.707 1.00 19.04 367 MET A C 1
ATOM 2582 O O . MET A 1 344 ? 28.884 34.329 36.858 1.00 17.80 367 MET A O 1
ATOM 2587 N N . SER A 1 345 ? 27.149 35.179 38.024 1.00 19.56 368 SER A N 1
ATOM 2588 C CA . SER A 1 345 ? 27.194 36.464 37.325 1.00 20.83 368 SER A CA 1
ATOM 2589 C C . SER A 1 345 ? 28.548 37.163 37.517 1.00 19.78 368 SER A C 1
ATOM 2590 O O . SER A 1 345 ? 29.161 37.646 36.553 1.00 20.04 368 SER A O 1
ATOM 2593 N N . LYS A 1 346 ? 29.034 37.231 38.743 1.00 18.34 369 LYS A N 1
ATOM 2594 C CA . LYS A 1 346 ? 30.305 37.890 39.031 1.00 17.81 369 LYS A CA 1
ATOM 2595 C C . LYS A 1 346 ? 31.451 37.093 38.409 1.00 19.16 369 LYS A C 1
ATOM 2596 O O . LYS A 1 346 ? 32.389 37.678 37.894 1.00 17.72 369 LYS A O 1
ATOM 2602 N N . LEU A 1 347 ? 31.374 35.763 38.440 1.00 16.70 370 LEU A N 1
ATOM 2603 C CA . LEU A 1 347 ? 32.397 34.978 37.748 1.00 17.32 370 LEU A CA 1
ATOM 2604 C C . LEU A 1 347 ? 32.434 35.268 36.248 1.00 17.63 370 LEU A C 1
ATOM 2605 O O . LEU A 1 347 ? 33.526 35.378 35.662 1.00 18.76 370 LEU A O 1
ATOM 2610 N N . GLU A 1 348 ? 31.266 35.391 35.626 1.00 17.64 371 GLU A N 1
ATOM 2611 C CA . GLU A 1 348 ? 31.195 35.674 34.166 1.00 16.73 371 GLU A CA 1
ATOM 2612 C C . GLU A 1 348 ? 31.785 37.061 33.890 1.00 21.08 371 GLU A C 1
ATOM 2613 O O . GLU A 1 348 ? 32.384 37.297 32.833 1.00 21.22 371 GLU A O 1
ATOM 2619 N N . ARG A 1 349 ? 31.595 38.007 34.803 1.00 18.07 372 ARG A N 1
ATOM 2620 C CA . ARG A 1 349 ? 32.112 39.373 34.607 1.00 16.62 372 ARG A CA 1
ATOM 2621 C C . ARG A 1 349 ? 33.643 39.454 34.749 1.00 16.45 372 ARG A C 1
ATOM 2622 O O . ARG A 1 349 ? 34.281 40.285 34.094 1.00 18.66 372 ARG A O 1
ATOM 2630 N N . LEU A 1 350 ? 34.228 38.597 35.569 1.00 16.10 373 LEU A N 1
ATOM 2631 C CA . LEU A 1 350 ? 35.638 38.749 35.918 1.00 15.52 373 LEU A CA 1
ATOM 2632 C C . LEU A 1 350 ? 36.563 38.723 34.677 1.00 16.30 373 LEU A C 1
ATOM 2633 O O . LEU A 1 350 ? 37.398 39.623 34.559 1.00 17.39 373 LEU A O 1
ATOM 2638 N N . PRO A 1 351 ? 36.412 37.743 33.764 1.00 17.03 374 PRO A N 1
ATOM 2639 C CA . PRO A 1 351 ? 37.370 37.832 32.639 1.00 17.77 374 PRO A CA 1
ATOM 2640 C C . PRO A 1 351 ? 37.147 39.059 31.790 1.00 19.74 374 PRO A C 1
ATOM 2641 O O . PRO A 1 351 ? 38.110 39.511 31.146 1.00 19.66 374 PRO A O 1
ATOM 2645 N N A GLU A 1 352 ? 35.927 39.605 31.777 0.64 18.05 375 GLU A N 1
ATOM 2646 N N B GLU A 1 352 ? 35.934 39.614 31.786 0.36 18.07 375 GLU A N 1
ATOM 2647 C CA A GLU A 1 352 ? 35.667 40.825 31.029 0.64 17.27 375 GLU A CA 1
ATOM 2648 C CA B GLU A 1 352 ? 35.670 40.821 31.014 0.36 17.86 375 GLU A CA 1
ATOM 2649 C C A GLU A 1 352 ? 36.371 42.013 31.691 0.64 18.21 375 GLU A C 1
ATOM 2650 C C B GLU A 1 352 ? 36.288 42.055 31.683 0.36 18.65 375 GLU A C 1
ATOM 2651 O O A GLU A 1 352 ? 36.897 42.898 31.022 0.64 19.15 375 GLU A O 1
ATOM 2652 O O B GLU A 1 352 ? 36.688 42.997 30.996 0.36 18.85 375 GLU A O 1
ATOM 2663 N N . ILE A 1 353 ? 36.324 42.071 33.017 1.00 17.01 376 ILE A N 1
ATOM 2664 C CA . ILE A 1 353 ? 37.026 43.119 33.750 1.00 16.11 376 ILE A CA 1
ATOM 2665 C C . ILE A 1 353 ? 38.525 43.073 33.415 1.00 15.92 376 ILE A C 1
ATOM 2666 O O . ILE A 1 353 ? 39.111 44.096 33.038 1.00 18.00 376 ILE A O 1
ATOM 2671 N N . LEU A 1 354 ? 39.071 41.874 33.465 1.00 16.27 377 LEU A N 1
ATOM 2672 C CA . LEU A 1 354 ? 40.530 41.726 33.241 1.00 17.89 377 LEU A CA 1
ATOM 2673 C C . LEU A 1 354 ? 40.902 42.096 31.801 1.00 18.09 377 LEU A C 1
ATOM 2674 O O . LEU A 1 354 ? 41.915 42.784 31.583 1.00 18.81 377 LEU A O 1
ATOM 2679 N N A SER A 1 355 ? 40.073 41.684 30.847 0.33 16.94 378 SER A N 1
ATOM 2680 N N B SER A 1 355 ? 40.100 41.660 30.844 0.67 15.99 378 SER A N 1
ATOM 2681 C CA A SER A 1 355 ? 40.249 42.048 29.432 0.33 20.75 378 SER A CA 1
ATOM 2682 C CA B SER A 1 355 ? 40.350 42.021 29.441 0.67 14.81 378 SER A CA 1
ATOM 2683 C C A SER A 1 355 ? 40.130 43.543 29.198 0.33 20.40 378 SER A C 1
ATOM 2684 C C B SER A 1 355 ? 40.291 43.534 29.259 0.67 20.09 378 SER A C 1
ATOM 2685 O O A SER A 1 355 ? 40.793 44.118 28.338 0.33 19.29 378 SER A O 1
ATOM 2686 O O B SER A 1 355 ? 41.102 44.128 28.549 0.67 19.86 378 SER A O 1
ATOM 2691 N N A SER A 1 356 ? 39.221 44.170 29.936 0.33 17.81 379 SER A N 1
ATOM 2692 N N B SER A 1 356 ? 39.287 44.167 29.875 0.67 18.17 379 SER A N 1
ATOM 2693 C CA A SER A 1 356 ? 38.995 45.589 29.768 0.33 18.68 379 SER A CA 1
ATOM 2694 C CA B SER A 1 356 ? 39.108 45.590 29.654 0.67 18.13 379 SER A CA 1
ATOM 2695 C C A SER A 1 356 ? 40.180 46.371 30.314 0.33 18.08 379 SER A C 1
ATOM 2696 C C B SER A 1 356 ? 40.252 46.363 30.276 0.67 17.76 379 SER A C 1
ATOM 2697 O O A SER A 1 356 ? 40.597 47.375 29.723 0.33 19.33 379 SER A O 1
ATOM 2698 O O B SER A 1 356 ? 40.688 47.386 29.721 0.67 19.13 379 SER A O 1
ATOM 2703 N N . ALA A 1 357 ? 40.723 45.907 31.440 1.00 17.78 380 ALA A N 1
ATOM 2704 C CA . ALA A 1 357 ? 41.888 46.559 32.052 1.00 16.61 380 ALA A CA 1
ATOM 2705 C C . ALA A 1 357 ? 43.111 46.494 31.109 1.00 19.20 380 ALA A C 1
ATOM 2706 O O . ALA A 1 357 ? 43.856 47.470 30.976 1.00 19.38 380 ALA A O 1
ATOM 2708 N N A GLU A 1 358 ? 43.320 45.353 30.461 0.30 18.00 381 GLU A N 1
ATOM 2709 N N B GLU A 1 358 ? 43.257 45.360 30.437 0.70 17.22 381 GLU A N 1
ATOM 2710 C CA A GLU A 1 358 ? 44.522 45.198 29.624 0.30 18.04 381 GLU A CA 1
ATOM 2711 C CA B GLU A 1 358 ? 44.384 45.157 29.502 0.70 18.50 381 GLU A CA 1
ATOM 2712 C C A GLU A 1 358 ? 44.464 46.086 28.382 0.30 20.27 381 GLU A C 1
ATOM 2713 C C B GLU A 1 358 ? 44.376 46.157 28.371 0.70 21.15 381 GLU A C 1
ATOM 2714 O O A GLU A 1 358 ? 45.499 46.381 27.790 0.30 20.06 381 GLU A O 1
ATOM 2715 O O B GLU A 1 358 ? 45.438 46.537 27.888 0.70 20.07 381 GLU A O 1
ATOM 2726 N N A SER A 1 359 ? 43.262 46.502 27.982 0.30 20.14 382 SER A N 1
ATOM 2727 N N B SER A 1 359 ? 43.176 46.544 27.936 0.70 19.40 382 SER A N 1
ATOM 2728 C CA A SER A 1 359 ? 43.116 47.336 26.793 0.30 21.50 382 SER A CA 1
ATOM 2729 C CA B SER A 1 359 ? 43.002 47.369 26.753 0.70 22.12 382 SER A CA 1
ATOM 2730 C C A SER A 1 359 ? 42.600 48.738 27.122 0.30 20.60 382 SER A C 1
ATOM 2731 C C B SER A 1 359 ? 42.725 48.831 27.075 0.70 19.50 382 SER A C 1
ATOM 2732 O O A SER A 1 359 ? 42.008 49.409 26.269 0.30 20.86 382 SER A O 1
ATOM 2733 O O B SER A 1 359 ? 42.412 49.638 26.176 0.70 21.98 382 SER A O 1
ATOM 2738 N N . ALA A 1 360 ? 42.822 49.169 28.365 1.00 20.55 383 ALA A N 1
ATOM 2739 C CA . ALA A 1 360 ? 42.463 50.521 28.804 1.00 20.05 383 ALA A CA 1
ATOM 2740 C C . ALA A 1 360 ? 43.291 51.619 28.086 1.00 21.45 383 ALA A C 1
ATOM 2741 O O . ALA A 1 360 ? 44.418 51.370 27.585 1.00 20.62 383 ALA A O 1
ATOM 2743 N N A ASP A 1 361 ? 42.750 52.837 28.073 0.37 21.23 384 ASP A N 1
ATOM 2744 N N B ASP A 1 361 ? 42.749 52.835 28.057 0.63 20.90 384 ASP A N 1
ATOM 2745 C CA A ASP A 1 361 ? 43.365 53.926 27.315 0.37 21.79 384 ASP A CA 1
ATOM 2746 C CA B ASP A 1 361 ? 43.379 53.958 27.349 0.63 21.86 384 ASP A CA 1
ATOM 2747 C C A ASP A 1 361 ? 44.424 54.703 28.121 0.37 23.23 384 ASP A C 1
ATOM 2748 C C B ASP A 1 361 ? 44.629 54.486 28.040 0.63 22.92 384 ASP A C 1
ATOM 2749 O O A ASP A 1 361 ? 44.964 55.705 27.631 0.37 25.82 384 ASP A O 1
ATOM 2750 O O B ASP A 1 361 ? 45.480 55.131 27.411 0.63 25.96 384 ASP A O 1
ATOM 2759 N N . SER A 1 362 ? 44.730 54.230 29.334 1.00 22.12 385 SER A N 1
ATOM 2760 C CA . SER A 1 362 ? 45.799 54.817 30.134 1.00 22.56 385 SER A CA 1
ATOM 2761 C C . SER A 1 362 ? 46.115 53.939 31.314 1.00 24.71 385 SER A C 1
ATOM 2762 O O . SER A 1 362 ? 45.319 53.079 31.686 1.00 22.26 385 SER A O 1
ATOM 2765 N N . LYS A 1 363 ? 47.290 54.157 31.906 1.00 25.40 386 LYS A N 1
ATOM 2766 C CA . LYS A 1 363 ? 47.680 53.450 33.105 1.00 25.50 386 LYS A CA 1
ATOM 2767 C C . LYS A 1 363 ? 46.651 53.665 34.219 1.00 22.17 386 LYS A C 1
ATOM 2768 O O . LYS A 1 363 ? 46.292 52.731 34.913 1.00 22.68 386 LYS A O 1
ATOM 2774 N N . SER A 1 364 ? 46.192 54.901 34.376 1.00 24.06 387 SER A N 1
ATOM 2775 C CA . SER A 1 364 ? 45.287 55.171 35.486 1.00 23.63 387 SER A CA 1
ATOM 2776 C C . SER A 1 364 ? 43.956 54.451 35.287 1.00 23.44 387 SER A C 1
ATOM 2777 O O . SER A 1 364 ? 43.379 53.967 36.254 1.00 21.74 387 SER A O 1
ATOM 2780 N N . GLU A 1 365 ? 43.493 54.358 34.045 1.00 21.14 388 GLU A N 1
ATOM 2781 C CA . GLU A 1 365 ? 42.248 53.659 33.760 1.00 20.03 388 GLU A CA 1
ATOM 2782 C C . GLU A 1 365 ? 42.440 52.161 33.883 1.00 16.53 388 GLU A C 1
ATOM 2783 O O . GLU A 1 365 ? 41.535 51.471 34.277 1.00 19.05 388 GLU A O 1
ATOM 2789 N N . ALA A 1 366 ? 43.632 51.656 33.534 1.00 17.40 389 ALA A N 1
ATOM 2790 C CA . ALA A 1 366 ? 43.942 50.213 33.684 1.00 15.12 389 ALA A CA 1
ATOM 2791 C C . ALA A 1 366 ? 43.831 49.856 35.139 1.00 18.70 389 ALA A C 1
ATOM 2792 O O . ALA A 1 366 ? 43.265 48.823 35.479 1.00 17.29 389 ALA A O 1
ATOM 2794 N N . LEU A 1 367 ? 44.376 50.733 35.979 1.00 17.23 390 LEU A N 1
ATOM 2795 C CA . LEU A 1 367 ? 44.329 50.461 37.432 1.00 17.86 390 LEU A CA 1
ATOM 2796 C C . LEU A 1 367 ? 42.897 50.497 37.966 1.00 19.57 390 LEU A C 1
ATOM 2797 O O . LEU A 1 367 ? 42.488 49.617 38.745 1.00 17.93 390 LEU A O 1
ATOM 2802 N N . LYS A 1 368 ? 42.162 51.528 37.546 1.00 17.96 391 LYS A N 1
ATOM 2803 C CA . LYS A 1 368 ? 40.772 51.698 38.000 1.00 16.93 391 LYS A CA 1
ATOM 2804 C C . LYS A 1 368 ? 39.982 50.431 37.612 1.00 20.08 391 LYS A C 1
ATOM 2805 O O . LYS A 1 368 ? 39.177 49.893 38.393 1.00 19.96 391 LYS A O 1
ATOM 2807 N N . LYS A 1 369 ? 40.176 49.941 36.392 1.00 18.07 392 LYS A N 1
ATOM 2808 C CA . LYS A 1 369 ? 39.422 48.777 35.947 1.00 15.29 392 LYS A CA 1
ATOM 2809 C C . LYS A 1 369 ? 39.784 47.496 36.676 1.00 16.21 392 LYS A C 1
ATOM 2810 O O . LYS A 1 369 ? 38.877 46.779 37.083 1.00 16.74 392 LYS A O 1
ATOM 2816 N N . ILE A 1 370 ? 41.078 47.194 36.821 1.00 16.84 393 ILE A N 1
ATOM 2817 C CA . ILE A 1 370 ? 41.426 45.935 37.486 1.00 15.03 393 ILE A CA 1
ATOM 2818 C C . ILE A 1 370 ? 41.028 46.009 38.948 1.00 17.10 393 ILE A C 1
ATOM 2819 O O . ILE A 1 370 ? 40.654 44.992 39.510 1.00 17.79 393 ILE A O 1
ATOM 2824 N N . ASN A 1 371 ? 41.015 47.210 39.509 1.00 14.88 394 ASN A N 1
ATOM 2825 C CA . ASN A 1 371 ? 40.568 47.327 40.928 1.00 14.06 394 ASN A CA 1
ATOM 2826 C C . ASN A 1 371 ? 39.063 47.115 41.068 1.00 18.61 394 ASN A C 1
ATOM 2827 O O . ASN A 1 371 ? 38.550 46.991 42.200 1.00 18.39 394 ASN A O 1
ATOM 2832 N N . MET A 1 372 ? 38.328 47.059 39.964 1.00 17.68 395 MET A N 1
ATOM 2833 C CA . MET A 1 372 ? 36.920 46.671 40.062 1.00 16.93 395 MET A CA 1
ATOM 2834 C C . MET A 1 372 ? 36.792 45.175 40.309 1.00 18.89 395 MET A C 1
ATOM 2835 O O . MET A 1 372 ? 35.715 44.729 40.753 1.00 19.10 395 MET A O 1
ATOM 2840 N N . ALA A 1 373 ? 37.854 44.422 39.999 1.00 17.60 396 ALA A N 1
ATOM 2841 C CA . ALA A 1 373 ? 37.944 42.994 40.363 1.00 16.46 396 ALA A CA 1
ATOM 2842 C C . ALA A 1 373 ? 38.445 42.810 41.796 1.00 21.24 396 ALA A C 1
ATOM 2843 O O . ALA A 1 373 ? 37.839 42.057 42.564 1.00 18.29 396 ALA A O 1
ATOM 2845 N N . PHE A 1 374 ? 39.532 43.482 42.171 1.00 19.43 397 PHE A N 1
ATOM 2846 C CA . PHE A 1 374 ? 40.224 43.151 43.448 1.00 19.39 397 PHE A CA 1
ATOM 2847 C C . PHE A 1 374 ? 40.021 44.201 44.523 1.00 20.87 397 PHE A C 1
ATOM 2848 O O . PHE A 1 374 ? 40.560 44.052 45.651 1.00 21.18 397 PHE A O 1
ATOM 2856 N N . GLY A 1 375 ? 39.258 45.256 44.230 1.00 19.65 398 GLY A N 1
ATOM 2857 C CA . GLY A 1 375 ? 39.098 46.359 45.182 1.00 21.63 398 GLY A CA 1
ATOM 2858 C C . GLY A 1 375 ? 40.200 47.397 45.070 1.00 21.48 398 GLY A C 1
ATOM 2859 O O . GLY A 1 375 ? 41.231 47.117 44.443 1.00 19.26 398 GLY A O 1
ATOM 2860 N N . ASN A 1 376 ? 39.999 48.580 45.666 1.00 23.11 399 ASN A N 1
ATOM 2861 C CA . ASN A 1 376 ? 41.009 49.615 45.632 1.00 24.90 399 ASN A CA 1
ATOM 2862 C C . ASN A 1 376 ? 42.045 49.413 46.721 1.00 29.10 399 ASN A C 1
ATOM 2863 O O . ASN A 1 376 ? 42.038 50.104 47.741 1.00 37.48 399 ASN A O 1
ATOM 2868 N N . ARG A 1 377 ? 42.880 48.405 46.539 1.00 19.33 400 ARG A N 1
ATOM 2869 C CA . ARG A 1 377 ? 43.911 48.061 47.485 1.00 20.25 400 ARG A CA 1
ATOM 2870 C C . ARG A 1 377 ? 45.251 48.489 46.956 1.00 16.19 400 ARG A C 1
ATOM 2871 O O . ARG A 1 377 ? 45.998 49.246 47.621 1.00 21.96 400 ARG A O 1
ATOM 2879 N N . VAL A 1 378 ? 45.549 48.046 45.728 1.00 17.40 401 VAL A N 1
ATOM 2880 C CA . VAL A 1 378 ? 46.740 48.526 45.039 1.00 19.14 401 VAL A CA 1
ATOM 2881 C C . VAL A 1 378 ? 46.463 49.907 44.468 1.00 20.64 401 VAL A C 1
ATOM 2882 O O . VAL A 1 378 ? 45.460 50.088 43.802 1.00 22.24 401 VAL A O 1
ATOM 2886 N N . THR A 1 379 ? 47.316 50.873 44.764 1.00 18.58 402 THR A N 1
ATOM 2887 C CA . THR A 1 379 ? 47.097 52.228 44.300 1.00 19.69 402 THR A CA 1
ATOM 2888 C C . THR A 1 379 ? 48.231 52.689 43.398 1.00 22.23 402 THR A C 1
ATOM 2889 O O . THR A 1 379 ? 48.167 53.784 42.837 1.00 22.19 402 THR A O 1
ATOM 2893 N N . ASN A 1 380 ? 49.280 51.870 43.279 1.00 19.98 403 ASN A N 1
ATOM 2894 C CA . ASN A 1 380 ? 50.497 52.269 42.547 1.00 19.24 403 ASN A CA 1
ATOM 2895 C C . ASN A 1 380 ? 50.424 51.883 41.078 1.00 20.74 403 ASN A C 1
ATOM 2896 O O . ASN A 1 380 ? 50.634 50.724 40.724 1.00 20.57 403 ASN A O 1
ATOM 2901 N N . SER A 1 381 ? 50.095 52.855 40.231 1.00 20.54 404 SER A N 1
ATOM 2902 C CA . SER A 1 381 ? 49.896 52.512 38.807 1.00 22.80 404 SER A CA 1
ATOM 2903 C C . SER A 1 381 ? 51.203 52.258 38.092 1.00 25.19 404 SER A C 1
ATOM 2904 O O . SER A 1 381 ? 51.156 51.726 36.971 1.00 23.69 404 SER A O 1
ATOM 2907 N N . GLU A 1 382 ? 52.340 52.551 38.720 1.00 21.58 405 GLU A N 1
ATOM 2908 C CA . GLU A 1 382 ? 53.668 52.192 38.156 1.00 25.29 405 GLU A CA 1
ATOM 2909 C C . GLU A 1 382 ? 53.915 50.676 38.132 1.00 22.52 405 GLU A C 1
ATOM 2910 O O . GLU A 1 382 ? 54.865 50.166 37.504 1.00 24.27 405 GLU A O 1
ATOM 2916 N N . LEU A 1 383 ? 53.080 49.925 38.820 1.00 17.46 406 LEU A N 1
ATOM 2917 C CA . LEU A 1 383 ? 53.188 48.480 38.730 1.00 16.36 406 LEU A CA 1
ATOM 2918 C C . LEU A 1 383 ? 52.564 47.939 37.445 1.00 20.39 406 LEU A C 1
ATOM 2919 O O . LEU A 1 383 ? 52.586 46.735 37.205 1.00 22.07 406 LEU A O 1
ATOM 2924 N N . ILE A 1 384 ? 51.932 48.811 36.667 1.00 19.12 407 ILE A N 1
ATOM 2925 C CA . ILE A 1 384 ? 51.295 48.382 35.434 1.00 17.43 407 ILE A CA 1
ATOM 2926 C C . ILE A 1 384 ? 52.165 48.934 34.335 1.00 18.14 407 ILE A C 1
ATOM 2927 O O . ILE A 1 384 ? 52.504 50.116 34.366 1.00 20.13 407 ILE A O 1
ATOM 2932 N N . VAL A 1 385 ? 52.584 48.092 33.380 1.00 17.23 408 VAL A N 1
ATOM 2933 C CA . VAL A 1 385 ? 53.535 48.569 32.357 1.00 17.42 408 VAL A CA 1
ATOM 2934 C C . VAL A 1 385 ? 53.033 48.257 30.975 1.00 17.01 408 VAL A C 1
ATOM 2935 O O . VAL A 1 385 ? 52.322 47.264 30.744 1.00 19.15 408 VAL A O 1
ATOM 2939 N N . LEU A 1 386 ? 53.333 49.160 30.051 1.00 17.97 409 LEU A N 1
ATOM 2940 C CA . LEU A 1 386 ? 52.976 48.986 28.668 1.00 19.77 409 LEU A CA 1
ATOM 2941 C C . LEU A 1 386 ? 53.726 47.807 28.084 1.00 23.55 409 LEU A C 1
ATOM 2942 O O . LEU A 1 386 ? 54.935 47.695 28.276 1.00 23.09 409 LEU A O 1
ATOM 2947 N N . ALA A 1 387 ? 53.017 46.937 27.383 1.00 19.68 410 ALA A N 1
ATOM 2948 C CA . ALA A 1 387 ? 53.607 45.695 26.856 1.00 23.05 410 ALA A CA 1
ATOM 2949 C C . ALA A 1 387 ? 53.037 45.412 25.490 1.00 25.78 410 ALA A C 1
ATOM 2950 O O . ALA A 1 387 ? 52.244 46.190 24.962 1.00 22.14 410 ALA A O 1
ATOM 2952 N N . LYS A 1 388 ? 53.498 44.321 24.888 1.00 27.02 411 LYS A N 1
ATOM 2953 C CA . LYS A 1 388 ? 52.862 43.809 23.675 1.00 30.11 411 LYS A CA 1
ATOM 2954 C C . LYS A 1 388 ? 52.420 42.391 23.944 1.00 33.06 411 LYS A C 1
ATOM 2955 O O . LYS A 1 388 ? 53.059 41.668 24.729 1.00 35.18 411 LYS A O 1
ATOM 2961 N N . ALA A 1 389 ? 51.325 41.979 23.322 1.00 35.97 412 ALA A N 1
ATOM 2962 C CA . ALA A 1 389 ? 50.881 40.596 23.464 1.00 39.89 412 ALA A CA 1
ATOM 2963 C C . ALA A 1 389 ? 50.222 40.143 22.186 1.00 48.65 412 ALA A C 1
ATOM 2964 O O . ALA A 1 389 ? 49.969 40.953 21.288 1.00 48.69 412 ALA A O 1
#

Organism: Vibrio cholerae serotype O1 (strain ATCC 39315 / El Tor Inaba N16961) (NCBI:txid243277)

Sequence (367 aa):
RMTTWNFHQQYYTNRNDGLMGKLVLTDEEKNNLKALRKIIRLRTRDVFEEAKGIAKAVKKSALTFEIIQEKVSTTQIKHLSDSEQREVAKLIYEMDDDARDEFLGLTPRFWTQGSFQYDTLNRRPFQPGQEMDIDDGTYMPMPIKIGHSLLILLVDASLKSLVAENHGWKFEAKQTCGRIKIEAEKTHIDVPMMYAIPKGSENVNLALREGDRKWINSDPKIVEDWFNNDSCIRIGKHLRKVCRFMKAWRDAQWDVGGPSSISLMAATVNILDSVAHDASSDLGETMKIIAKHLPSEFARGVESPDSTDEKPLFPPSYKHGPREMDIMSKLERLPEEILSSSSAEESSADDSKSEALKKINMAFGNRVTNSELIVLAKA

B-factor: mean 31.21, std 11.42, range [13.11, 162.14]